Protein AF-0000000080837519 (afdb_homodimer)

Structure (mmCIF, N/CA/C/O backbone):
data_AF-0000000080837519-model_v1
#
loop_
_entity.id
_entity.type
_entity.pdbx_description
1 polymer 'Cation diffusion facilitator family transporter'
#
loop_
_atom_site.group_PDB
_atom_site.id
_atom_site.type_symbol
_atom_site.label_atom_id
_atom_site.label_alt_id
_atom_site.label_comp_id
_atom_site.label_asym_id
_atom_site.label_entity_id
_atom_site.label_seq_id
_atom_site.pdbx_PDB_ins_code
_atom_site.Cartn_x
_atom_site.Cartn_y
_atom_site.Cartn_z
_atom_site.occupancy
_atom_site.B_iso_or_equiv
_atom_site.auth_seq_id
_atom_site.auth_comp_id
_atom_site.auth_asym_id
_atom_site.auth_atom_id
_atom_site.pdbx_PDB_model_num
ATOM 1 N N . MET A 1 1 ? -27.469 1.815 29.281 1 23.05 1 MET A N 1
ATOM 2 C CA . MET A 1 1 ? -27.672 1.441 27.875 1 23.05 1 MET A CA 1
ATOM 3 C C . MET A 1 1 ? -26.531 0.551 27.391 1 23.05 1 MET A C 1
ATOM 5 O O . MET A 1 1 ? -25.375 0.971 27.359 1 23.05 1 MET A O 1
ATOM 9 N N . LYS A 1 2 ? -26.562 -0.713 27.672 1 28.08 2 LYS A N 1
ATOM 10 C CA . LYS A 1 2 ? -25.531 -1.74 27.641 1 28.08 2 LYS A CA 1
ATOM 11 C C . LYS A 1 2 ? -24.859 -1.795 26.266 1 28.08 2 LYS A C 1
ATOM 13 O O . LYS A 1 2 ? -25.547 -1.898 25.234 1 28.08 2 LYS A O 1
ATOM 18 N N . LYS A 1 3 ? -23.672 -1.156 26.047 1 36 3 LYS A N 1
ATOM 19 C CA . LYS A 1 3 ? -22.969 -1.015 24.797 1 36 3 LYS A CA 1
ATOM 20 C C . LYS A 1 3 ? -23.031 -2.303 23.969 1 36 3 LYS A C 1
ATOM 22 O O . LYS A 1 3 ? -22.562 -3.352 24.422 1 36 3 LYS A O 1
ATOM 27 N N . ILE A 1 4 ? -24.031 -2.697 23.406 1 36.44 4 ILE A N 1
ATOM 28 C CA . ILE A 1 4 ? -24.141 -3.811 22.469 1 36.44 4 ILE A CA 1
ATOM 29 C C . ILE A 1 4 ? -22.781 -4.098 21.844 1 36.44 4 ILE A C 1
ATOM 31 O O . ILE A 1 4 ? -22.234 -3.26 21.141 1 36.44 4 ILE A O 1
ATOM 35 N N . LYS A 1 5 ? -21.906 -4.855 22.406 1 41.59 5 LYS A N 1
ATOM 36 C CA . LYS A 1 5 ? -20.516 -5.188 22.109 1 41.59 5 LYS A CA 1
ATOM 37 C C . LYS A 1 5 ? -20.344 -5.543 20.625 1 41.59 5 LYS A C 1
ATOM 39 O O . LYS A 1 5 ? -20.859 -6.562 20.172 1 41.59 5 LYS A O 1
ATOM 44 N N . GLU A 1 6 ? -20.531 -4.688 19.594 1 53.91 6 GLU A N 1
ATOM 45 C CA . GLU A 1 6 ? -20.266 -4.922 18.188 1 53.91 6 GLU A CA 1
ATOM 46 C C . GLU A 1 6 ? -19.172 -5.961 17.984 1 53.91 6 GLU A C 1
ATOM 48 O O . GLU A 1 6 ? -18.094 -5.844 18.578 1 53.91 6 GLU A O 1
ATOM 53 N N . GLU A 1 7 ? -19.578 -7.098 17.734 1 65.56 7 GLU A N 1
ATOM 54 C CA . GLU A 1 7 ? -18.641 -8.188 17.5 1 65.56 7 GLU A CA 1
ATOM 55 C C . GLU A 1 7 ? -17.438 -7.695 16.703 1 65.56 7 GLU A C 1
ATOM 57 O O . GLU A 1 7 ? -17.578 -6.934 15.742 1 65.56 7 GLU A O 1
ATOM 62 N N . LYS A 1 8 ? -16.203 -8.031 17.172 1 85.44 8 LYS A N 1
ATOM 63 C CA . LYS A 1 8 ? -14.945 -7.676 16.547 1 85.44 8 LYS A CA 1
ATOM 64 C C . LYS A 1 8 ? -14.883 -8.18 15.109 1 85.44 8 LYS A C 1
ATOM 66 O O . LYS A 1 8 ? -15.203 -9.336 14.836 1 85.44 8 LYS A O 1
ATOM 71 N N . ARG A 1 9 ? -14.938 -7.316 14.133 1 91.38 9 ARG A N 1
ATOM 72 C CA . ARG A 1 9 ? -14.812 -7.57 12.695 1 91.38 9 ARG A CA 1
ATOM 73 C C . ARG A 1 9 ? -13.984 -8.828 12.438 1 91.38 9 ARG A C 1
ATOM 75 O O . ARG A 1 9 ? -14.398 -9.695 11.664 1 91.38 9 ARG A O 1
ATOM 82 N N . GLU A 1 10 ? -12.945 -9.055 13.164 1 92.19 10 GLU A N 1
ATOM 83 C CA . GLU A 1 10 ? -12.047 -10.195 13 1 92.19 10 GLU A CA 1
ATOM 84 C C . GLU A 1 10 ? -12.75 -11.508 13.359 1 92.19 10 GLU A C 1
ATOM 86 O O . GLU A 1 10 ? -12.625 -12.5 12.648 1 92.19 10 GLU A O 1
ATOM 91 N N . LYS A 1 11 ? -13.445 -11.508 14.398 1 94 11 LYS A N 1
ATOM 92 C CA . LYS A 1 11 ? -14.125 -12.711 14.859 1 94 11 LYS A CA 1
ATOM 93 C C . LYS A 1 11 ? -15.195 -13.156 13.867 1 94 11 LYS A C 1
ATOM 95 O O . LYS A 1 11 ? -15.352 -14.352 13.602 1 94 11 LYS A O 1
ATOM 100 N N . VAL A 1 12 ? -15.906 -12.234 13.359 1 94.88 12 VAL A N 1
ATOM 101 C CA . VAL A 1 12 ? -16.969 -12.539 12.406 1 94.88 12 VAL A CA 1
ATOM 102 C C . VAL A 1 12 ? -16.359 -13.125 11.133 1 94.88 12 VAL A C 1
ATOM 104 O O . VAL A 1 12 ? -16.875 -14.117 10.602 1 94.88 12 VAL A O 1
ATOM 107 N N . ILE A 1 13 ? -15.305 -12.578 10.672 1 94.75 13 ILE A N 1
ATOM 108 C CA . ILE A 1 13 ? -14.656 -13.023 9.445 1 94.75 13 ILE A CA 1
ATOM 109 C C . ILE A 1 13 ? -14.094 -14.43 9.641 1 94.75 13 ILE A C 1
ATOM 111 O O . ILE A 1 13 ? -14.273 -15.305 8.789 1 94.75 13 ILE A O 1
ATOM 115 N N . VAL A 1 14 ? -13.484 -14.695 10.766 1 95.25 14 VAL A N 1
ATOM 116 C CA . VAL A 1 14 ? -12.898 -16 11.055 1 95.25 14 VAL A CA 1
ATOM 117 C C . VAL A 1 14 ? -14.008 -17.047 11.164 1 95.25 14 VAL A C 1
ATOM 119 O O . VAL A 1 14 ? -13.898 -18.141 10.602 1 95.25 14 VAL A O 1
ATOM 122 N N . ARG A 1 15 ? -15.055 -16.688 11.828 1 96.31 15 ARG A N 1
ATOM 123 C CA . ARG A 1 15 ? -16.172 -17.609 11.977 1 96.31 15 ARG A CA 1
ATOM 124 C C . ARG A 1 15 ? -16.781 -17.953 10.625 1 96.31 15 ARG A C 1
ATOM 126 O O . ARG A 1 15 ? -17.078 -19.125 10.359 1 96.31 15 ARG A O 1
ATOM 133 N N . THR A 1 16 ? -16.984 -16.969 9.852 1 95.81 16 THR A N 1
ATOM 134 C CA . THR A 1 16 ? -17.547 -17.172 8.523 1 95.81 16 THR A CA 1
ATOM 135 C C . THR A 1 16 ? -16.641 -18.078 7.691 1 95.81 16 THR A C 1
ATOM 137 O O . THR A 1 16 ? -17.109 -18.969 6.984 1 95.81 16 THR A O 1
ATOM 140 N N . SER A 1 17 ? -15.359 -17.859 7.793 1 95.75 17 SER A N 1
ATOM 141 C CA . SER A 1 17 ? -14.391 -18.672 7.062 1 95.75 17 SER A CA 1
ATOM 142 C C . SER A 1 17 ? -14.391 -20.125 7.559 1 95.75 17 SER A C 1
ATOM 144 O O . SER A 1 17 ? -14.25 -21.062 6.77 1 95.75 17 SER A O 1
ATOM 146 N N . VAL A 1 18 ? -14.539 -20.328 8.812 1 96.12 18 VAL A N 1
ATOM 147 C CA . VAL A 1 18 ? -14.586 -21.656 9.391 1 96.12 18 VAL A CA 1
ATOM 148 C C . VAL A 1 18 ? -15.812 -22.406 8.875 1 96.12 18 VAL A C 1
ATOM 150 O O . VAL A 1 18 ? -15.734 -23.594 8.555 1 96.12 18 VAL A O 1
ATOM 153 N N . ILE A 1 19 ? -16.906 -21.719 8.805 1 95.19 19 ILE A N 1
ATOM 154 C CA . ILE A 1 19 ? -18.125 -22.297 8.242 1 95.19 19 ILE A CA 1
ATOM 155 C C . ILE A 1 19 ? -17.875 -22.719 6.793 1 95.19 19 ILE A C 1
ATOM 157 O O . ILE A 1 19 ? -18.266 -23.797 6.379 1 95.19 19 ILE A O 1
ATOM 161 N N . GLY A 1 20 ? -17.219 -21.844 6.07 1 93.31 20 GLY A N 1
ATOM 162 C CA . GLY A 1 20 ? -16.859 -22.172 4.699 1 93.31 20 GLY A CA 1
ATOM 163 C C . GLY A 1 20 ? -15.992 -23.422 4.598 1 93.31 20 GLY A C 1
ATOM 164 O O . GLY A 1 20 ? -16.234 -24.281 3.744 1 93.31 20 GLY A O 1
ATOM 165 N N . ILE A 1 21 ? -15.039 -23.531 5.477 1 94.12 21 ILE A N 1
ATOM 166 C CA . ILE A 1 21 ? -14.156 -24.688 5.5 1 94.12 21 ILE A CA 1
ATOM 167 C C . ILE A 1 21 ? -14.977 -25.953 5.789 1 94.12 21 ILE A C 1
ATOM 169 O O . ILE A 1 21 ? -14.836 -26.953 5.09 1 94.12 21 ILE A O 1
ATOM 173 N N . PHE A 1 22 ? -15.812 -25.844 6.719 1 95 22 PHE A N 1
ATOM 174 C CA . PHE A 1 22 ? -16.609 -26.984 7.133 1 95 22 PHE A CA 1
ATOM 175 C C . PHE A 1 22 ? -17.5 -27.469 5.992 1 95 22 PHE A C 1
ATOM 177 O O . PHE A 1 22 ? -17.547 -28.656 5.691 1 95 22 PHE A O 1
ATOM 184 N N . ILE A 1 23 ? -18.172 -26.594 5.383 1 93.56 23 ILE A N 1
ATOM 185 C CA . ILE A 1 23 ? -19.094 -26.938 4.301 1 93.56 23 ILE A CA 1
ATOM 186 C C . ILE A 1 23 ? -18.297 -27.516 3.123 1 93.56 23 ILE A C 1
ATOM 188 O O . ILE A 1 23 ? -18.703 -28.5 2.514 1 93.56 23 ILE A O 1
ATOM 192 N N . ASN A 1 24 ? -17.188 -26.938 2.809 1 92.19 24 ASN A N 1
ATOM 193 C CA . ASN A 1 24 ? -16.375 -27.438 1.705 1 92.19 24 ASN A CA 1
ATOM 194 C C . ASN A 1 24 ? -15.805 -28.812 2.008 1 92.19 24 ASN A C 1
ATOM 196 O O . ASN A 1 24 ? -15.734 -29.672 1.123 1 92.19 24 ASN A O 1
ATOM 200 N N . LEU A 1 25 ? -15.406 -29 3.188 1 92.88 25 LEU A N 1
ATOM 201 C CA . LEU A 1 25 ? -14.891 -30.312 3.561 1 92.88 25 LEU A CA 1
ATOM 202 C C . LEU A 1 25 ? -15.992 -31.375 3.486 1 92.88 25 LEU A C 1
ATOM 204 O O . LEU A 1 25 ? -15.742 -32.5 3.086 1 92.88 25 LEU A O 1
ATOM 208 N N . LEU A 1 26 ? -17.188 -31.016 3.885 1 92.56 26 LEU A N 1
ATOM 209 C CA . LEU A 1 26 ? -18.328 -31.922 3.75 1 92.56 26 LEU A CA 1
ATOM 210 C C . LEU A 1 26 ? -18.578 -32.281 2.287 1 92.56 26 LEU A C 1
ATOM 212 O O . LEU A 1 26 ? -18.812 -33.438 1.958 1 92.56 26 LEU A O 1
ATOM 216 N N . LEU A 1 27 ? -18.484 -31.297 1.496 1 90 27 LEU A N 1
ATOM 217 C CA . LEU A 1 27 ? -18.688 -31.531 0.068 1 90 27 LEU A CA 1
ATOM 218 C C . LEU A 1 27 ? -17.578 -32.406 -0.5 1 90 27 LEU A C 1
ATOM 220 O O . LEU A 1 27 ? -17.828 -33.25 -1.345 1 90 27 LEU A O 1
ATOM 224 N N . VAL A 1 28 ? -16.328 -32.188 -0.051 1 89.62 28 VAL A N 1
ATOM 225 C CA . VAL A 1 28 ? -15.195 -32.969 -0.497 1 89.62 28 VAL A CA 1
ATOM 226 C C . VAL A 1 28 ? -15.43 -34.438 -0.139 1 89.62 28 VAL A C 1
ATOM 228 O O . VAL A 1 28 ? -15.266 -35.312 -0.982 1 89.62 28 VAL A O 1
ATOM 231 N N . ILE A 1 29 ? -15.82 -34.656 1.051 1 90.5 29 ILE A N 1
ATOM 232 C CA . ILE A 1 29 ? -16.031 -36.031 1.541 1 90.5 29 ILE A CA 1
ATOM 233 C C . ILE A 1 29 ? -17.141 -36.688 0.745 1 90.5 29 ILE A C 1
ATOM 235 O O . ILE A 1 29 ? -16.984 -37.812 0.244 1 90.5 29 ILE A O 1
ATOM 239 N N . PHE A 1 30 ? -18.219 -36.031 0.571 1 86.88 30 PHE A N 1
ATOM 240 C CA . PHE A 1 30 ? -19.359 -36.594 -0.15 1 86.88 30 PHE A CA 1
ATOM 241 C C . PHE A 1 30 ? -19 -36.875 -1.604 1 86.88 30 PHE A C 1
ATOM 243 O O . PHE A 1 30 ? -19.297 -37.938 -2.133 1 86.88 30 PHE A O 1
ATOM 250 N N . LYS A 1 31 ? -18.344 -35.969 -2.238 1 83.12 31 LYS A N 1
ATOM 251 C CA . LYS A 1 31 ? -17.984 -36.125 -3.646 1 83.12 31 LYS A CA 1
ATOM 252 C C . LYS A 1 31 ? -16.906 -37.188 -3.836 1 83.12 31 LYS A C 1
ATOM 254 O O . LYS A 1 31 ? -16.891 -37.906 -4.832 1 83.12 31 LYS A O 1
ATOM 259 N N . ALA A 1 32 ? -16.016 -37.156 -2.867 1 85.31 32 ALA A N 1
ATOM 260 C CA . ALA A 1 32 ? -14.977 -38.156 -2.947 1 85.31 32 ALA A CA 1
ATOM 261 C C . ALA A 1 32 ? -15.555 -39.562 -2.834 1 85.31 32 ALA A C 1
ATOM 263 O O . ALA A 1 32 ? -15.195 -40.469 -3.602 1 85.31 32 ALA A O 1
ATOM 264 N N . ILE A 1 33 ? -16.5 -39.75 -1.967 1 85.94 33 ILE A N 1
ATOM 265 C CA . ILE A 1 33 ? -17.141 -41.031 -1.759 1 85.94 33 ILE A CA 1
ATOM 266 C C . ILE A 1 33 ? -17.922 -41.438 -3.008 1 85.94 33 ILE A C 1
ATOM 268 O O . ILE A 1 33 ? -17.75 -42.531 -3.535 1 85.94 33 ILE A O 1
ATOM 272 N N . ILE A 1 34 ? -18.641 -40.562 -3.5 1 79.88 34 ILE A N 1
ATOM 273 C CA . ILE A 1 34 ? -19.5 -40.875 -4.648 1 79.88 34 ILE A CA 1
ATOM 274 C C . ILE A 1 34 ? -18.641 -41.031 -5.898 1 79.88 34 ILE A C 1
ATOM 276 O O . ILE A 1 34 ? -18.922 -41.875 -6.746 1 79.88 34 ILE A O 1
ATOM 280 N N . GLY A 1 35 ? -17.656 -40.219 -5.988 1 76.88 35 GLY A N 1
ATOM 281 C CA . GLY A 1 35 ? -16.75 -40.344 -7.121 1 76.88 35 GLY A CA 1
ATOM 282 C C . GLY A 1 35 ? -16.031 -41.656 -7.164 1 76.88 35 GLY A C 1
ATOM 283 O O . GLY A 1 35 ? -15.891 -42.281 -8.234 1 76.88 35 GLY A O 1
ATOM 284 N N . LEU A 1 36 ? -15.656 -42.125 -5.98 1 80.88 36 LEU A N 1
ATOM 285 C CA . LEU A 1 36 ? -14.977 -43.438 -5.891 1 80.88 36 LEU A CA 1
ATOM 286 C C . LEU A 1 36 ? -15.945 -44.562 -6.176 1 80.88 36 LEU A C 1
ATOM 288 O O . LEU A 1 36 ? -15.602 -45.531 -6.891 1 80.88 36 LEU A O 1
ATOM 292 N N . ILE A 1 37 ? -17.156 -44.5 -5.684 1 77.81 37 ILE A N 1
ATOM 293 C CA . ILE A 1 37 ? -18.156 -45.531 -5.863 1 77.81 37 ILE A CA 1
ATOM 294 C C . ILE A 1 37 ? -18.609 -45.562 -7.32 1 77.81 37 ILE A C 1
ATOM 296 O O . ILE A 1 37 ? -18.797 -46.625 -7.895 1 77.81 37 ILE A O 1
ATOM 300 N N . SER A 1 38 ? -18.672 -44.406 -7.855 1 70.75 38 SER A N 1
ATOM 301 C CA . SER A 1 38 ? -19.188 -44.312 -9.219 1 70.75 38 SER A CA 1
ATOM 302 C C . SER A 1 38 ? -18.047 -44.344 -10.234 1 70.75 38 SER A C 1
ATOM 304 O O . SER A 1 38 ? -18.281 -44.312 -11.445 1 70.75 38 SER A O 1
ATOM 306 N N . ASN A 1 39 ? -16.797 -44.312 -9.727 1 68.81 39 ASN A N 1
ATOM 307 C CA . ASN A 1 39 ? -15.609 -44.281 -10.57 1 68.81 39 ASN A CA 1
ATOM 308 C C . ASN A 1 39 ? -15.656 -43.094 -11.539 1 68.81 39 ASN A C 1
ATOM 310 O O . ASN A 1 39 ? -15.367 -43.25 -12.727 1 68.81 39 ASN A O 1
ATOM 314 N N . SER A 1 40 ? -16.172 -42.031 -11.078 1 66.25 40 SER A N 1
ATOM 315 C CA . SER A 1 40 ? -16.25 -40.844 -11.891 1 66.25 40 SER A CA 1
ATOM 316 C C . SER A 1 40 ? -15.094 -39.875 -11.594 1 66.25 40 SER A C 1
ATOM 318 O O . SER A 1 40 ? -15.039 -39.281 -10.516 1 66.25 40 SER A O 1
ATOM 320 N N . ILE A 1 41 ? -14.203 -39.688 -12.5 1 66.75 41 ILE A N 1
ATOM 321 C CA . ILE A 1 41 ? -13.062 -38.812 -12.352 1 66.75 41 ILE A CA 1
ATOM 322 C C . ILE A 1 41 ? -13.555 -37.344 -12.273 1 66.75 41 ILE A C 1
ATOM 324 O O . ILE A 1 41 ? -12.961 -36.531 -11.57 1 66.75 41 ILE A O 1
ATOM 328 N N . ALA A 1 42 ? -14.594 -37.094 -12.984 1 64.88 42 ALA A N 1
ATOM 329 C CA . ALA A 1 42 ? -15.156 -35.719 -13 1 64.88 42 ALA A CA 1
ATOM 330 C C . ALA A 1 42 ? -15.594 -35.312 -11.602 1 64.88 42 ALA A C 1
ATOM 332 O O . ALA A 1 42 ? -15.32 -34.188 -11.172 1 64.88 42 ALA A O 1
ATOM 333 N N . ILE A 1 43 ? -16.188 -36.25 -10.898 1 71.25 43 ILE A N 1
ATOM 334 C CA . ILE A 1 43 ? -16.688 -35.938 -9.555 1 71.25 43 ILE A CA 1
ATOM 335 C C . ILE A 1 43 ? -15.508 -35.812 -8.586 1 71.25 43 ILE A C 1
ATOM 337 O O . ILE A 1 43 ? -15.508 -34.969 -7.703 1 71.25 43 ILE A O 1
ATOM 341 N N . LEU A 1 44 ? -14.555 -36.625 -8.805 1 74.25 44 LEU A N 1
ATOM 342 C CA . LEU A 1 44 ? -13.359 -36.594 -7.961 1 74.25 44 LEU A CA 1
ATOM 343 C C . LEU A 1 44 ? -12.625 -35.25 -8.148 1 74.25 44 LEU A C 1
ATOM 345 O O . LEU A 1 44 ? -12.148 -34.656 -7.176 1 74.25 44 LEU A O 1
ATOM 349 N N . LEU A 1 45 ? -12.539 -34.781 -9.414 1 71.5 45 LEU A N 1
ATOM 350 C CA . LEU A 1 45 ? -11.883 -33.531 -9.695 1 71.5 45 LEU A CA 1
ATOM 351 C C . LEU A 1 45 ? -12.648 -32.375 -9.055 1 71.5 45 LEU A C 1
ATOM 353 O O . LEU A 1 45 ? -12.047 -31.391 -8.586 1 71.5 45 LEU A O 1
ATOM 357 N N . ASP A 1 46 ? -13.898 -32.5 -9.039 1 75.69 46 ASP A N 1
ATOM 358 C CA . ASP A 1 46 ? -14.719 -31.484 -8.391 1 75.69 46 ASP A CA 1
ATOM 359 C C . ASP A 1 46 ? -14.477 -31.469 -6.879 1 75.69 46 ASP A C 1
ATOM 361 O O . ASP A 1 46 ? -14.531 -30.406 -6.246 1 75.69 46 ASP A O 1
ATOM 365 N N . ALA A 1 47 ? -14.281 -32.656 -6.371 1 80.62 47 ALA A N 1
ATOM 366 C CA . ALA A 1 47 ? -13.938 -32.75 -4.957 1 80.62 47 ALA A CA 1
ATOM 367 C C . ALA A 1 47 ? -12.633 -32 -4.656 1 80.62 47 ALA A C 1
ATOM 369 O O . ALA A 1 47 ? -12.523 -31.328 -3.639 1 80.62 47 ALA A O 1
ATOM 370 N N . VAL A 1 48 ? -11.75 -32.125 -5.543 1 78.25 48 VAL A N 1
ATOM 371 C CA . VAL A 1 48 ? -10.469 -31.438 -5.387 1 78.25 48 VAL A CA 1
ATOM 372 C C . VAL A 1 48 ? -10.672 -29.922 -5.422 1 78.25 48 VAL A C 1
ATOM 374 O O . VAL A 1 48 ? -10.031 -29.188 -4.668 1 78.25 48 VAL A O 1
ATOM 377 N N . ASN A 1 49 ? -11.547 -29.516 -6.25 1 79.06 49 ASN A N 1
ATOM 378 C CA . ASN A 1 49 ? -11.867 -28.094 -6.312 1 79.06 49 ASN A CA 1
ATOM 379 C C . ASN A 1 49 ? -12.414 -27.578 -4.98 1 79.06 49 ASN A C 1
ATOM 381 O O . ASN A 1 49 ? -12.031 -26.5 -4.523 1 79.06 49 ASN A O 1
ATOM 385 N N . ASN A 1 50 ? -13.242 -28.391 -4.363 1 85.19 50 ASN A N 1
ATOM 386 C CA . ASN A 1 50 ? -13.789 -28 -3.064 1 85.19 50 ASN A CA 1
ATOM 387 C C . ASN A 1 50 ? -12.703 -27.984 -1.986 1 85.19 50 ASN A C 1
ATOM 389 O O . ASN A 1 50 ? -12.781 -27.188 -1.045 1 85.19 50 ASN A O 1
ATOM 393 N N . LEU A 1 51 ? -11.727 -28.766 -2.193 1 84.19 51 LEU A N 1
ATOM 394 C CA . LEU A 1 51 ? -10.602 -28.75 -1.269 1 84.19 51 LEU A CA 1
ATOM 395 C C . LEU A 1 51 ? -9.797 -27.469 -1.402 1 84.19 51 LEU A C 1
ATOM 397 O O . LEU A 1 51 ? -9.391 -26.875 -0.399 1 84.19 51 LEU A O 1
ATOM 401 N N . SER A 1 52 ? -9.656 -27.047 -2.65 1 84.12 52 SER A N 1
ATOM 402 C CA . SER A 1 52 ? -8.961 -25.781 -2.912 1 84.12 52 SER A CA 1
ATOM 403 C C . SER A 1 52 ? -9.703 -24.609 -2.289 1 84.12 52 SER A C 1
ATOM 405 O O . SER A 1 52 ? -9.078 -23.672 -1.803 1 84.12 52 SER A O 1
ATOM 407 N N . ASP A 1 53 ? -11 -24.766 -2.275 1 88.75 53 ASP A N 1
ATOM 408 C CA . ASP A 1 53 ? -11.812 -23.734 -1.648 1 88.75 53 ASP A CA 1
ATOM 409 C C . ASP A 1 53 ? -11.57 -23.672 -0.142 1 88.75 53 ASP A C 1
ATOM 411 O O . ASP A 1 53 ? -11.562 -22.594 0.454 1 88.75 53 ASP A O 1
ATOM 415 N N . ALA A 1 54 ? -11.445 -24.828 0.397 1 89.12 54 ALA A N 1
ATOM 416 C CA . ALA A 1 54 ? -11.125 -24.875 1.822 1 89.12 54 ALA A CA 1
ATOM 417 C C . ALA A 1 54 ? -9.781 -24.219 2.107 1 89.12 54 ALA A C 1
ATOM 419 O O . ALA A 1 54 ? -9.625 -23.516 3.111 1 89.12 54 ALA A O 1
ATOM 420 N N . LEU A 1 55 ? -8.891 -24.312 1.21 1 86.44 55 LEU A N 1
ATOM 421 C CA . LEU A 1 55 ? -7.578 -23.703 1.348 1 86.44 55 LEU A CA 1
ATOM 422 C C . LEU A 1 55 ? -7.68 -22.172 1.271 1 86.44 55 LEU A C 1
ATOM 424 O O . LEU A 1 55 ? -6.992 -21.469 2.008 1 86.44 55 LEU A O 1
ATOM 428 N N . SER A 1 56 ? -8.508 -21.75 0.372 1 87.94 56 SER A N 1
ATOM 429 C CA . SER A 1 56 ? -8.695 -20.312 0.251 1 87.94 56 SER A CA 1
ATOM 430 C C . SER A 1 56 ? -9.242 -19.719 1.542 1 87.94 56 SER A C 1
ATOM 432 O O . SER A 1 56 ? -8.875 -18.609 1.924 1 87.94 56 SER A O 1
ATOM 434 N N . SER A 1 57 ? -10.094 -20.5 2.24 1 92.62 57 SER A N 1
ATOM 435 C CA . SER A 1 57 ? -10.641 -20.062 3.516 1 92.62 57 SER A CA 1
ATOM 436 C C . SER A 1 57 ? -9.562 -20.016 4.594 1 92.62 57 SER A C 1
ATOM 438 O O . SER A 1 57 ? -9.578 -19.141 5.457 1 92.62 57 SER A O 1
ATOM 440 N N . ILE A 1 58 ? -8.688 -20.891 4.547 1 93.38 58 ILE A N 1
ATOM 441 C CA . ILE A 1 58 ? -7.574 -20.891 5.488 1 93.38 58 ILE A CA 1
ATOM 442 C C . ILE A 1 58 ? -6.715 -19.656 5.285 1 93.38 58 ILE A C 1
ATOM 444 O O . ILE A 1 58 ? -6.312 -19 6.25 1 93.38 58 ILE A O 1
ATOM 448 N N . VAL A 1 59 ? -6.484 -19.328 4 1 92.25 59 VAL A N 1
ATOM 449 C CA . VAL A 1 59 ? -5.734 -18.109 3.66 1 92.25 59 VAL A CA 1
ATOM 450 C C . VAL A 1 59 ? -6.43 -16.891 4.25 1 92.25 59 VAL A C 1
ATOM 452 O O . VAL A 1 59 ? -5.777 -16.016 4.812 1 92.25 59 VAL A O 1
ATOM 455 N N . THR A 1 60 ? -7.719 -16.922 4.164 1 93.75 60 THR A N 1
ATOM 456 C CA . THR A 1 60 ? -8.508 -15.805 4.672 1 93.75 60 THR A CA 1
ATOM 457 C C . THR A 1 60 ? -8.398 -15.703 6.191 1 93.75 60 THR A C 1
ATOM 459 O O . THR A 1 60 ? -8.219 -14.617 6.738 1 93.75 60 THR A O 1
ATOM 462 N N . ILE A 1 61 ? -8.438 -16.797 6.855 1 95 61 ILE A N 1
ATOM 463 C CA . ILE A 1 61 ? -8.344 -16.828 8.312 1 95 61 ILE A CA 1
ATOM 464 C C . ILE A 1 61 ? -6.977 -16.328 8.758 1 95 61 ILE A C 1
ATOM 466 O O . ILE A 1 61 ? -6.883 -15.422 9.594 1 95 61 ILE A O 1
ATOM 470 N N . ILE A 1 62 ? -5.961 -16.828 8.148 1 94.5 62 ILE A N 1
ATOM 471 C CA . ILE A 1 62 ? -4.598 -16.469 8.523 1 94.5 62 ILE A CA 1
ATOM 472 C C . ILE A 1 62 ? -4.367 -14.984 8.281 1 94.5 62 ILE A C 1
ATOM 474 O O . ILE A 1 62 ? -3.848 -14.281 9.148 1 94.5 62 ILE A O 1
ATOM 478 N N . SER A 1 63 ? -4.77 -14.531 7.121 1 94.19 63 SER A N 1
ATOM 479 C CA . SER A 1 63 ? -4.543 -13.141 6.766 1 94.19 63 SER A CA 1
ATOM 480 C C . SER A 1 63 ? -5.336 -12.203 7.676 1 94.19 63 SER A C 1
ATOM 482 O O . SER A 1 63 ? -4.855 -11.125 8.031 1 94.19 63 SER A O 1
ATOM 484 N N . THR A 1 64 ? -6.547 -12.625 8.039 1 94.38 64 THR A N 1
ATOM 485 C CA . THR A 1 64 ? -7.371 -11.82 8.93 1 94.38 64 THR A CA 1
ATOM 486 C C . THR A 1 64 ? -6.734 -11.711 10.312 1 94.38 64 THR A C 1
ATOM 488 O O . THR A 1 64 ? -6.734 -10.641 10.914 1 94.38 64 THR A O 1
ATOM 491 N N . LYS A 1 65 ? -6.18 -12.75 10.766 1 95.44 65 LYS A N 1
ATOM 492 C CA . LYS A 1 65 ? -5.512 -12.75 12.062 1 95.44 65 LYS A CA 1
ATOM 493 C C . LYS A 1 65 ? -4.258 -11.883 12.039 1 95.44 65 LYS A C 1
ATOM 495 O O . LYS A 1 65 ? -3.988 -11.141 12.984 1 95.44 65 LYS A O 1
ATOM 500 N N . ILE A 1 66 ? -3.537 -11.984 10.992 1 94.5 66 ILE A N 1
ATOM 501 C CA . ILE A 1 66 ? -2.332 -11.18 10.844 1 94.5 66 ILE A CA 1
ATOM 502 C C . ILE A 1 66 ? -2.711 -9.703 10.742 1 94.5 66 ILE A C 1
ATOM 504 O O . ILE A 1 66 ? -2.064 -8.852 11.359 1 94.5 66 ILE A O 1
ATOM 508 N N . ALA A 1 67 ? -3.756 -9.414 9.969 1 94.06 67 ALA A N 1
ATOM 509 C CA . ALA A 1 67 ? -4.219 -8.039 9.789 1 94.06 67 ALA A CA 1
ATOM 510 C C . ALA A 1 67 ? -4.641 -7.426 11.117 1 94.06 67 ALA A C 1
ATOM 512 O O . ALA A 1 67 ? -4.547 -6.211 11.305 1 94.06 67 ALA A O 1
ATOM 513 N N . ASP A 1 68 ? -5.02 -8.281 12.039 1 92.81 68 ASP A N 1
ATOM 514 C CA . ASP A 1 68 ? -5.555 -7.805 13.312 1 92.81 68 ASP A CA 1
ATOM 515 C C . ASP A 1 68 ? -4.445 -7.648 14.352 1 92.81 68 ASP A C 1
ATOM 517 O O . ASP A 1 68 ? -4.688 -7.168 15.461 1 92.81 68 ASP A O 1
ATOM 521 N N . LEU A 1 69 ? -3.25 -8.023 13.977 1 91.38 69 LEU A N 1
ATOM 522 C CA . LEU A 1 69 ? -2.123 -7.828 14.883 1 91.38 69 LEU A CA 1
ATOM 523 C C . LEU A 1 69 ? -1.907 -6.348 15.164 1 91.38 69 LEU A C 1
ATOM 525 O O . LEU A 1 69 ? -2.105 -5.508 14.281 1 91.38 69 LEU A O 1
ATOM 529 N N . GLU A 1 70 ? -1.5 -6.078 16.328 1 89.81 70 GLU A N 1
ATOM 530 C CA . GLU A 1 70 ? -1.149 -4.711 16.703 1 89.81 70 GLU A CA 1
ATOM 531 C C . GLU A 1 70 ? 0.057 -4.215 15.906 1 89.81 70 GLU A C 1
ATOM 533 O O . GLU A 1 70 ? 0.896 -5.016 15.477 1 89.81 70 GLU A O 1
ATOM 538 N N . PRO A 1 71 ? 0.078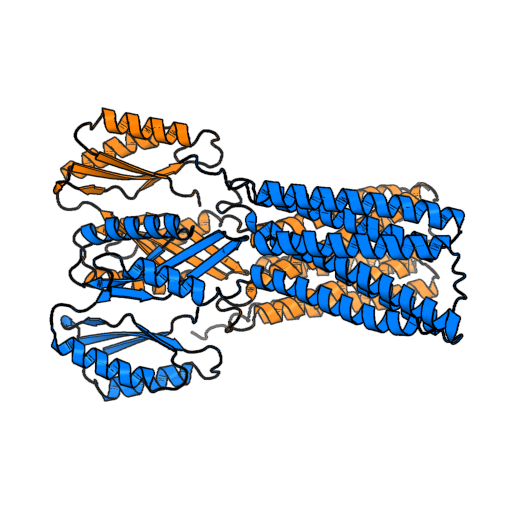 -2.902 15.703 1 90.38 71 PRO A N 1
ATOM 539 C CA . PRO A 1 71 ? 1.285 -2.342 15.094 1 90.38 71 PRO A CA 1
ATOM 540 C C . PRO A 1 71 ? 2.559 -2.715 15.844 1 90.38 71 PRO A C 1
ATOM 542 O O . PRO A 1 71 ? 2.51 -2.984 17.047 1 90.38 71 PRO A O 1
ATOM 545 N N . ASP A 1 72 ? 3.674 -2.752 15.148 1 90.12 72 ASP A N 1
ATOM 546 C CA . ASP A 1 72 ? 4.969 -3.072 15.75 1 90.12 72 ASP A CA 1
ATOM 547 C C . ASP A 1 72 ? 6.07 -2.188 15.172 1 90.12 72 ASP A C 1
ATOM 549 O O . ASP A 1 72 ? 5.797 -1.257 14.414 1 90.12 72 ASP A O 1
ATOM 553 N N . LYS A 1 73 ? 7.262 -2.428 15.625 1 90.31 73 LYS A N 1
ATOM 554 C CA . LYS A 1 73 ? 8.391 -1.588 15.234 1 90.31 73 LYS A CA 1
ATOM 555 C C . LYS A 1 73 ? 8.609 -1.618 13.727 1 90.31 73 LYS A C 1
ATOM 557 O O . LYS A 1 73 ? 8.93 -0.594 13.117 1 90.31 73 LYS A O 1
ATOM 562 N N . LYS A 1 74 ? 8.453 -2.756 13.148 1 92 74 LYS A N 1
ATOM 563 C CA . LYS A 1 74 ? 8.68 -2.914 11.711 1 92 74 LYS A CA 1
ATOM 564 C C . LYS A 1 74 ? 7.527 -2.336 10.906 1 92 74 LYS A C 1
ATOM 566 O O . LYS A 1 74 ? 7.734 -1.79 9.82 1 92 74 LYS A O 1
ATOM 571 N N . HIS A 1 75 ? 6.332 -2.484 11.445 1 94.25 75 HIS A N 1
ATOM 572 C CA . HIS A 1 75 ? 5.125 -1.973 10.805 1 94.25 75 HIS A CA 1
ATOM 573 C C . HIS A 1 75 ? 4.336 -1.074 11.75 1 94.25 75 HIS A C 1
ATOM 575 O O . HIS A 1 75 ? 3.309 -1.486 12.289 1 94.25 75 HIS A O 1
ATOM 581 N N . PRO A 1 76 ? 4.719 0.106 11.789 1 92.62 76 PRO A N 1
ATOM 582 C CA . PRO A 1 76 ? 4.168 1.009 12.805 1 92.62 76 PRO A CA 1
ATOM 583 C C . PRO A 1 76 ? 2.693 1.326 12.57 1 92.62 76 PRO A C 1
ATOM 585 O O . PRO A 1 76 ? 2.012 1.804 13.484 1 92.62 76 PRO A O 1
ATOM 588 N N . LEU A 1 77 ? 2.209 1.114 11.398 1 92.69 77 LEU A N 1
ATOM 589 C CA . LEU A 1 77 ? 0.816 1.45 11.125 1 92.69 77 LEU A CA 1
ATOM 590 C C . LEU A 1 77 ? -0.03 0.189 10.984 1 92.69 77 LEU A C 1
ATOM 592 O O . LEU A 1 77 ? -1.169 0.249 10.516 1 92.69 77 LEU A O 1
ATOM 596 N N . GLY A 1 78 ? 0.585 -0.951 11.375 1 92.31 78 GLY A N 1
ATOM 597 C CA . GLY A 1 78 ? -0.173 -2.191 11.406 1 92.31 78 GLY A CA 1
ATOM 598 C C . GLY A 1 78 ? 0.044 -3.053 10.18 1 92.31 78 GLY A C 1
ATOM 599 O O . GLY A 1 78 ? 0.951 -2.793 9.383 1 92.31 78 GLY A O 1
ATOM 600 N N . HIS A 1 79 ? -0.831 -4.066 10.07 1 95.44 79 HIS A N 1
ATOM 601 C CA . HIS A 1 79 ? -0.667 -5.082 9.039 1 95.44 79 HIS A CA 1
ATOM 602 C C . HIS A 1 79 ? -1.941 -5.238 8.211 1 95.44 79 HIS A C 1
ATOM 604 O O . HIS A 1 79 ? -2.15 -6.273 7.578 1 95.44 79 HIS A O 1
ATOM 610 N N . GLY A 1 80 ? -2.75 -4.301 8.188 1 95.31 80 GLY A N 1
ATOM 611 C CA . GLY A 1 80 ? -4.082 -4.387 7.621 1 95.31 80 GLY A CA 1
ATOM 612 C C . GLY A 1 80 ? -4.078 -4.676 6.129 1 95.31 80 GLY A C 1
ATOM 613 O O . GLY A 1 80 ? -4.953 -5.387 5.625 1 95.31 80 GLY A O 1
ATOM 614 N N . ARG A 1 81 ? -3.076 -4.289 5.398 1 96.25 81 ARG A N 1
ATOM 615 C CA . ARG A 1 81 ? -3.029 -4.418 3.947 1 96.25 81 ARG A CA 1
ATOM 616 C C . ARG A 1 81 ? -2.838 -5.871 3.531 1 96.25 81 ARG A C 1
ATOM 618 O O . ARG A 1 81 ? -3.023 -6.219 2.363 1 96.25 81 ARG A O 1
ATOM 625 N N . ILE A 1 82 ? -2.523 -6.684 4.477 1 96.31 82 ILE A N 1
ATOM 626 C CA . ILE A 1 82 ? -2.35 -8.102 4.172 1 96.31 82 ILE A CA 1
ATOM 627 C C . ILE A 1 82 ? -3.658 -8.68 3.639 1 96.31 82 ILE A C 1
ATOM 629 O O . ILE A 1 82 ? -3.65 -9.664 2.891 1 96.31 82 ILE A O 1
ATOM 633 N N . GLU A 1 83 ? -4.75 -8.141 4.027 1 95.88 83 GLU A N 1
ATOM 634 C CA . GLU A 1 83 ? -6.043 -8.633 3.562 1 95.88 83 GLU A CA 1
ATOM 635 C C . GLU A 1 83 ? -6.184 -8.477 2.051 1 95.88 83 GLU A C 1
ATOM 637 O O . GLU A 1 83 ? -6.824 -9.297 1.392 1 95.88 83 GLU A O 1
ATOM 642 N N . TYR A 1 84 ? -5.605 -7.422 1.516 1 96.06 84 TYR A N 1
ATOM 643 C CA . TYR A 1 84 ? -5.641 -7.242 0.069 1 96.06 84 TYR A CA 1
ATOM 644 C C . TYR A 1 84 ? -4.785 -8.289 -0.633 1 96.06 84 TYR A C 1
ATOM 646 O O . TYR A 1 84 ? -5.172 -8.812 -1.68 1 96.06 84 TYR A O 1
ATOM 654 N N . LEU A 1 85 ? -3.678 -8.594 -0.061 1 95.94 85 LEU A N 1
ATOM 655 C CA . LEU A 1 85 ? -2.824 -9.641 -0.608 1 95.94 85 LEU A CA 1
ATOM 656 C C . LEU A 1 85 ? -3.535 -10.992 -0.575 1 95.94 85 LEU A C 1
ATOM 658 O O . LEU A 1 85 ? -3.438 -11.773 -1.523 1 95.94 85 LEU A O 1
ATOM 662 N N . SER A 1 86 ? -4.18 -11.188 0.543 1 95.06 86 SER A N 1
ATOM 663 C CA . SER A 1 86 ? -4.945 -12.422 0.658 1 95.06 86 SER A CA 1
ATOM 664 C C . SER A 1 86 ? -6.031 -12.5 -0.41 1 95.06 86 SER A C 1
ATOM 666 O O . SER A 1 86 ? -6.258 -13.562 -0.992 1 95.06 86 SER A O 1
ATOM 668 N N . ALA A 1 87 ? -6.73 -11.422 -0.618 1 94.69 87 ALA A N 1
ATOM 669 C CA . ALA A 1 87 ? -7.75 -11.383 -1.664 1 94.69 87 ALA A CA 1
ATOM 670 C C . ALA A 1 87 ? -7.145 -11.695 -3.031 1 94.69 87 ALA A C 1
ATOM 672 O O . ALA A 1 87 ? -7.773 -12.359 -3.855 1 94.69 87 ALA A O 1
ATOM 673 N N . MET A 1 88 ? -5.945 -11.258 -3.246 1 95.12 88 MET A N 1
ATOM 674 C CA . MET A 1 88 ? -5.25 -11.539 -4.5 1 95.12 88 MET A CA 1
ATOM 675 C C . MET A 1 88 ? -4.969 -13.031 -4.645 1 95.12 88 MET A C 1
ATOM 677 O O . MET A 1 88 ? -5.117 -13.594 -5.73 1 95.12 88 MET A O 1
ATOM 681 N N . ILE A 1 89 ? -4.547 -13.586 -3.568 1 92.94 89 ILE A N 1
ATOM 682 C CA . ILE A 1 89 ? -4.262 -15.023 -3.584 1 92.94 89 ILE A CA 1
ATOM 683 C C . ILE A 1 89 ? -5.535 -15.797 -3.918 1 92.94 89 ILE A C 1
ATOM 685 O O . ILE A 1 89 ? -5.531 -16.672 -4.785 1 92.94 89 ILE A O 1
ATOM 689 N N . VAL A 1 90 ? -6.66 -15.453 -3.264 1 91.31 90 VAL A N 1
ATOM 690 C CA . VAL A 1 90 ? -7.93 -16.125 -3.514 1 91.31 90 VAL A CA 1
ATOM 691 C C . VAL A 1 90 ? -8.359 -15.898 -4.965 1 91.31 90 VAL A C 1
ATOM 693 O O . VAL A 1 90 ? -8.82 -16.828 -5.633 1 91.31 90 VAL A O 1
ATOM 696 N N . ALA A 1 91 ? -8.18 -14.672 -5.434 1 93.44 91 ALA A N 1
ATOM 697 C CA . ALA A 1 91 ? -8.484 -14.367 -6.828 1 93.44 91 ALA A CA 1
ATOM 698 C C . ALA A 1 91 ? -7.645 -15.219 -7.773 1 93.44 91 ALA A C 1
ATOM 700 O O . ALA A 1 91 ? -8.133 -15.664 -8.812 1 93.44 91 ALA A O 1
ATOM 701 N N . GLY A 1 92 ? -6.402 -15.406 -7.418 1 92 92 GLY A N 1
ATOM 702 C CA . GLY A 1 92 ? -5.539 -16.281 -8.203 1 92 92 GLY A CA 1
ATOM 703 C C . GLY A 1 92 ? -6.047 -17.703 -8.281 1 92 92 GLY A C 1
ATOM 704 O O . GLY A 1 92 ? -5.98 -18.328 -9.336 1 92 92 GLY A O 1
ATOM 705 N N . ILE A 1 93 ? -6.504 -18.172 -7.203 1 88.12 93 ILE A N 1
ATOM 706 C CA . ILE A 1 93 ? -7.059 -19.516 -7.152 1 88.12 93 ILE A CA 1
ATOM 707 C C . ILE A 1 93 ? -8.273 -19.609 -8.07 1 88.12 93 ILE A C 1
ATOM 709 O O . ILE A 1 93 ? -8.422 -20.578 -8.828 1 88.12 93 ILE A O 1
ATOM 713 N N . ILE A 1 94 ? -9.125 -18.609 -8.047 1 87.62 94 ILE A N 1
ATOM 714 C CA . ILE A 1 94 ? -10.312 -18.547 -8.898 1 87.62 94 ILE A CA 1
ATOM 715 C C . ILE A 1 94 ? -9.891 -18.531 -10.367 1 87.62 94 ILE A C 1
ATOM 717 O O . ILE A 1 94 ? -10.453 -19.25 -11.188 1 87.62 94 ILE A O 1
ATOM 721 N N . PHE A 1 95 ? -8.914 -17.703 -10.641 1 91 95 PHE A N 1
ATOM 722 C CA . PHE A 1 95 ? -8.391 -17.578 -11.992 1 91 95 PHE A CA 1
ATOM 723 C C . PHE A 1 95 ? -7.871 -18.922 -12.5 1 91 95 PHE A C 1
ATOM 725 O O . PHE A 1 95 ? -8.188 -19.344 -13.609 1 91 95 PHE A O 1
ATOM 732 N N . TYR A 1 96 ? -7.125 -19.578 -11.711 1 87.94 96 TYR A N 1
ATOM 733 C CA . TYR A 1 96 ? -6.578 -20.891 -12.047 1 87.94 96 TYR A CA 1
ATOM 734 C C . TYR A 1 96 ? -7.688 -21.906 -12.273 1 87.94 96 TYR A C 1
ATOM 736 O O . TYR A 1 96 ? -7.633 -22.688 -13.227 1 87.94 96 TYR A O 1
ATOM 744 N N . ALA A 1 97 ? -8.625 -21.906 -11.359 1 84.06 97 ALA A N 1
ATOM 745 C CA . ALA A 1 97 ? -9.773 -22.797 -11.508 1 84.06 97 ALA A CA 1
ATOM 746 C C . ALA A 1 97 ? -10.492 -22.531 -12.828 1 84.06 97 ALA A C 1
ATOM 748 O O . ALA A 1 97 ? -10.938 -23.484 -13.492 1 84.06 97 ALA A O 1
ATOM 749 N N . GLY A 1 98 ? -10.617 -21.25 -13.18 1 88 98 GLY A N 1
ATOM 750 C CA . GLY A 1 98 ? -11.234 -20.906 -14.445 1 88 98 GLY A CA 1
ATOM 751 C C . GLY A 1 98 ? -10.453 -21.406 -15.648 1 88 98 GLY A C 1
ATOM 752 O O . GLY A 1 98 ? -11.031 -21.953 -16.578 1 88 98 GLY A O 1
ATOM 753 N N . ILE A 1 99 ? -9.195 -21.344 -15.625 1 91.5 99 ILE A N 1
ATOM 754 C CA . ILE A 1 99 ? -8.344 -21.781 -16.719 1 91.5 99 ILE A CA 1
ATOM 755 C C . ILE A 1 99 ? -8.422 -23.312 -16.859 1 91.5 99 ILE A C 1
ATOM 757 O O . ILE A 1 99 ? -8.562 -23.828 -17.969 1 91.5 99 ILE A O 1
ATOM 761 N N . THR A 1 100 ? -8.25 -24 -15.773 1 87.44 100 THR A N 1
ATOM 762 C CA . THR A 1 100 ? -8.312 -25.453 -15.805 1 87.44 100 THR A CA 1
ATOM 763 C C . THR A 1 100 ? -9.664 -25.938 -16.328 1 87.44 100 THR A C 1
ATOM 765 O O . THR A 1 100 ? -9.734 -26.891 -17.094 1 87.44 100 THR A O 1
ATOM 768 N N . SER A 1 101 ? -10.703 -25.234 -15.883 1 85.56 101 SER A N 1
ATOM 769 C CA . SER A 1 101 ? -12.031 -25.562 -16.375 1 85.56 101 SER A CA 1
ATOM 770 C C . SER A 1 101 ? -12.148 -25.312 -17.875 1 85.56 101 SER A C 1
ATOM 772 O O . SER A 1 101 ? -12.781 -26.094 -18.594 1 85.56 101 SER A O 1
ATOM 774 N N . LEU A 1 102 ? -11.594 -24.266 -18.328 1 90 102 LEU A N 1
ATOM 775 C CA . LEU A 1 102 ? -11.617 -23.938 -19.75 1 90 102 LEU A CA 1
ATOM 776 C C . LEU A 1 102 ? -10.898 -25 -20.562 1 90 102 LEU A C 1
ATOM 778 O O . LEU A 1 102 ? -11.422 -25.484 -21.578 1 90 102 LEU A O 1
ATOM 782 N N . ILE A 1 103 ? -9.742 -25.438 -20.109 1 91.38 103 ILE A N 1
ATOM 783 C CA . ILE A 1 103 ? -8.953 -26.453 -20.812 1 91.38 103 ILE A CA 1
ATOM 784 C C . ILE A 1 103 ? -9.727 -27.766 -20.859 1 91.38 103 ILE A C 1
ATOM 786 O O . ILE A 1 103 ? -9.812 -28.406 -21.906 1 91.38 103 ILE A O 1
ATOM 790 N N . GLU A 1 104 ? -10.258 -28.141 -19.719 1 83.75 104 GLU A N 1
ATOM 791 C CA . GLU A 1 104 ? -11.023 -29.375 -19.656 1 83.75 104 GLU A CA 1
ATOM 792 C C . GLU A 1 104 ? -12.227 -29.328 -20.594 1 83.75 104 GLU A C 1
ATOM 794 O O . GLU A 1 104 ? -12.539 -30.312 -21.266 1 83.75 104 GLU A O 1
ATOM 799 N N . SER A 1 105 ? -12.914 -28.203 -20.609 1 86.12 105 SER A N 1
ATOM 800 C CA . SER A 1 105 ? -14.086 -28.047 -21.469 1 86.12 105 SER A CA 1
ATOM 801 C C . SER A 1 105 ? -13.695 -28.125 -22.938 1 86.12 105 SER A C 1
ATOM 803 O O . SER A 1 105 ? -14.391 -28.734 -23.75 1 86.12 105 SER A O 1
ATOM 805 N N . ILE A 1 106 ? -12.617 -27.547 -23.281 1 91.19 106 ILE A N 1
ATOM 806 C CA . ILE A 1 106 ? -12.141 -27.578 -24.656 1 91.19 106 ILE A CA 1
ATOM 807 C C . ILE A 1 106 ? -11.773 -29 -25.047 1 91.19 106 ILE A C 1
ATOM 809 O O . ILE A 1 106 ? -12.109 -29.453 -26.141 1 91.19 106 ILE A O 1
ATOM 813 N N . LYS A 1 107 ? -11.07 -29.734 -24.156 1 89.19 107 LYS A N 1
ATOM 814 C CA . LYS A 1 107 ? -10.734 -31.141 -24.422 1 89.19 107 LYS A CA 1
ATOM 815 C C . LYS A 1 107 ? -11.992 -31.969 -24.672 1 89.19 107 LYS A C 1
ATOM 817 O O . LYS A 1 107 ? -12 -32.844 -25.547 1 89.19 107 LYS A O 1
ATOM 822 N N . LYS A 1 108 ? -13.07 -31.672 -23.938 1 83.31 108 LYS A N 1
ATOM 823 C CA . LYS A 1 108 ? -14.32 -32.406 -24.047 1 83.31 108 LYS A CA 1
ATOM 824 C C . LYS A 1 108 ? -15.016 -32.125 -25.375 1 83.31 108 LYS A C 1
ATOM 826 O O . LYS A 1 108 ? -15.805 -32.938 -25.859 1 83.31 108 LYS A O 1
ATOM 831 N N . ILE A 1 109 ? -14.82 -30.969 -25.875 1 85.69 109 ILE A N 1
ATOM 832 C CA . ILE A 1 109 ? -15.391 -30.625 -27.172 1 85.69 109 ILE A CA 1
ATOM 833 C C . ILE A 1 109 ? -14.758 -31.5 -28.25 1 85.69 109 ILE A C 1
ATOM 835 O O . ILE A 1 109 ? -15.461 -32 -29.141 1 85.69 109 ILE A O 1
ATOM 839 N N . PHE A 1 110 ? -13.484 -31.734 -28.188 1 90.5 110 PHE A N 1
ATOM 840 C CA . PHE A 1 110 ? -12.773 -32.5 -29.203 1 90.5 110 PHE A CA 1
ATOM 841 C C . PHE A 1 110 ? -12.883 -34 -28.953 1 90.5 110 PHE A C 1
ATOM 843 O O . PHE A 1 110 ? -12.836 -34.781 -29.891 1 90.5 110 PHE A O 1
ATOM 850 N N . ASN A 1 111 ? -12.945 -34.375 -27.703 1 85.69 111 ASN A N 1
ATOM 851 C CA . ASN A 1 111 ? -13.141 -35.781 -27.312 1 85.69 111 ASN A CA 1
ATOM 852 C C . ASN A 1 111 ? -14.344 -35.938 -26.391 1 85.69 111 ASN A C 1
ATOM 854 O O . ASN A 1 111 ? -14.18 -36.094 -25.172 1 85.69 111 ASN A O 1
ATOM 858 N N . PRO A 1 112 ? -15.492 -35.906 -27 1 76.5 112 PRO A N 1
ATOM 859 C CA . PRO A 1 112 ? -16.688 -36 -26.172 1 76.5 112 PRO A CA 1
ATOM 860 C C . PRO A 1 112 ? -16.75 -37.312 -25.375 1 76.5 112 PRO A C 1
ATOM 862 O O . PRO A 1 112 ? -16.344 -38.375 -25.891 1 76.5 112 PRO A O 1
ATOM 865 N N . VAL A 1 113 ? -16.75 -37.188 -24.172 1 65.44 113 VAL A N 1
ATOM 866 C CA . VAL A 1 113 ? -16.875 -38.375 -23.312 1 65.44 113 VAL A CA 1
ATOM 867 C C . VAL A 1 113 ? -18.344 -38.562 -22.938 1 65.44 113 VAL A C 1
ATOM 869 O O . VAL A 1 113 ? -19.062 -37.594 -22.688 1 65.44 113 VAL A O 1
ATOM 872 N N . LYS A 1 114 ? -18.75 -39.812 -23.047 1 61.59 114 LYS A N 1
ATOM 873 C CA . LYS A 1 114 ? -20.109 -40.156 -22.625 1 61.59 114 LYS A CA 1
ATOM 874 C C . LYS A 1 114 ? -20.25 -40.031 -21.109 1 61.59 114 LYS A C 1
ATOM 876 O O . LYS A 1 114 ? -19.453 -40.625 -20.375 1 61.59 114 LYS A O 1
ATOM 881 N N . VAL A 1 115 ? -20.922 -39.031 -20.625 1 58.75 115 VAL A N 1
ATOM 882 C CA . VAL A 1 115 ? -21.125 -38.938 -19.188 1 58.75 115 VAL A CA 1
ATOM 883 C C . VAL A 1 115 ? -22.312 -39.812 -18.766 1 58.75 115 VAL A C 1
ATOM 885 O O . VAL A 1 115 ? -23.391 -39.75 -19.375 1 58.75 115 VAL A O 1
ATOM 888 N N . GLU A 1 116 ? -22.031 -40.938 -18.094 1 61.62 116 GLU A N 1
ATOM 889 C CA . GLU A 1 116 ? -23.125 -41.688 -17.5 1 61.62 116 GLU A CA 1
ATOM 890 C C . GLU A 1 116 ? -23.578 -41.094 -16.172 1 61.62 116 GLU A C 1
ATOM 892 O O . GLU A 1 116 ? -22.766 -40.906 -15.266 1 61.62 116 GLU A O 1
ATOM 897 N N . TYR A 1 117 ? -24.781 -40.438 -16.203 1 64.19 117 TYR A N 1
ATOM 898 C CA . TYR A 1 117 ? -25.281 -39.875 -14.969 1 64.19 117 TYR A CA 1
ATOM 899 C C . TYR A 1 117 ? -26.25 -40.812 -14.266 1 64.19 117 TYR A C 1
ATOM 901 O O . TYR A 1 117 ? -27.172 -41.344 -14.891 1 64.19 117 TYR A O 1
ATOM 909 N N . SER A 1 118 ? -25.734 -41.344 -13.141 1 73.44 118 SER A N 1
ATOM 910 C CA . SER A 1 118 ? -26.656 -42.125 -12.305 1 73.44 118 SER A CA 1
ATOM 911 C C . SER A 1 118 ? -27.562 -41.188 -11.492 1 73.44 118 SER A C 1
ATOM 913 O O . SER A 1 118 ? -27.297 -40 -11.359 1 73.44 118 SER A O 1
ATOM 915 N N . ASN A 1 119 ? -28.703 -41.656 -11.016 1 78 119 ASN A N 1
ATOM 916 C CA . ASN A 1 119 ? -29.641 -40.906 -10.188 1 78 119 ASN A CA 1
ATOM 917 C C . ASN A 1 119 ? -28.969 -40.344 -8.938 1 78 119 ASN A C 1
ATOM 919 O O . ASN A 1 119 ? -29.25 -39.219 -8.531 1 78 119 ASN A O 1
ATOM 923 N N . ILE A 1 120 ? -28.031 -41.062 -8.461 1 76.44 120 ILE A N 1
ATOM 924 C CA . ILE A 1 120 ? -27.344 -40.656 -7.246 1 76.44 120 ILE A CA 1
ATOM 925 C C . ILE A 1 120 ? -26.438 -39.469 -7.543 1 76.44 120 ILE A C 1
ATOM 927 O O . ILE A 1 120 ? -26.391 -38.5 -6.773 1 76.44 120 ILE A O 1
ATOM 931 N N . THR A 1 121 ? -25.812 -39.562 -8.68 1 74.06 121 THR A N 1
ATOM 932 C CA . THR A 1 121 ? -24.938 -38.469 -9.078 1 74.06 121 THR A CA 1
ATOM 933 C C . THR A 1 121 ? -25.734 -37.188 -9.312 1 74.06 121 THR A C 1
ATOM 935 O O . THR A 1 121 ? -25.266 -36.094 -8.992 1 74.06 121 THR A O 1
ATOM 938 N N . PHE A 1 122 ? -26.906 -37.406 -9.75 1 81 122 PHE A N 1
ATOM 939 C CA . PHE A 1 122 ? -27.781 -36.25 -10.023 1 81 122 PHE A CA 1
ATOM 940 C C . PHE A 1 122 ? -28.203 -35.594 -8.719 1 81 122 PHE A C 1
ATOM 942 O O . PHE A 1 122 ? -28.156 -34.344 -8.609 1 81 122 PHE A O 1
ATOM 949 N N . ILE A 1 123 ? -28.578 -36.312 -7.773 1 83.06 123 ILE A N 1
ATOM 950 C CA . ILE A 1 123 ? -29.047 -35.781 -6.5 1 83.06 123 ILE A CA 1
ATOM 951 C C . ILE A 1 123 ? -27.906 -35.062 -5.801 1 83.06 123 ILE A C 1
ATOM 953 O O . ILE A 1 123 ? -28.094 -33.969 -5.258 1 83.06 123 ILE A O 1
ATOM 957 N N . ILE A 1 124 ? -26.734 -35.594 -5.836 1 79.06 124 ILE A N 1
ATOM 958 C CA . ILE A 1 124 ? -25.578 -35 -5.172 1 79.06 124 ILE A CA 1
ATOM 959 C C . ILE A 1 124 ? -25.234 -33.656 -5.844 1 79.06 124 ILE A C 1
ATOM 961 O O . ILE A 1 124 ? -24.828 -32.719 -5.172 1 79.06 124 ILE A O 1
ATOM 965 N N . LEU A 1 125 ? -25.359 -33.719 -7.125 1 82.56 125 LEU A N 1
ATOM 966 C CA . LEU A 1 125 ? -25.078 -32.5 -7.879 1 82.56 125 LEU A CA 1
ATOM 967 C C . LEU A 1 125 ? -26.031 -31.375 -7.492 1 82.56 125 LEU A C 1
ATOM 969 O O . LEU A 1 125 ? -25.609 -30.234 -7.281 1 82.56 125 LEU A O 1
ATOM 973 N N . VAL A 1 126 ? -27.25 -31.734 -7.348 1 89.06 126 VAL A N 1
ATOM 974 C CA . VAL A 1 126 ? -28.266 -30.75 -7.016 1 89.06 126 VAL A CA 1
ATOM 975 C C . VAL A 1 126 ? -28.031 -30.219 -5.605 1 89.06 126 VAL A C 1
ATOM 977 O O . VAL A 1 126 ? -28.047 -29 -5.383 1 89.06 126 VAL A O 1
ATOM 980 N N . VAL A 1 127 ? -27.734 -31.109 -4.688 1 89.31 127 VAL A N 1
ATOM 981 C CA . VAL A 1 127 ? -27.5 -30.703 -3.303 1 89.31 127 VAL A CA 1
ATOM 982 C C . VAL A 1 127 ? -26.25 -29.844 -3.221 1 89.31 127 VAL A C 1
ATOM 984 O O . VAL A 1 127 ? -26.219 -28.844 -2.506 1 89.31 127 VAL A O 1
ATOM 987 N N . SER A 1 128 ? -25.219 -30.234 -3.926 1 89.88 128 SER A N 1
ATOM 988 C CA . SER A 1 128 ? -23.953 -29.484 -3.928 1 89.88 128 SER A CA 1
ATOM 989 C C . SER A 1 128 ? -24.156 -28.078 -4.465 1 89.88 128 SER A C 1
ATOM 991 O O . SER A 1 128 ? -23.594 -27.109 -3.926 1 89.88 128 SER A O 1
ATOM 993 N N . ILE A 1 129 ? -24.984 -27.953 -5.492 1 92.38 129 ILE A N 1
ATOM 994 C CA . ILE A 1 129 ? -25.266 -26.672 -6.105 1 92.38 129 ILE A CA 1
ATOM 995 C C . ILE A 1 129 ? -25.984 -25.766 -5.109 1 92.38 129 ILE A C 1
ATOM 997 O O . ILE A 1 129 ? -25.594 -24.609 -4.918 1 92.38 129 ILE A O 1
ATOM 1001 N N . ILE A 1 130 ? -26.922 -26.297 -4.402 1 94.31 130 ILE A N 1
ATOM 1002 C CA . ILE A 1 130 ? -27.703 -25.531 -3.449 1 94.31 130 ILE A CA 1
ATOM 1003 C C . ILE A 1 130 ? -26.812 -25.078 -2.289 1 94.31 130 ILE A C 1
ATOM 1005 O O . ILE A 1 130 ? -26.828 -23.906 -1.901 1 94.31 130 ILE A O 1
ATOM 1009 N N . LEU A 1 131 ? -26.047 -25.984 -1.801 1 93.12 131 LEU A N 1
ATOM 1010 C CA . LEU A 1 131 ? -25.172 -25.672 -0.674 1 93.12 131 LEU A CA 1
ATOM 1011 C C . LEU A 1 131 ? -24.156 -24.594 -1.055 1 93.12 131 LEU A C 1
ATOM 1013 O O . LEU A 1 131 ? -23.906 -23.672 -0.282 1 93.12 131 LEU A O 1
ATOM 1017 N N . LYS A 1 132 ? -23.625 -24.656 -2.201 1 93.19 132 LYS A N 1
ATOM 1018 C CA . LYS A 1 132 ? -22.609 -23.703 -2.641 1 93.19 132 LYS A CA 1
ATOM 1019 C C . LYS A 1 132 ? -23.219 -22.328 -2.912 1 93.19 132 LYS A C 1
ATOM 1021 O O . LYS A 1 132 ? -22.594 -21.297 -2.645 1 93.19 132 LYS A O 1
ATOM 1026 N N . LEU A 1 133 ? -24.406 -22.359 -3.434 1 95.06 133 LEU A N 1
ATOM 1027 C CA . LEU A 1 133 ? -25.078 -21.094 -3.67 1 95.06 133 LEU A CA 1
ATOM 1028 C C . LEU A 1 133 ? -25.406 -20.391 -2.354 1 95.06 133 LEU A C 1
ATOM 1030 O O . LEU A 1 133 ? -25.203 -19.188 -2.229 1 95.06 133 LEU A O 1
ATOM 1034 N N . LEU A 1 134 ? -25.875 -21.188 -1.409 1 95.88 134 LEU A N 1
ATOM 1035 C CA . LEU A 1 134 ? -26.172 -20.625 -0.097 1 95.88 134 LEU A CA 1
ATOM 1036 C C . LEU A 1 134 ? -24.906 -20.156 0.604 1 95.88 134 LEU A C 1
ATOM 1038 O O . LEU A 1 134 ? -24.891 -19.078 1.197 1 95.88 134 LEU A O 1
ATOM 1042 N N . LEU A 1 135 ? -23.938 -20.922 0.484 1 95.25 135 LEU A N 1
ATOM 1043 C CA . LEU A 1 135 ? -22.656 -20.562 1.081 1 95.25 135 LEU A CA 1
ATOM 1044 C C . LEU A 1 135 ? -22.078 -19.312 0.428 1 95.25 135 LEU A C 1
ATOM 1046 O O . LEU A 1 135 ? -21.625 -18.391 1.12 1 95.25 135 LEU A O 1
ATOM 1050 N N . GLY A 1 136 ? -22.078 -19.281 -0.886 1 96 136 GLY A N 1
ATOM 1051 C CA . GLY A 1 136 ? -21.578 -18.125 -1.621 1 96 136 GLY A CA 1
ATOM 1052 C C . GLY A 1 136 ? -22.266 -16.828 -1.252 1 96 136 GLY A C 1
ATOM 1053 O O . GLY A 1 136 ? -21.609 -15.82 -0.997 1 96 136 GLY A O 1
ATOM 1054 N N . LYS A 1 137 ? -23.562 -16.891 -1.144 1 96.62 137 LYS A N 1
ATOM 1055 C CA . LYS A 1 137 ? -24.359 -15.711 -0.785 1 96.62 137 LYS A CA 1
ATOM 1056 C C . LYS A 1 137 ? -24.062 -15.273 0.647 1 96.62 137 LYS A C 1
ATOM 1058 O O . LYS A 1 137 ? -23.875 -14.086 0.913 1 96.62 137 LYS A O 1
ATOM 1063 N N . TYR A 1 138 ? -24.062 -16.25 1.509 1 96.38 138 TYR A N 1
ATOM 1064 C CA . TYR A 1 138 ? -23.812 -15.969 2.92 1 96.38 138 TYR A CA 1
ATOM 1065 C C . TYR A 1 138 ? -22.438 -15.344 3.121 1 96.38 138 TYR A C 1
ATOM 1067 O O . TYR A 1 138 ? -22.312 -14.281 3.734 1 96.38 138 TYR A O 1
ATOM 1075 N N . VAL A 1 139 ? -21.422 -15.922 2.527 1 96 139 VAL A N 1
ATOM 1076 C CA . VAL A 1 139 ? -20.031 -15.5 2.723 1 96 139 VAL A CA 1
ATOM 1077 C C . VAL A 1 139 ? -19.797 -14.148 2.045 1 96 139 VAL A C 1
ATOM 1079 O O . VAL A 1 139 ? -19.188 -13.25 2.627 1 96 139 VAL A O 1
ATOM 1082 N N . LYS A 1 140 ? -20.266 -13.961 0.872 1 96.06 140 LYS A N 1
ATOM 1083 C CA . LYS A 1 140 ? -20.109 -12.703 0.143 1 96.06 140 LYS A CA 1
ATOM 1084 C C . LYS A 1 140 ? -20.797 -11.555 0.868 1 96.06 140 LYS A C 1
ATOM 1086 O O . LYS A 1 140 ? -20.25 -10.469 0.991 1 96.06 140 LYS A O 1
ATOM 1091 N N . ASN A 1 141 ? -22.016 -11.852 1.397 1 96.75 141 ASN A N 1
ATOM 1092 C CA . ASN A 1 141 ? -22.75 -10.828 2.121 1 96.75 141 ASN A CA 1
ATOM 1093 C C . ASN A 1 141 ? -22.016 -10.375 3.375 1 96.75 141 ASN A C 1
ATOM 1095 O O . ASN A 1 141 ? -21.953 -9.18 3.666 1 96.75 141 ASN A O 1
ATOM 1099 N N . ILE A 1 142 ? -21.5 -11.312 4.047 1 95.44 142 ILE A N 1
ATOM 1100 C CA . ILE A 1 142 ? -20.734 -10.977 5.242 1 95.44 142 ILE A CA 1
ATOM 1101 C C . ILE A 1 142 ? -19.484 -10.211 4.852 1 95.44 142 ILE A C 1
ATOM 1103 O O . ILE A 1 142 ? -19.094 -9.25 5.523 1 95.44 142 ILE A O 1
ATOM 1107 N N . GLY A 1 143 ? -18.859 -10.664 3.756 1 95.56 143 GLY A N 1
ATOM 1108 C CA . GLY A 1 143 ? -17.688 -9.961 3.256 1 95.56 143 GLY A CA 1
ATOM 1109 C C . GLY A 1 143 ? -17.969 -8.508 2.926 1 95.56 143 GLY A C 1
ATOM 1110 O O . GLY A 1 143 ? -17.172 -7.621 3.264 1 95.56 143 GLY A O 1
ATOM 1111 N N . GLU A 1 144 ? -19.062 -8.25 2.285 1 95.19 144 GLU A N 1
ATOM 1112 C CA . GLU A 1 144 ? -19.453 -6.891 1.923 1 95.19 144 GLU A CA 1
ATOM 1113 C C . GLU A 1 144 ? -19.812 -6.07 3.16 1 95.19 144 GLU A C 1
ATOM 1115 O O . GLU A 1 144 ? -19.406 -4.914 3.283 1 95.19 144 GLU A O 1
ATOM 1120 N N . LYS A 1 145 ? -20.469 -6.672 4.074 1 94.19 145 LYS A N 1
ATOM 1121 C CA . LYS A 1 145 ? -20.906 -5.988 5.285 1 94.19 145 LYS A CA 1
ATOM 1122 C C . LYS A 1 145 ? -19.719 -5.574 6.152 1 94.19 145 LYS A C 1
ATOM 1124 O O . LYS A 1 145 ? -19.719 -4.492 6.738 1 94.19 145 LYS A O 1
ATOM 1129 N N . PHE A 1 146 ? -18.734 -6.379 6.184 1 94 146 PHE A N 1
ATOM 1130 C CA . PHE A 1 146 ? -17.609 -6.129 7.07 1 94 146 PHE A CA 1
ATOM 1131 C C . PHE A 1 146 ? -16.375 -5.719 6.277 1 94 146 PHE A C 1
ATOM 1133 O O . PHE A 1 146 ? -15.258 -5.758 6.793 1 94 146 PHE A O 1
ATOM 1140 N N . ASN A 1 147 ? -16.516 -5.422 4.992 1 93.31 147 ASN A N 1
ATOM 1141 C CA . ASN A 1 147 ? -15.461 -4.926 4.113 1 93.31 147 ASN A CA 1
ATOM 1142 C C . ASN A 1 147 ? -14.258 -5.855 4.105 1 93.31 147 ASN A C 1
ATOM 1144 O O . ASN A 1 147 ? -13.125 -5.414 4.324 1 93.31 147 ASN A O 1
ATOM 1148 N N . SER A 1 148 ? -14.523 -7.086 3.947 1 94.81 148 SER A N 1
ATOM 1149 C CA . SER A 1 148 ? -13.469 -8.086 3.816 1 94.81 148 SER A CA 1
ATOM 1150 C C . SER A 1 148 ? -13.297 -8.523 2.367 1 94.81 148 SER A C 1
ATOM 1152 O O . SER A 1 148 ? -14.047 -9.375 1.878 1 94.81 148 SER A O 1
ATOM 1154 N N . PRO A 1 149 ? -12.273 -8.023 1.733 1 94.19 149 PRO A N 1
ATOM 1155 C CA . PRO A 1 149 ? -12.078 -8.398 0.331 1 94.19 149 PRO A CA 1
ATOM 1156 C C . PRO A 1 149 ? -11.859 -9.898 0.145 1 94.19 149 PRO A C 1
ATOM 1158 O O . PRO A 1 149 ? -12.297 -10.469 -0.858 1 94.19 149 PRO A O 1
ATOM 1161 N N . SER A 1 150 ? -11.266 -10.484 1.091 1 93.44 150 SER A N 1
ATOM 1162 C CA . SER A 1 150 ? -11.008 -11.922 0.998 1 93.44 150 SER A CA 1
ATOM 1163 C C . SER A 1 150 ? -12.305 -12.719 1.067 1 93.44 150 SER A C 1
ATOM 1165 O O . SER A 1 150 ? -12.484 -13.695 0.333 1 93.44 150 SER A O 1
ATOM 1167 N N . LEU A 1 151 ? -13.219 -12.312 1.929 1 94.44 151 LEU A N 1
ATOM 1168 C CA . LEU A 1 151 ? -14.508 -12.992 2.025 1 94.44 151 LEU A CA 1
ATOM 1169 C C . LEU A 1 151 ? -15.336 -12.758 0.767 1 94.44 151 LEU A C 1
ATOM 1171 O O . LEU A 1 151 ? -16.031 -13.664 0.302 1 94.44 151 LEU A O 1
ATOM 1175 N N . VAL A 1 152 ? -15.266 -11.625 0.28 1 95.06 152 VAL A N 1
ATOM 1176 C CA . VAL A 1 152 ? -15.984 -11.336 -0.957 1 95.06 152 VAL A CA 1
ATOM 1177 C C . VAL A 1 152 ? -15.469 -12.234 -2.078 1 95.06 152 VAL A C 1
ATOM 1179 O O . VAL A 1 152 ? -16.25 -12.812 -2.832 1 95.06 152 VAL A O 1
ATOM 1182 N N . ALA A 1 153 ? -14.172 -12.336 -2.117 1 92.94 153 ALA A N 1
ATOM 1183 C CA . ALA A 1 153 ? -13.555 -13.195 -3.127 1 92.94 153 ALA A CA 1
ATOM 1184 C C . ALA A 1 153 ? -13.969 -14.648 -2.932 1 92.94 153 ALA A C 1
ATOM 1186 O O . ALA A 1 153 ? -14.336 -15.328 -3.893 1 92.94 153 ALA A O 1
ATOM 1187 N N . SER A 1 154 ? -13.922 -15.094 -1.745 1 92.88 154 SER A N 1
ATOM 1188 C CA . SER A 1 154 ? -14.266 -16.469 -1.431 1 92.88 154 SER A CA 1
ATOM 1189 C C . SER A 1 154 ? -15.734 -16.75 -1.732 1 92.88 154 SER A C 1
ATOM 1191 O O . SER A 1 154 ? -16.078 -17.828 -2.238 1 92.88 154 SER A O 1
ATOM 1193 N N . GLY A 1 155 ? -16.594 -15.844 -1.344 1 93.94 155 GLY A N 1
ATOM 1194 C CA . GLY A 1 155 ? -18.016 -15.992 -1.658 1 93.94 155 GLY A CA 1
ATOM 1195 C C . GLY A 1 155 ? -18.297 -16.031 -3.15 1 93.94 155 GLY A C 1
ATOM 1196 O O . GLY A 1 155 ? -19.125 -16.812 -3.609 1 93.94 155 GLY A O 1
ATOM 1197 N N . SER A 1 156 ? -17.625 -15.227 -3.879 1 92 156 SER A N 1
ATOM 1198 C CA . SER A 1 156 ? -17.75 -15.234 -5.332 1 92 156 SER A CA 1
ATOM 1199 C C . SER A 1 156 ? -17.297 -16.562 -5.918 1 92 156 SER A C 1
ATOM 1201 O O . SER A 1 156 ? -17.922 -17.094 -6.832 1 92 156 SER A O 1
ATOM 1203 N N . ASP A 1 157 ? -16.203 -17 -5.367 1 90.94 157 ASP A N 1
ATOM 1204 C CA . ASP A 1 157 ? -15.664 -18.297 -5.805 1 90.94 157 ASP A CA 1
ATOM 1205 C C . ASP A 1 157 ? -16.703 -19.406 -5.625 1 90.94 157 ASP A C 1
ATOM 1207 O O . ASP A 1 157 ? -16.938 -20.188 -6.543 1 90.94 157 ASP A O 1
ATOM 1211 N N . ALA A 1 158 ? -17.312 -19.422 -4.465 1 92.12 158 ALA A N 1
ATOM 1212 C CA . ALA A 1 158 ? -18.328 -20.438 -4.176 1 92.12 158 ALA A CA 1
ATOM 1213 C C . ALA A 1 158 ? -19.516 -20.297 -5.137 1 92.12 158 ALA A C 1
ATOM 1215 O O . ALA A 1 158 ? -20.047 -21.312 -5.605 1 92.12 158 ALA A O 1
ATOM 1216 N N . THR A 1 159 ? -19.891 -19.172 -5.43 1 92.81 159 THR A N 1
ATOM 1217 C CA . THR A 1 159 ? -21 -18.922 -6.355 1 92.81 159 THR A CA 1
ATOM 1218 C C . THR A 1 159 ? -20.641 -19.391 -7.762 1 92.81 159 THR A C 1
ATOM 1220 O O . THR A 1 159 ? -21.453 -20.031 -8.43 1 92.81 159 THR A O 1
ATOM 1223 N N . PHE A 1 160 ? -19.469 -19.125 -8.211 1 89.38 160 PHE A N 1
ATOM 1224 C CA . PHE A 1 160 ? -19.031 -19.531 -9.539 1 89.38 160 PHE A CA 1
ATOM 1225 C C . PHE A 1 160 ? -18.969 -21.047 -9.656 1 89.38 160 PHE A C 1
ATOM 1227 O O . PHE A 1 160 ? -19.312 -21.594 -10.703 1 89.38 160 PHE A O 1
ATOM 1234 N N . ASP A 1 161 ? -18.531 -21.625 -8.562 1 88.62 161 ASP A N 1
ATOM 1235 C CA . ASP A 1 161 ? -18.531 -23.094 -8.539 1 88.62 161 ASP A CA 1
ATOM 1236 C C . ASP A 1 161 ? -19.953 -23.641 -8.734 1 88.62 161 ASP A C 1
ATOM 1238 O O . ASP A 1 161 ? -20.141 -24.609 -9.469 1 88.62 161 ASP A O 1
ATOM 1242 N N . ALA A 1 162 ? -20.875 -23.047 -8.07 1 90.69 162 ALA A N 1
ATOM 1243 C CA . ALA A 1 162 ? -22.266 -23.453 -8.18 1 90.69 162 ALA A CA 1
ATOM 1244 C C . ALA A 1 162 ? -22.797 -23.234 -9.594 1 90.69 162 ALA A C 1
ATOM 1246 O O . ALA A 1 162 ? -23.516 -24.078 -10.141 1 90.69 162 ALA A O 1
ATOM 1247 N N . ILE A 1 163 ? -22.406 -22.172 -10.18 1 89 163 ILE A N 1
ATOM 1248 C CA . ILE A 1 163 ? -22.859 -21.844 -11.523 1 89 163 ILE A CA 1
ATOM 1249 C C . ILE A 1 163 ? -22.281 -22.844 -12.523 1 89 163 ILE A C 1
ATOM 1251 O O . ILE A 1 163 ? -22.984 -23.297 -13.422 1 89 163 ILE A O 1
ATOM 1255 N N . LEU A 1 164 ? -21.062 -23.188 -12.336 1 83.88 164 LEU A N 1
ATOM 1256 C CA . LEU A 1 164 ? -20.438 -24.172 -13.203 1 83.88 164 LEU A CA 1
ATOM 1257 C C . LEU A 1 164 ? -21.141 -25.516 -13.086 1 83.88 164 LEU A C 1
ATOM 1259 O O . LEU A 1 164 ? -21.453 -26.141 -14.102 1 83.88 164 LEU A O 1
ATOM 1263 N N . SER A 1 165 ? -21.391 -25.906 -11.844 1 84.12 165 SER A N 1
ATOM 1264 C CA . SER A 1 165 ? -22.078 -27.172 -11.617 1 84.12 165 SER A CA 1
ATOM 1265 C C . SER A 1 165 ? -23.5 -27.125 -12.148 1 84.12 165 SER A C 1
ATOM 1267 O O . SER A 1 165 ? -24 -28.125 -12.68 1 84.12 165 SER A O 1
ATOM 1269 N N . PHE A 1 166 ? -24.141 -26.031 -12.016 1 87.56 166 PHE A N 1
ATOM 1270 C CA . PHE A 1 166 ? -25.5 -25.844 -12.531 1 87.56 166 PHE A CA 1
ATOM 1271 C C . PHE A 1 166 ? -25.516 -25.953 -14.055 1 87.56 166 PHE A C 1
ATOM 1273 O O . PHE A 1 166 ? -26.438 -26.547 -14.625 1 87.56 166 PHE A O 1
ATOM 1280 N N . SER A 1 167 ? -24.516 -25.391 -14.672 1 84.06 167 SER A N 1
ATOM 1281 C CA . SER A 1 167 ? -24.422 -25.484 -16.125 1 84.06 167 SER A CA 1
ATOM 1282 C C . SER A 1 167 ? -24.297 -26.938 -16.578 1 84.06 167 SER A C 1
ATOM 1284 O O . SER A 1 167 ? -24.859 -27.328 -17.594 1 84.06 167 SER A O 1
ATOM 1286 N N . VAL A 1 168 ? -23.594 -27.719 -15.789 1 78.81 168 VAL A N 1
ATOM 1287 C CA . VAL A 1 168 ? -23.469 -29.141 -16.062 1 78.81 168 VAL A CA 1
ATOM 1288 C C . VAL A 1 168 ? -24.828 -29.828 -15.914 1 78.81 168 VAL A C 1
ATOM 1290 O O . VAL A 1 168 ? -25.219 -30.625 -16.766 1 78.81 168 VAL A O 1
ATOM 1293 N N . LEU A 1 169 ? -25.516 -29.453 -14.875 1 83.38 169 LEU A N 1
ATOM 1294 C CA . LEU A 1 169 ? -26.828 -30.031 -14.609 1 83.38 169 LEU A CA 1
ATOM 1295 C C . LEU A 1 169 ? -27.797 -29.719 -15.75 1 83.38 169 LEU A C 1
ATOM 1297 O O . LEU A 1 169 ? -28.516 -30.625 -16.219 1 83.38 169 LEU A O 1
ATOM 1301 N N . VAL A 1 170 ? -27.797 -28.578 -16.203 1 85.06 170 VAL A N 1
ATOM 1302 C CA . VAL A 1 170 ? -28.688 -28.156 -17.281 1 85.06 170 VAL A CA 1
ATOM 1303 C C . VAL A 1 170 ? -28.328 -28.906 -18.562 1 85.06 170 VAL A C 1
ATOM 1305 O O . VAL A 1 170 ? -29.203 -29.328 -19.312 1 85.06 170 VAL A O 1
ATOM 1308 N N . SER A 1 171 ? -27.062 -29.078 -18.781 1 81.12 171 SER A N 1
ATOM 1309 C CA . SER A 1 171 ? -26.609 -29.797 -19.969 1 81.12 171 SER A CA 1
ATOM 1310 C C . SER A 1 171 ? -27.031 -31.25 -19.938 1 81.12 171 SER A C 1
ATOM 1312 O O . SER A 1 171 ? -27.391 -31.828 -20.969 1 81.12 171 SER A O 1
ATOM 1314 N N . VAL A 1 172 ? -27.031 -31.828 -18.75 1 77.69 172 VAL A N 1
ATOM 1315 C CA . VAL A 1 172 ? -27.453 -33.219 -18.578 1 77.69 172 VAL A CA 1
ATOM 1316 C C . VAL A 1 172 ? -28.938 -33.344 -18.844 1 77.69 172 VAL A C 1
ATOM 1318 O O . VAL A 1 172 ? -29.391 -34.281 -19.531 1 77.69 172 VAL A O 1
ATOM 1321 N N . ILE A 1 173 ? -29.688 -32.469 -18.266 1 83.69 173 ILE A N 1
ATOM 1322 C CA . ILE A 1 173 ? -31.125 -32.469 -18.469 1 83.69 173 ILE A CA 1
ATOM 1323 C C . ILE A 1 173 ? -31.453 -32.312 -19.953 1 83.69 173 ILE A C 1
ATOM 1325 O O . ILE A 1 173 ? -32.281 -33.062 -20.484 1 83.69 173 ILE A O 1
ATOM 1329 N N . LEU A 1 174 ? -30.75 -31.453 -20.578 1 84.44 174 LEU A N 1
ATOM 1330 C CA . LEU A 1 174 ? -30.969 -31.25 -22.016 1 84.44 174 LEU A CA 1
ATOM 1331 C C . LEU A 1 174 ? -30.594 -32.5 -22.812 1 84.44 174 LEU A C 1
ATOM 1333 O O . LEU A 1 174 ? -31.234 -32.812 -23.797 1 84.44 174 LEU A O 1
ATOM 1337 N N . TYR A 1 175 ? -29.578 -33.125 -22.344 1 79.38 175 TYR A N 1
ATOM 1338 C CA . TYR A 1 175 ? -29.125 -34.344 -23.016 1 79.38 175 TYR A CA 1
ATOM 1339 C C . TYR A 1 175 ? -30.172 -35.438 -22.906 1 79.38 175 TYR A C 1
ATOM 1341 O O . TYR A 1 175 ? -30.391 -36.188 -23.875 1 79.38 175 TYR A O 1
ATOM 1349 N N . ILE A 1 176 ? -30.844 -35.562 -21.828 1 79.94 176 ILE A N 1
ATOM 1350 C CA . ILE A 1 176 ? -31.844 -36.594 -21.594 1 79.94 176 ILE A CA 1
ATOM 1351 C C . ILE A 1 176 ? -33.031 -36.406 -22.516 1 79.94 176 ILE A C 1
ATOM 1353 O O . ILE A 1 176 ? -33.594 -37.375 -23.062 1 79.94 176 ILE A O 1
ATOM 1357 N N . PHE A 1 177 ? -33.281 -35.188 -22.781 1 86.44 177 PHE A N 1
ATOM 1358 C CA . PHE A 1 177 ? -34.5 -34.906 -23.547 1 86.44 177 PHE A CA 1
ATOM 1359 C C . PHE A 1 177 ? -34.188 -34.781 -25.031 1 86.44 177 PHE A C 1
ATOM 1361 O O . PHE A 1 177 ? -35.031 -35.031 -25.891 1 86.44 177 PHE A O 1
ATOM 1368 N N . THR A 1 178 ? -33.031 -34.312 -25.438 1 86.31 178 THR A N 1
ATOM 1369 C CA . THR A 1 178 ? -32.781 -33.969 -26.828 1 86.31 178 THR A CA 1
ATOM 1370 C C . THR A 1 178 ? -31.625 -34.75 -27.406 1 86.31 178 THR A C 1
ATOM 1372 O O . THR A 1 178 ? -31.391 -34.781 -28.609 1 86.31 178 THR A O 1
ATOM 1375 N N . ASP A 1 179 ? -30.797 -35.5 -26.578 1 79.88 179 ASP A N 1
ATOM 1376 C CA . ASP A 1 179 ? -29.609 -36.25 -26.922 1 79.88 179 ASP A CA 1
ATOM 1377 C C . ASP A 1 179 ? -28.484 -35.344 -27.406 1 79.88 179 ASP A C 1
ATOM 1379 O O . ASP A 1 179 ? -27.578 -35.781 -28.125 1 79.88 179 ASP A O 1
ATOM 1383 N N . ILE A 1 180 ? -28.734 -34.062 -27.188 1 81.69 180 ILE A N 1
ATOM 1384 C CA . ILE A 1 180 ? -27.703 -33.125 -27.547 1 81.69 180 ILE A CA 1
ATOM 1385 C C . ILE A 1 180 ? -26.859 -32.781 -26.328 1 81.69 180 ILE A C 1
ATOM 1387 O O . ILE A 1 180 ? -27.391 -32.375 -25.281 1 81.69 180 ILE A O 1
ATOM 1391 N N . ASN A 1 181 ? -25.562 -32.969 -26.422 1 79.56 181 ASN A N 1
ATOM 1392 C CA . ASN A 1 181 ? -24.625 -32.688 -25.344 1 79.56 181 ASN A CA 1
ATOM 1393 C C . ASN A 1 181 ? -23.953 -31.344 -25.516 1 79.56 181 ASN A C 1
ATOM 1395 O O . ASN A 1 181 ? -23.031 -31.219 -26.344 1 79.56 181 ASN A O 1
ATOM 1399 N N . ILE A 1 182 ? -24.391 -30.344 -24.797 1 83.62 182 ILE A N 1
ATOM 1400 C CA . ILE A 1 182 ? -23.828 -29 -24.922 1 83.62 182 ILE A CA 1
ATOM 1401 C C . ILE A 1 182 ? -22.953 -28.703 -23.703 1 83.62 182 ILE A C 1
ATOM 1403 O O . ILE A 1 182 ? -22.562 -27.547 -23.5 1 83.62 182 ILE A O 1
ATOM 1407 N N . GLU A 1 183 ? -22.688 -29.625 -22.938 1 80.62 183 GLU A N 1
ATOM 1408 C CA . GLU A 1 183 ? -21.953 -29.469 -21.688 1 80.62 183 GLU A CA 1
ATOM 1409 C C . GLU A 1 183 ? -20.625 -28.766 -21.906 1 80.62 183 GLU A C 1
ATOM 1411 O O . GLU A 1 183 ? -20.281 -27.812 -21.203 1 80.62 183 GLU A O 1
ATOM 1416 N N . ALA A 1 184 ? -19.922 -29.203 -22.922 1 84.62 184 ALA A N 1
ATOM 1417 C CA . ALA A 1 184 ? -18.578 -28.703 -23.203 1 84.62 184 ALA A CA 1
ATOM 1418 C C . ALA A 1 184 ? -18.609 -27.234 -23.641 1 84.62 184 ALA A C 1
ATOM 1420 O O . ALA A 1 184 ? -17.812 -26.422 -23.188 1 84.62 184 ALA A O 1
ATOM 1421 N N . TYR A 1 185 ? -19.594 -26.922 -24.359 1 87.56 185 TYR A N 1
ATOM 1422 C CA . TYR A 1 185 ? -19.719 -25.547 -24.859 1 87.56 185 TYR A CA 1
ATOM 1423 C C . TYR A 1 185 ? -20.125 -24.594 -23.734 1 87.56 185 TYR A C 1
ATOM 1425 O O . TYR A 1 185 ? -19.578 -23.5 -23.625 1 87.56 185 TYR A O 1
ATOM 1433 N N . VAL A 1 186 ? -21.078 -25.031 -22.969 1 86.12 186 VAL A N 1
ATOM 1434 C CA . VAL A 1 186 ? -21.516 -24.219 -21.828 1 86.12 186 VAL A CA 1
ATOM 1435 C C . VAL A 1 186 ? -20.359 -24.094 -20.828 1 86.12 186 VAL A C 1
ATOM 1437 O O . VAL A 1 186 ? -20.172 -23.047 -20.219 1 86.12 186 VAL A O 1
ATOM 1440 N N . GLY A 1 187 ? -19.625 -25.125 -20.688 1 86.19 187 GLY A N 1
ATOM 1441 C CA . GLY A 1 187 ? -18.453 -25.094 -19.828 1 86.19 187 GLY A CA 1
ATOM 1442 C C . GLY A 1 187 ? -17.422 -24.062 -20.266 1 86.19 187 GLY A C 1
ATOM 1443 O O . GLY A 1 187 ? -16.859 -23.359 -19.422 1 86.19 187 GLY A O 1
ATOM 1444 N N . VAL A 1 188 ? -17.234 -23.953 -21.547 1 90.25 188 VAL A N 1
ATOM 1445 C CA . VAL A 1 188 ? -16.297 -22.969 -22.078 1 90.25 188 VAL A CA 1
ATOM 1446 C C . VAL A 1 188 ? -16.781 -21.562 -21.766 1 90.25 188 VAL A C 1
ATOM 1448 O O . VAL A 1 188 ? -16.031 -20.734 -21.266 1 90.25 188 VAL A O 1
ATOM 1451 N N . LEU A 1 189 ? -18.031 -21.375 -21.984 1 90.88 189 LEU A N 1
ATOM 1452 C CA . LEU A 1 189 ? -18.609 -20.047 -21.75 1 90.88 189 LEU A CA 1
ATOM 1453 C C . LEU A 1 189 ? -18.5 -19.656 -20.281 1 90.88 189 LEU A C 1
ATOM 1455 O O . LEU A 1 189 ? -18.047 -18.547 -19.969 1 90.88 189 LEU A O 1
ATOM 1459 N N . ILE A 1 190 ? -18.859 -20.5 -19.406 1 88.69 190 ILE A N 1
ATOM 1460 C CA . ILE A 1 190 ? -18.859 -20.203 -17.984 1 88.69 190 ILE A CA 1
ATOM 1461 C C . ILE A 1 190 ? -17.422 -20 -17.5 1 88.69 190 ILE A C 1
ATOM 1463 O O . ILE A 1 190 ? -17.156 -19.141 -16.656 1 88.69 190 ILE A O 1
ATOM 1467 N N . SER A 1 191 ? -16.547 -20.797 -18.016 1 91.25 191 SER A N 1
ATOM 1468 C CA . SER A 1 191 ? -15.141 -20.688 -17.625 1 91.25 191 SER A CA 1
ATOM 1469 C C . SER A 1 191 ? -14.578 -19.312 -17.984 1 91.25 191 SER A C 1
ATOM 1471 O O . SER A 1 191 ? -13.789 -18.75 -17.219 1 91.25 191 SER A O 1
ATOM 1473 N N . ILE A 1 192 ? -15 -18.766 -19.062 1 93.88 192 ILE A N 1
ATOM 1474 C CA . ILE A 1 192 ? -14.547 -17.453 -19.469 1 93.88 192 ILE A CA 1
ATOM 1475 C C . ILE A 1 192 ? -15.039 -16.406 -18.469 1 93.88 192 ILE A C 1
ATOM 1477 O O . ILE A 1 192 ? -14.281 -15.508 -18.078 1 93.88 192 ILE A O 1
ATOM 1481 N N . PHE A 1 193 ? -16.234 -16.578 -18.062 1 90.38 193 PHE A N 1
ATOM 1482 C CA . PHE A 1 193 ? -16.797 -15.656 -17.078 1 90.38 193 PHE A CA 1
ATOM 1483 C C . PHE A 1 193 ? -16.062 -15.758 -15.758 1 90.38 193 PHE A C 1
ATOM 1485 O O . PHE A 1 193 ? -15.828 -14.758 -15.086 1 90.38 193 PHE A O 1
ATOM 1492 N N . ILE A 1 194 ? -15.688 -16.938 -15.398 1 89.06 194 ILE A N 1
ATOM 1493 C CA . ILE A 1 194 ? -14.969 -17.172 -14.148 1 89.06 194 ILE A CA 1
ATOM 1494 C C . ILE A 1 194 ? -13.594 -16.531 -14.219 1 89.06 194 ILE A C 1
ATOM 1496 O O . ILE A 1 194 ? -13.156 -15.867 -13.273 1 89.06 194 ILE A O 1
ATOM 1500 N N . ILE A 1 195 ? -13.016 -16.703 -15.344 1 93.5 195 ILE A N 1
ATOM 1501 C CA . ILE A 1 195 ? -11.695 -16.109 -15.547 1 93.5 195 ILE A CA 1
ATOM 1502 C C . ILE A 1 195 ? -11.797 -14.586 -15.453 1 93.5 195 ILE A C 1
ATOM 1504 O O . ILE A 1 195 ? -11.008 -13.953 -14.75 1 93.5 195 ILE A O 1
ATOM 1508 N N . LYS A 1 196 ? -12.727 -14.039 -16.109 1 94.06 196 LYS A N 1
ATOM 1509 C CA . LYS A 1 196 ? -12.938 -12.594 -16.078 1 94.06 196 LYS A CA 1
ATOM 1510 C C . LYS A 1 196 ? -13.18 -12.109 -14.648 1 94.06 196 LYS A C 1
ATOM 1512 O O . LYS A 1 196 ? -12.602 -11.109 -14.219 1 94.06 196 LYS A O 1
ATOM 1517 N N . SER A 1 197 ? -13.969 -12.852 -13.922 1 90 197 SER A N 1
ATOM 1518 C CA . SER A 1 197 ? -14.281 -12.484 -12.547 1 90 197 SER A CA 1
ATOM 1519 C C . SER A 1 197 ? -13.047 -12.578 -11.656 1 90 197 SER A C 1
ATOM 1521 O O . SER A 1 197 ? -12.836 -11.719 -10.789 1 90 197 SER A O 1
ATOM 1523 N N . GLY A 1 198 ? -12.336 -13.625 -11.859 1 92.25 198 GLY A N 1
ATOM 1524 C CA . GLY A 1 198 ? -11.094 -13.75 -11.125 1 92.25 198 GLY A CA 1
ATOM 1525 C C . GLY A 1 198 ? -10.141 -12.594 -11.352 1 92.25 198 GLY A C 1
ATOM 1526 O O . GLY A 1 198 ? -9.555 -12.062 -10.406 1 92.25 198 GLY A O 1
ATOM 1527 N N . ILE A 1 199 ? -10.07 -12.102 -12.57 1 94.31 199 ILE A N 1
ATOM 1528 C CA . ILE A 1 199 ? -9.219 -10.977 -12.922 1 94.31 199 ILE A CA 1
ATOM 1529 C C . ILE A 1 199 ? -9.75 -9.703 -12.281 1 94.31 199 ILE A C 1
ATOM 1531 O O . ILE A 1 199 ? -8.977 -8.891 -11.766 1 94.31 199 ILE A O 1
ATOM 1535 N N . GLU A 1 200 ? -11.008 -9.562 -12.273 1 94.5 200 GLU A N 1
ATOM 1536 C CA . GLU A 1 200 ? -11.625 -8.375 -11.688 1 94.5 200 GLU A CA 1
ATOM 1537 C C . GLU A 1 200 ? -11.375 -8.305 -10.188 1 94.5 200 GLU A C 1
ATOM 1539 O O . GLU A 1 200 ? -11.031 -7.242 -9.664 1 94.5 200 GLU A O 1
ATOM 1544 N N . ILE A 1 201 ? -11.531 -9.398 -9.523 1 92.25 201 ILE A N 1
ATOM 1545 C CA . ILE A 1 201 ? -11.297 -9.445 -8.086 1 92.25 201 ILE A CA 1
ATOM 1546 C C . ILE A 1 201 ? -9.82 -9.164 -7.797 1 92.25 201 ILE A C 1
ATOM 1548 O O . ILE A 1 201 ? -9.5 -8.422 -6.867 1 92.25 201 ILE A O 1
ATOM 1552 N N . PHE A 1 202 ? -8.984 -9.719 -8.594 1 95.31 202 PHE A N 1
ATOM 1553 C CA . PHE A 1 202 ? -7.555 -9.484 -8.469 1 95.31 202 PHE A CA 1
ATOM 1554 C C . PHE A 1 202 ? -7.234 -8 -8.641 1 95.31 202 PHE A C 1
ATOM 1556 O O . PHE A 1 202 ? -6.512 -7.422 -7.82 1 95.31 202 PHE A O 1
ATOM 1563 N N . MET A 1 203 ? -7.805 -7.406 -9.609 1 96 203 MET A N 1
ATOM 1564 C CA . MET A 1 203 ? -7.523 -6.008 -9.93 1 96 203 MET A CA 1
ATOM 1565 C C . MET A 1 203 ? -8.086 -5.086 -8.859 1 96 203 MET A C 1
ATOM 1567 O O . MET A 1 203 ? -7.508 -4.039 -8.562 1 96 203 MET A O 1
ATOM 1571 N N . ASP A 1 204 ? -9.195 -5.438 -8.312 1 94.69 204 ASP A N 1
ATOM 1572 C CA . ASP A 1 204 ? -9.75 -4.645 -7.219 1 94.69 204 ASP A CA 1
ATOM 1573 C C . ASP A 1 204 ? -8.781 -4.574 -6.039 1 94.69 204 ASP A C 1
ATOM 1575 O O . ASP A 1 204 ? -8.594 -3.514 -5.445 1 94.69 204 ASP A O 1
ATOM 1579 N N . ALA A 1 205 ? -8.188 -5.707 -5.738 1 95.19 205 ALA A N 1
ATOM 1580 C CA . ALA A 1 205 ? -7.207 -5.758 -4.66 1 95.19 205 ALA A CA 1
ATOM 1581 C C . ALA A 1 205 ? -5.957 -4.961 -5.016 1 95.19 205 ALA A C 1
ATOM 1583 O O . ALA A 1 205 ? -5.426 -4.219 -4.188 1 95.19 205 ALA A O 1
ATOM 1584 N N . VAL A 1 206 ? -5.52 -5.055 -6.27 1 96.25 206 VAL A N 1
ATOM 1585 C CA . VAL A 1 206 ? -4.359 -4.312 -6.75 1 96.25 206 VAL A CA 1
ATOM 1586 C C . VAL A 1 206 ? -4.617 -2.812 -6.629 1 96.25 206 VAL A C 1
ATOM 1588 O O . VAL A 1 206 ? -3.752 -2.059 -6.18 1 96.25 206 VAL A O 1
ATOM 1591 N N . ASN A 1 207 ? -5.766 -2.408 -7.008 1 95.88 207 ASN A N 1
ATOM 1592 C CA . ASN A 1 207 ? -6.117 -0.994 -6.969 1 95.88 207 ASN A CA 1
ATOM 1593 C C . ASN A 1 207 ? -6.047 -0.44 -5.547 1 95.88 207 ASN A C 1
ATOM 1595 O O . ASN A 1 207 ? -5.605 0.691 -5.336 1 95.88 207 ASN A O 1
ATOM 1599 N N . GLU A 1 208 ? -6.473 -1.241 -4.629 1 95.38 208 GLU A N 1
ATOM 1600 C CA . GLU A 1 208 ? -6.383 -0.819 -3.234 1 95.38 208 GLU A CA 1
ATOM 1601 C C . GLU A 1 208 ? -4.93 -0.647 -2.799 1 95.38 208 GLU A C 1
ATOM 1603 O O . GLU A 1 208 ? -4.59 0.323 -2.121 1 95.38 208 GLU A O 1
ATOM 1608 N N . ILE A 1 209 ? -4.117 -1.523 -3.199 1 95.38 209 ILE A N 1
ATOM 1609 C CA . ILE A 1 209 ? -2.705 -1.5 -2.836 1 95.38 209 ILE A CA 1
ATOM 1610 C C . ILE A 1 209 ? -2.027 -0.292 -3.479 1 95.38 209 ILE A C 1
ATOM 1612 O O . ILE A 1 209 ? -1.195 0.368 -2.85 1 95.38 209 ILE A O 1
ATOM 1616 N N . LEU A 1 210 ? -2.418 0.036 -4.711 1 94.75 210 LEU A N 1
ATOM 1617 C CA . LEU A 1 210 ? -1.811 1.141 -5.445 1 94.75 210 LEU A CA 1
ATOM 1618 C C . LEU A 1 210 ? -2.221 2.482 -4.848 1 94.75 210 LEU A C 1
ATOM 1620 O O . LEU A 1 210 ? -1.539 3.49 -5.043 1 94.75 210 LEU A O 1
ATOM 1624 N N . GLY A 1 211 ? -3.252 2.488 -4.121 1 93.38 211 GLY A N 1
ATOM 1625 C CA . GLY A 1 211 ? -3.762 3.734 -3.574 1 93.38 211 GLY A CA 1
ATOM 1626 C C . GLY A 1 211 ? -4.914 4.312 -4.375 1 93.38 211 GLY A C 1
ATOM 1627 O O . GLY A 1 211 ? -4.828 5.441 -4.867 1 93.38 211 GLY A O 1
ATOM 1628 N N . LYS A 1 212 ? -5.93 3.523 -4.453 1 94.19 212 LYS A N 1
ATOM 1629 C CA . LYS A 1 212 ? -7.141 3.955 -5.145 1 94.19 212 LYS A CA 1
ATOM 1630 C C . LYS A 1 212 ? -7.766 5.164 -4.457 1 94.19 212 LYS A C 1
ATOM 1632 O O . LYS A 1 212 ? -7.723 5.277 -3.229 1 94.19 212 LYS A O 1
ATOM 1637 N N . ARG A 1 213 ? -8.336 6.004 -5.27 1 93.19 213 ARG A N 1
ATOM 1638 C CA . ARG A 1 213 ? -9 7.207 -4.777 1 93.19 213 ARG A CA 1
ATOM 1639 C C . ARG A 1 213 ? -10.141 6.855 -3.828 1 93.19 213 ARG A C 1
ATOM 1641 O O . ARG A 1 213 ? -10.914 5.93 -4.094 1 93.19 213 ARG A O 1
ATOM 1648 N N . VAL A 1 214 ? -10.273 7.57 -2.736 1 93.44 214 VAL A N 1
ATOM 1649 C CA . VAL A 1 214 ? -11.359 7.398 -1.777 1 93.44 214 VAL A CA 1
ATOM 1650 C C . VAL A 1 214 ? -12.648 7.992 -2.34 1 93.44 214 VAL A C 1
ATOM 1652 O O . VAL A 1 214 ? -12.609 8.984 -3.072 1 93.44 214 VAL A O 1
ATOM 1655 N N . ASP A 1 215 ? -13.703 7.441 -1.981 1 91.75 215 ASP A N 1
ATOM 1656 C CA . ASP A 1 215 ? -14.984 7.883 -2.518 1 91.75 215 ASP A CA 1
ATOM 1657 C C . ASP A 1 215 ? -15.305 9.305 -2.07 1 91.75 215 ASP A C 1
ATOM 1659 O O . ASP A 1 215 ? -14.977 9.695 -0.949 1 91.75 215 ASP A O 1
ATOM 1663 N N . LYS A 1 216 ? -15.961 10.023 -2.904 1 92.31 216 LYS A N 1
ATOM 1664 C CA . LYS A 1 216 ? -16.25 11.438 -2.701 1 92.31 216 LYS A CA 1
ATOM 1665 C C . LYS A 1 216 ? -17.141 11.641 -1.475 1 92.31 216 LYS A C 1
ATOM 1667 O O . LYS A 1 216 ? -17 12.641 -0.761 1 92.31 216 LYS A O 1
ATOM 1672 N N . GLU A 1 217 ? -18 10.734 -1.259 1 94.06 217 GLU A N 1
ATOM 1673 C CA . GLU A 1 217 ? -18.922 10.852 -0.126 1 94.06 217 GLU A CA 1
ATOM 1674 C C . GLU A 1 217 ? -18.156 10.859 1.197 1 94.06 217 GLU A C 1
ATOM 1676 O O . GLU A 1 217 ? -18.422 11.695 2.064 1 94.06 217 GLU A O 1
ATOM 1681 N N . THR A 1 218 ? -17.234 9.938 1.358 1 93.94 218 THR A N 1
ATOM 1682 C CA . THR A 1 218 ? -16.406 9.859 2.561 1 93.94 218 THR A CA 1
ATOM 1683 C C . THR A 1 218 ? -15.594 11.141 2.746 1 93.94 218 THR A C 1
ATOM 1685 O O . THR A 1 218 ? -15.555 11.695 3.844 1 93.94 218 THR A O 1
ATOM 1688 N N . ILE A 1 219 ? -15.016 11.617 1.704 1 95.31 219 ILE A N 1
ATOM 1689 C CA . ILE A 1 219 ? -14.195 12.82 1.729 1 95.31 219 ILE A CA 1
ATOM 1690 C C . ILE A 1 219 ? -15.047 14.016 2.156 1 95.31 219 ILE A C 1
ATOM 1692 O O . ILE A 1 219 ? -14.656 14.773 3.047 1 95.31 219 ILE A O 1
ATOM 1696 N N . ASN A 1 220 ? -16.172 14.156 1.539 1 95.69 220 ASN A N 1
ATOM 1697 C CA . ASN A 1 220 ? -17.062 15.281 1.826 1 95.69 220 ASN A CA 1
ATOM 1698 C C . ASN A 1 220 ? -17.547 15.258 3.271 1 95.69 220 ASN A C 1
ATOM 1700 O O . ASN A 1 220 ? -17.641 16.312 3.914 1 95.69 220 ASN A O 1
ATOM 1704 N N . GLU A 1 221 ? -17.844 14.094 3.734 1 97.06 221 GLU A N 1
ATOM 1705 C CA . GLU A 1 221 ? -18.312 13.953 5.109 1 97.06 221 GLU A CA 1
ATOM 1706 C C . GLU A 1 221 ? -17.266 14.406 6.109 1 97.06 221 GLU A C 1
ATOM 1708 O O . GLU A 1 221 ? -17.578 15.094 7.082 1 97.06 221 GLU A O 1
ATOM 1713 N N . ILE A 1 222 ? -16.062 14.008 5.887 1 97.38 222 ILE A N 1
ATOM 1714 C CA . ILE A 1 222 ? -14.961 14.375 6.777 1 97.38 222 ILE A CA 1
ATOM 1715 C C . ILE A 1 222 ? -14.719 15.875 6.711 1 97.38 222 ILE A C 1
ATOM 1717 O O . ILE A 1 222 ? -14.57 16.531 7.742 1 97.38 222 ILE A O 1
ATOM 1721 N N . LYS A 1 223 ? -14.68 16.422 5.48 1 97.25 223 LYS A N 1
ATOM 1722 C CA . LYS A 1 223 ? -14.484 17.859 5.316 1 97.25 223 LYS A CA 1
ATOM 1723 C C . LYS A 1 223 ? -15.586 18.656 6.016 1 97.25 223 LYS A C 1
ATOM 1725 O O . LYS A 1 223 ? -15.32 19.672 6.652 1 97.25 223 LYS A O 1
ATOM 1730 N N . LYS A 1 224 ? -16.781 18.188 5.895 1 97.81 224 LYS A N 1
ATOM 1731 C CA . LYS A 1 224 ? -17.922 18.828 6.555 1 97.81 224 LYS A CA 1
ATOM 1732 C C . LYS A 1 224 ? -17.75 18.828 8.07 1 97.81 224 LYS A C 1
ATOM 1734 O O . LYS A 1 224 ? -18.016 19.828 8.742 1 97.81 224 LYS A O 1
ATOM 1739 N N . THR A 1 225 ? -17.359 17.688 8.594 1 98.25 225 THR A N 1
ATOM 1740 C CA . THR A 1 225 ? -17.109 17.562 10.023 1 98.25 225 THR A CA 1
ATOM 1741 C C . THR A 1 225 ? -16.078 18.578 10.492 1 98.25 225 THR A C 1
ATOM 1743 O O . THR A 1 225 ? -16.266 19.234 11.523 1 98.25 225 THR A O 1
ATOM 1746 N N . ILE A 1 226 ? -15.055 18.734 9.727 1 98.38 226 ILE A N 1
ATOM 1747 C CA . ILE A 1 226 ? -13.969 19.641 10.062 1 98.38 226 ILE A CA 1
ATOM 1748 C C . ILE A 1 226 ? -14.477 21.094 10.008 1 98.38 226 ILE A C 1
ATOM 1750 O O . ILE A 1 226 ? -14.188 21.891 10.906 1 98.38 226 ILE A O 1
ATOM 1754 N N . CYS A 1 227 ? -15.273 21.438 9.055 1 97.81 227 CYS A N 1
ATOM 1755 C CA . CYS A 1 227 ? -15.75 22.797 8.82 1 97.81 227 CYS A CA 1
ATOM 1756 C C . CYS A 1 227 ? -16.781 23.203 9.867 1 97.81 227 CYS A C 1
ATOM 1758 O O . CYS A 1 227 ? -17.094 24.391 10.008 1 97.81 227 CYS A O 1
ATOM 1760 N N . LYS A 1 228 ? -17.297 22.281 10.633 1 97.81 228 LYS A N 1
ATOM 1761 C CA . LYS A 1 228 ? -18.25 22.578 11.695 1 97.81 228 LYS A CA 1
ATOM 1762 C C . LYS A 1 228 ? -17.531 23.094 12.945 1 97.81 228 LYS A C 1
ATOM 1764 O O . LYS A 1 228 ? -18.172 23.641 13.844 1 97.81 228 LYS A O 1
ATOM 1769 N N . ILE A 1 229 ? -16.297 22.891 12.969 1 97.69 229 ILE A N 1
ATOM 1770 C CA . ILE A 1 229 ? -15.523 23.328 14.125 1 97.69 229 ILE A CA 1
ATOM 1771 C C . ILE A 1 229 ? -15.32 24.828 14.07 1 97.69 229 ILE A C 1
ATOM 1773 O O . ILE A 1 229 ? -15.039 25.391 13.008 1 97.69 229 ILE A O 1
ATOM 1777 N N . GLU A 1 230 ? -15.328 25.484 15.172 1 96.88 230 GLU A N 1
ATOM 1778 C CA . GLU A 1 230 ? -15.203 26.922 15.273 1 96.88 230 GLU A CA 1
ATOM 1779 C C . GLU A 1 230 ? -13.859 27.406 14.727 1 96.88 230 GLU A C 1
ATOM 1781 O O . GLU A 1 230 ? -12.828 26.781 14.992 1 96.88 230 GLU A O 1
ATOM 1786 N N . ASN A 1 231 ? -13.828 28.453 13.891 1 95.38 231 ASN A N 1
ATOM 1787 C CA . ASN A 1 231 ? -12.664 29.141 13.344 1 95.38 231 ASN A CA 1
ATOM 1788 C C . ASN A 1 231 ? -12.102 28.422 12.125 1 95.38 231 ASN A C 1
ATOM 1790 O O . ASN A 1 231 ? -11.031 28.781 11.625 1 95.38 231 ASN A O 1
ATOM 1794 N N . VAL A 1 232 ? -12.805 27.344 11.734 1 97.62 232 VAL A N 1
ATOM 1795 C CA . VAL A 1 232 ? -12.391 26.688 10.508 1 97.62 232 VAL A CA 1
ATOM 1796 C C . VAL A 1 232 ? -13.344 27.047 9.367 1 97.62 232 VAL A C 1
ATOM 1798 O O . VAL A 1 232 ? -14.516 26.688 9.391 1 97.62 232 VAL A O 1
ATOM 1801 N N . TYR A 1 233 ? -12.844 27.672 8.32 1 94.94 233 TYR A N 1
ATOM 1802 C CA . TYR A 1 233 ? -13.695 28.25 7.285 1 94.94 233 TYR A CA 1
ATOM 1803 C C . TYR A 1 233 ? -13.625 27.422 6.008 1 94.94 233 TYR A C 1
ATOM 1805 O O . TYR A 1 233 ? -14.359 27.672 5.051 1 94.94 233 TYR A O 1
ATOM 1813 N N . GLY A 1 234 ? -12.766 26.453 5.977 1 94.81 234 GLY A N 1
ATOM 1814 C CA . GLY A 1 234 ? -12.633 25.562 4.832 1 94.81 234 GLY A CA 1
ATOM 1815 C C . GLY A 1 234 ? -11.703 24.391 5.094 1 94.81 234 GLY A C 1
ATOM 1816 O O . GLY A 1 234 ? -10.82 24.469 5.945 1 94.81 234 GLY A O 1
ATOM 1817 N N . ALA A 1 235 ? -11.93 23.281 4.457 1 96.94 235 ALA A N 1
ATOM 1818 C CA . ALA A 1 235 ? -11.086 22.094 4.461 1 96.94 235 ALA A CA 1
ATOM 1819 C C . ALA A 1 235 ? -10.773 21.625 3.041 1 96.94 235 ALA A C 1
ATOM 1821 O O . ALA A 1 235 ? -11.688 21.422 2.234 1 96.94 235 ALA A O 1
ATOM 1822 N N . TYR A 1 236 ? -9.477 21.547 2.723 1 93.81 236 TYR A N 1
ATOM 1823 C CA . TYR A 1 236 ? -9.039 21.266 1.359 1 93.81 236 TYR A CA 1
ATOM 1824 C C . TYR A 1 236 ? -7.941 20.203 1.345 1 93.81 236 TYR A C 1
ATOM 1826 O O . TYR A 1 236 ? -7.348 19.906 2.381 1 93.81 236 TYR A O 1
ATOM 1834 N N . ASP A 1 237 ? -7.73 19.594 0.173 1 94.12 237 ASP A N 1
ATOM 1835 C CA . ASP A 1 237 ? -6.613 18.688 -0.072 1 94.12 237 ASP A CA 1
ATOM 1836 C C . ASP A 1 237 ? -6.578 17.562 0.962 1 94.12 237 ASP A C 1
ATOM 1838 O O . ASP A 1 237 ? -5.527 17.281 1.541 1 94.12 237 ASP A O 1
ATOM 1842 N N . LEU A 1 238 ? -7.785 17.047 1.294 1 95.94 238 LEU A N 1
ATOM 1843 C CA . LEU A 1 238 ? -7.84 15.906 2.199 1 95.94 238 LEU A CA 1
ATOM 1844 C C . LEU A 1 238 ? -7.266 14.664 1.537 1 95.94 238 LEU A C 1
ATOM 1846 O O . LEU A 1 238 ? -7.863 14.117 0.606 1 95.94 238 LEU A O 1
ATOM 1850 N N . MET A 1 239 ? -6.129 14.25 2.014 1 95.44 239 MET A N 1
ATOM 1851 C CA . MET A 1 239 ? -5.453 13.062 1.502 1 95.44 239 MET A CA 1
ATOM 1852 C C . MET A 1 239 ? -5.551 11.914 2.496 1 95.44 239 MET A C 1
ATOM 1854 O O . MET A 1 239 ? -5.195 12.062 3.666 1 95.44 239 MET A O 1
ATOM 1858 N N . LEU A 1 240 ? -6.047 10.789 2.08 1 96 240 LEU A N 1
ATOM 1859 C CA . LEU A 1 240 ? -6.203 9.609 2.92 1 96 240 LEU A CA 1
ATOM 1860 C C . LEU A 1 240 ? -5.379 8.445 2.373 1 96 240 LEU A C 1
ATOM 1862 O O . LEU A 1 240 ? -5.441 8.141 1.181 1 96 240 LEU A O 1
ATOM 1866 N N . HIS A 1 241 ? -4.59 7.879 3.178 1 96.31 241 HIS A N 1
ATOM 1867 C CA . HIS A 1 241 ? -3.793 6.703 2.85 1 96.31 241 HIS A CA 1
ATOM 1868 C C . HIS A 1 241 ? -4.41 5.438 3.434 1 96.31 241 HIS A C 1
ATOM 1870 O O . HIS A 1 241 ? -4.652 5.363 4.641 1 96.31 241 HIS A O 1
ATOM 1876 N N . ASN A 1 242 ? -4.566 4.512 2.617 1 95.12 242 ASN A N 1
ATOM 1877 C CA . ASN A 1 242 ? -5.18 3.248 3.008 1 95.12 242 ASN A CA 1
ATOM 1878 C C . ASN A 1 242 ? -4.156 2.291 3.611 1 95.12 242 ASN A C 1
ATOM 1880 O O . ASN A 1 242 ? -3.152 1.968 2.977 1 95.12 242 ASN A O 1
ATOM 1884 N N . TYR A 1 243 ? -4.391 1.827 4.863 1 95.56 243 TYR A N 1
ATOM 1885 C CA . TYR A 1 243 ? -3.531 0.842 5.508 1 95.56 243 TYR A CA 1
ATOM 1886 C C . TYR A 1 243 ? -4.312 -0.422 5.848 1 95.56 243 TYR A C 1
ATOM 1888 O O . TYR A 1 243 ? -4.016 -1.092 6.844 1 95.56 243 TYR A O 1
ATOM 1896 N N . GLY A 1 244 ? -5.273 -0.671 5.023 1 94.25 244 GLY A N 1
ATOM 1897 C CA . GLY A 1 244 ? -6.168 -1.806 5.195 1 94.25 244 GLY A CA 1
ATOM 1898 C C . GLY A 1 244 ? -7.633 -1.411 5.238 1 94.25 244 GLY A C 1
ATOM 1899 O O . GLY A 1 244 ? -7.957 -0.225 5.32 1 94.25 244 GLY A O 1
ATOM 1900 N N . PRO A 1 245 ? -8.516 -2.383 5.234 1 92.81 245 PRO A N 1
ATOM 1901 C CA . PRO A 1 245 ? -9.945 -2.064 5.262 1 92.81 245 PRO A CA 1
ATOM 1902 C C . PRO A 1 245 ? -10.344 -1.248 6.488 1 92.81 245 PRO A C 1
ATOM 1904 O O . PRO A 1 245 ? -10.047 -1.643 7.621 1 92.81 245 PRO A O 1
ATOM 1907 N N . ASN A 1 246 ? -10.945 -0.16 6.285 1 88.56 246 ASN A N 1
ATOM 1908 C CA . ASN A 1 246 ? -11.477 0.743 7.301 1 88.56 246 ASN A CA 1
ATOM 1909 C C . ASN A 1 246 ? -10.352 1.39 8.109 1 88.56 246 ASN A C 1
ATOM 1911 O O . ASN A 1 246 ? -10.555 1.776 9.266 1 88.56 246 ASN A O 1
ATOM 1915 N N . ARG A 1 247 ? -9.172 1.392 7.59 1 91.69 247 ARG A N 1
ATOM 1916 C CA . ARG A 1 247 ? -8.031 1.997 8.273 1 91.69 247 ARG A CA 1
ATOM 1917 C C . ARG A 1 247 ? -7.371 3.057 7.398 1 91.69 247 ARG A C 1
ATOM 1919 O O . ARG A 1 247 ? -6.668 2.729 6.438 1 91.69 247 ARG A O 1
ATOM 1926 N N . TYR A 1 248 ? -7.641 4.293 7.758 1 94.62 248 TYR A N 1
ATOM 1927 C CA . TYR A 1 248 ? -7.078 5.398 6.992 1 94.62 248 TYR A CA 1
ATOM 1928 C C . TYR A 1 248 ? -6.246 6.312 7.887 1 94.62 248 TYR A C 1
ATOM 1930 O O . TYR A 1 248 ? -6.578 6.516 9.055 1 94.62 248 TYR A O 1
ATOM 1938 N N . VAL A 1 249 ? -5.188 6.758 7.336 1 96.12 249 VAL A N 1
ATOM 1939 C CA . VAL A 1 249 ? -4.367 7.84 7.875 1 96.12 249 VAL A CA 1
ATOM 1940 C C . VAL A 1 249 ? -4.316 8.992 6.875 1 96.12 249 VAL A C 1
ATOM 1942 O O . VAL A 1 249 ? -4.324 8.773 5.664 1 96.12 249 VAL A O 1
ATOM 1945 N N . GLY A 1 250 ? -4.383 10.188 7.379 1 96.06 250 GLY A N 1
ATOM 1946 C CA . GLY A 1 250 ? -4.465 11.211 6.352 1 96.06 250 GLY A CA 1
ATOM 1947 C C . GLY A 1 250 ? -3.982 12.57 6.824 1 96.06 250 GLY A C 1
ATOM 1948 O O . GLY A 1 250 ? -3.424 12.695 7.918 1 96.06 250 GLY A O 1
ATOM 1949 N N . SER A 1 251 ? -4.055 13.539 5.973 1 97.38 251 SER A N 1
ATOM 1950 C CA . SER A 1 251 ? -3.721 14.945 6.191 1 97.38 251 SER A CA 1
ATOM 1951 C C . SER A 1 251 ? -4.727 15.867 5.512 1 97.38 251 SER A C 1
ATOM 1953 O O . SER A 1 251 ? -5.438 15.445 4.594 1 97.38 251 SER A O 1
ATOM 1955 N N . VAL A 1 252 ? -4.805 17.047 5.988 1 97.69 252 VAL A N 1
ATOM 1956 C CA . VAL A 1 252 ? -5.797 17.984 5.469 1 97.69 252 VAL A CA 1
ATOM 1957 C C . VAL A 1 252 ? -5.262 19.422 5.562 1 97.69 252 VAL A C 1
ATOM 1959 O O . VAL A 1 252 ? -4.359 19.703 6.352 1 97.69 252 VAL A O 1
ATOM 1962 N N . HIS A 1 253 ? -5.691 20.25 4.668 1 97.44 253 HIS A N 1
ATOM 1963 C CA . HIS A 1 253 ? -5.473 21.688 4.758 1 97.44 253 HIS A CA 1
ATOM 1964 C C . HIS A 1 253 ? -6.719 22.391 5.277 1 97.44 253 HIS A C 1
ATOM 1966 O O . HIS A 1 253 ? -7.828 22.141 4.797 1 97.44 253 HIS A O 1
ATOM 1972 N N . ILE A 1 254 ? -6.539 23.234 6.215 1 98.06 254 ILE A N 1
ATOM 1973 C CA . ILE A 1 254 ? -7.688 23.969 6.73 1 98.06 254 ILE A CA 1
ATOM 1974 C C . ILE A 1 254 ? -7.465 25.469 6.543 1 98.06 254 ILE A C 1
ATOM 1976 O O . ILE A 1 254 ? -6.328 25.953 6.586 1 98.06 254 ILE A O 1
ATOM 1980 N N . GLU A 1 255 ? -8.508 26.188 6.309 1 97 255 GLU A N 1
ATOM 1981 C CA . GLU A 1 255 ? -8.484 27.641 6.176 1 97 255 GLU A CA 1
ATOM 1982 C C . GLU A 1 255 ? -8.945 28.328 7.461 1 97 255 GLU A C 1
ATOM 1984 O O . GLU A 1 255 ? -10.047 28.078 7.941 1 97 255 GLU A O 1
ATOM 1989 N N . ILE A 1 256 ? -8.078 29.188 8.023 1 97.81 256 ILE A N 1
ATOM 1990 C CA . ILE A 1 256 ? -8.383 29.859 9.281 1 97.81 256 ILE A CA 1
ATOM 1991 C C . ILE A 1 256 ? -8.039 31.344 9.172 1 97.81 256 ILE A C 1
ATOM 1993 O O . ILE A 1 256 ? -7.312 31.75 8.266 1 97.81 256 ILE A O 1
ATOM 1997 N N . PRO A 1 257 ? -8.586 32.188 10.094 1 96.06 257 PRO A N 1
ATOM 1998 C CA . PRO A 1 257 ? -8.281 33.625 10.047 1 96.06 257 PRO A CA 1
ATOM 1999 C C . PRO A 1 257 ? -6.789 33.938 10.18 1 96.06 257 PRO A C 1
ATOM 2001 O O . PRO A 1 257 ? -6.09 33.281 10.961 1 96.06 257 PRO A O 1
ATOM 2004 N N . ASP A 1 258 ? -6.344 34.875 9.445 1 95.25 258 ASP A N 1
ATOM 2005 C CA . ASP A 1 258 ? -4.922 35.188 9.352 1 95.25 258 ASP A CA 1
ATOM 2006 C C . ASP A 1 258 ? -4.387 35.688 10.695 1 95.25 258 ASP A C 1
ATOM 2008 O O . ASP A 1 258 ? -3.184 35.625 10.953 1 95.25 258 ASP A O 1
ATOM 2012 N N . SER A 1 259 ? -5.238 36.125 11.664 1 94.94 259 SER A N 1
ATOM 2013 C CA . SER A 1 259 ? -4.824 36.688 12.938 1 94.94 259 SER A CA 1
ATOM 2014 C C . SER A 1 259 ? -4.602 35.625 13.984 1 94.94 259 SER A C 1
ATOM 2016 O O . SER A 1 259 ? -4.035 35.875 15.047 1 94.94 259 SER A O 1
ATOM 2018 N N . MET A 1 260 ? -4.984 34.406 13.695 1 96.31 260 MET A N 1
ATOM 2019 C CA . MET A 1 260 ? -4.828 33.344 14.68 1 96.31 260 MET A CA 1
ATOM 2020 C C . MET A 1 260 ? -3.354 33 14.898 1 96.31 260 MET A C 1
ATOM 2022 O O . MET A 1 260 ? -2.58 32.938 13.938 1 96.31 260 MET A O 1
ATOM 2026 N N . THR 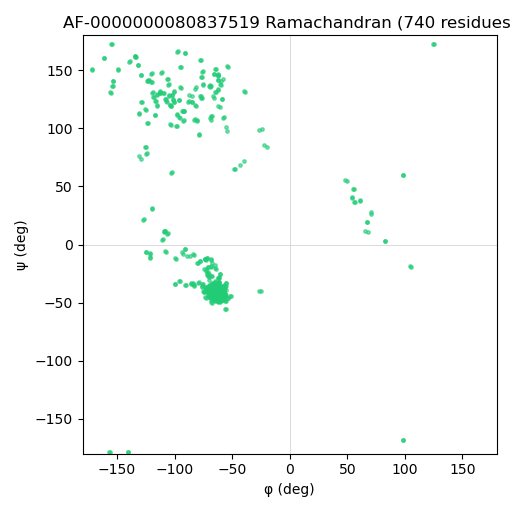A 1 261 ? -2.963 32.812 16.172 1 96.62 261 THR A N 1
ATOM 2027 C CA . THR A 1 261 ? -1.571 32.531 16.516 1 96.62 261 THR A CA 1
ATOM 2028 C C . THR A 1 261 ? -1.333 31.047 16.703 1 96.62 261 THR A C 1
ATOM 2030 O O . THR A 1 261 ? -2.283 30.266 16.781 1 96.62 261 THR A O 1
ATOM 2033 N N . ALA A 1 262 ? -0.057 30.656 16.719 1 97.25 262 ALA A N 1
ATOM 2034 C CA . ALA A 1 262 ? 0.301 29.25 16.969 1 97.25 262 ALA A CA 1
ATOM 2035 C C . ALA A 1 262 ? -0.293 28.766 18.281 1 97.25 262 ALA A C 1
ATOM 2037 O O . ALA A 1 262 ? -0.664 27.594 18.406 1 97.25 262 ALA A O 1
ATOM 2038 N N . GLU A 1 263 ? -0.368 29.625 19.281 1 95.06 263 GLU A N 1
ATOM 2039 C CA . GLU A 1 263 ? -0.974 29.297 20.562 1 95.06 263 GLU A CA 1
ATOM 2040 C C . GLU A 1 263 ? -2.414 28.828 20.391 1 95.06 263 GLU A C 1
ATOM 2042 O O . GLU A 1 263 ? -2.861 27.922 21.094 1 95.06 263 GLU A O 1
ATOM 2047 N N . ASP A 1 264 ? -3.111 29.484 19.406 1 95.5 264 ASP A N 1
ATOM 2048 C CA . ASP A 1 264 ? -4.504 29.141 19.125 1 95.5 264 ASP A CA 1
ATOM 2049 C C . ASP A 1 264 ? -4.598 27.938 18.203 1 95.5 264 ASP A C 1
ATOM 2051 O O . ASP A 1 264 ? -5.504 27.109 18.328 1 95.5 264 ASP A O 1
ATOM 2055 N N . ILE A 1 265 ? -3.668 27.859 17.312 1 97.62 265 ILE A N 1
ATOM 2056 C CA . ILE A 1 265 ? -3.738 26.891 16.203 1 97.62 265 ILE A CA 1
ATOM 2057 C C . ILE A 1 265 ? -3.424 25.484 16.734 1 97.62 265 ILE A C 1
ATOM 2059 O O . ILE A 1 265 ? -4.078 24.516 16.344 1 97.62 265 ILE A O 1
ATOM 2063 N N . ASP A 1 266 ? -2.449 25.328 17.609 1 96.81 266 ASP A N 1
ATOM 2064 C CA . ASP A 1 266 ? -2.02 24.047 18.156 1 96.81 266 ASP A CA 1
ATOM 2065 C C . ASP A 1 266 ? -3.188 23.297 18.797 1 96.81 266 ASP A C 1
ATOM 2067 O O . ASP A 1 266 ? -3.512 22.188 18.406 1 96.81 266 ASP A O 1
ATOM 2071 N N . PRO A 1 267 ? -3.914 23.891 19.75 1 95.12 267 PRO A N 1
ATOM 2072 C CA . PRO A 1 267 ? -5.062 23.188 20.344 1 95.12 267 PRO A CA 1
ATOM 2073 C C . PRO A 1 267 ? -6.18 22.938 19.328 1 95.12 267 PRO A C 1
ATOM 2075 O O . PRO A 1 267 ? -6.891 21.938 19.422 1 95.12 267 PRO A O 1
ATOM 2078 N N . LEU A 1 268 ? -6.387 23.875 18.406 1 97.06 268 LEU A N 1
ATOM 2079 C CA . LEU A 1 268 ? -7.398 23.688 17.375 1 97.06 268 LEU A CA 1
ATOM 2080 C C . LEU A 1 268 ? -7.109 22.438 16.562 1 97.06 268 LEU A C 1
ATOM 2082 O O . LEU A 1 268 ? -8.008 21.625 16.312 1 97.06 268 LEU A O 1
ATOM 2086 N N . GLU A 1 269 ? -5.875 22.266 16.125 1 97.81 269 GLU A N 1
ATOM 2087 C CA . GLU A 1 269 ? -5.484 21.109 15.336 1 97.81 269 GLU A CA 1
ATOM 2088 C C . GLU A 1 269 ? -5.668 19.812 16.125 1 97.81 269 GLU A C 1
ATOM 2090 O O . GLU A 1 269 ? -6.102 18.797 15.578 1 97.81 269 GLU A O 1
ATOM 2095 N N . ARG A 1 270 ? -5.305 19.828 17.406 1 95.75 270 ARG A N 1
ATOM 2096 C CA . ARG A 1 270 ? -5.516 18.656 18.25 1 95.75 270 ARG A CA 1
ATOM 2097 C C . ARG A 1 270 ? -7 18.312 18.344 1 95.75 270 ARG A C 1
ATOM 2099 O O . ARG A 1 270 ? -7.371 17.141 18.297 1 95.75 270 ARG A O 1
ATOM 2106 N N . LYS A 1 271 ? -7.809 19.344 18.516 1 96.94 271 LYS A N 1
ATOM 2107 C CA . LYS A 1 271 ? -9.258 19.156 18.578 1 96.94 271 LYS A CA 1
ATOM 2108 C C . LYS A 1 271 ? -9.773 18.516 17.281 1 96.94 271 LYS A C 1
ATOM 2110 O O . LYS A 1 271 ? -10.562 17.562 17.328 1 96.94 271 LYS A O 1
ATOM 2115 N N . ILE A 1 272 ? -9.312 19.031 16.156 1 98.19 272 ILE A N 1
ATOM 2116 C CA . ILE A 1 272 ? -9.719 18.5 14.859 1 98.19 272 ILE A CA 1
ATOM 2117 C C . ILE A 1 272 ? -9.336 17.031 14.742 1 98.19 272 ILE A C 1
ATOM 2119 O O . ILE A 1 272 ? -10.148 16.203 14.352 1 98.19 272 ILE A O 1
ATOM 2123 N N . THR A 1 273 ? -8.094 16.688 15.086 1 97.5 273 THR A N 1
ATOM 2124 C CA . THR A 1 273 ? -7.598 15.312 15.008 1 97.5 273 THR A CA 1
ATOM 2125 C C . THR A 1 273 ? -8.453 14.383 15.859 1 97.5 273 THR A C 1
ATOM 2127 O O . THR A 1 273 ? -8.82 13.289 15.422 1 97.5 273 THR A O 1
ATOM 2130 N N . ASN A 1 274 ? -8.797 14.82 17.047 1 96.25 274 ASN A N 1
ATOM 2131 C CA . ASN A 1 274 ? -9.594 14 17.953 1 96.25 274 ASN A CA 1
ATOM 2132 C C . ASN A 1 274 ? -11.008 13.781 17.422 1 96.25 274 ASN A C 1
ATOM 2134 O O . ASN A 1 274 ? -11.523 12.664 17.469 1 96.25 274 ASN A O 1
ATOM 2138 N N . ILE A 1 275 ? -11.656 14.82 16.922 1 97.62 275 ILE A N 1
ATOM 2139 C CA . ILE A 1 275 ? -13.031 14.742 16.438 1 97.62 275 ILE A CA 1
ATOM 2140 C C . ILE A 1 275 ? -13.094 13.828 15.211 1 97.62 275 ILE A C 1
ATOM 2142 O O . ILE A 1 275 ? -13.969 12.969 15.117 1 97.62 275 ILE A O 1
ATOM 2146 N N . VAL A 1 276 ? -12.156 14.023 14.328 1 97.69 276 VAL A N 1
ATOM 2147 C CA . VAL A 1 276 ? -12.141 13.227 13.102 1 97.69 276 VAL A CA 1
ATOM 2148 C C . VAL A 1 276 ? -11.883 11.758 13.445 1 97.69 276 VAL A C 1
ATOM 2150 O O . VAL A 1 276 ? -12.492 10.867 12.852 1 97.69 276 VAL A O 1
ATOM 2153 N N . LEU A 1 277 ? -10.969 11.492 14.367 1 96.19 277 LEU A N 1
ATOM 2154 C CA . LEU A 1 277 ? -10.703 10.125 14.805 1 96.19 277 LEU A CA 1
ATOM 2155 C C . LEU A 1 277 ? -11.953 9.5 15.414 1 96.19 277 LEU A C 1
ATOM 2157 O O . LEU A 1 277 ? -12.32 8.375 15.07 1 96.19 277 LEU A O 1
ATOM 2161 N N . GLU A 1 278 ? -12.609 10.188 16.266 1 95.75 278 GLU A N 1
ATOM 2162 C CA . GLU A 1 278 ? -13.773 9.688 16.969 1 95.75 278 GLU A CA 1
ATOM 2163 C C . GLU A 1 278 ? -14.945 9.445 16.031 1 95.75 278 GLU A C 1
ATOM 2165 O O . GLU A 1 278 ? -15.602 8.406 16.094 1 95.75 278 GLU A O 1
ATOM 2170 N N . LYS A 1 279 ? -15.195 10.352 15.133 1 96.25 279 LYS A N 1
ATOM 2171 C CA . LYS A 1 279 ? -16.391 10.305 14.297 1 96.25 279 LYS A CA 1
ATOM 2172 C C . LYS A 1 279 ? -16.172 9.438 13.062 1 96.25 279 LYS A C 1
ATOM 2174 O O . LYS A 1 279 ? -17.094 8.781 12.578 1 96.25 279 LYS A O 1
ATOM 2179 N N . HIS A 1 280 ? -14.953 9.453 12.562 1 95.88 280 HIS A N 1
ATOM 2180 C CA . HIS A 1 280 ? -14.742 8.82 11.266 1 95.88 280 HIS A CA 1
ATOM 2181 C C . HIS A 1 280 ? -13.703 7.711 11.352 1 95.88 280 HIS A C 1
ATOM 2183 O O . HIS A 1 280 ? -13.461 7.004 10.367 1 95.88 280 HIS A O 1
ATOM 2189 N N . ASN A 1 281 ? -13.031 7.555 12.5 1 93.94 281 ASN A N 1
ATOM 2190 C CA . ASN A 1 281 ? -11.984 6.559 12.695 1 93.94 281 ASN A CA 1
ATOM 2191 C C . ASN A 1 281 ? -10.812 6.773 11.742 1 93.94 281 ASN A C 1
ATOM 2193 O O . ASN A 1 281 ? -10.32 5.82 11.141 1 93.94 281 ASN A O 1
ATOM 2197 N N . ILE A 1 282 ? -10.492 8.016 11.492 1 95.44 282 ILE A N 1
ATOM 2198 C CA . ILE A 1 282 ? -9.367 8.406 10.648 1 95.44 282 ILE A CA 1
ATOM 2199 C C . ILE A 1 282 ? -8.328 9.148 11.492 1 95.44 282 ILE A C 1
ATOM 2201 O O . ILE A 1 282 ? -8.672 10.07 12.234 1 95.44 282 ILE A O 1
ATOM 2205 N N . TYR A 1 283 ? -7.125 8.727 11.391 1 95.06 283 TYR A N 1
ATOM 2206 C CA . TYR A 1 283 ? -6.031 9.367 12.109 1 95.06 283 TYR A CA 1
ATOM 2207 C C . TYR A 1 283 ? -5.367 10.438 11.258 1 95.06 283 TYR A C 1
ATOM 2209 O O . TYR A 1 283 ? -4.633 10.125 10.312 1 95.06 283 TYR A O 1
ATOM 2217 N N . LEU A 1 284 ? -5.574 11.703 11.539 1 96.62 284 LEU A N 1
ATOM 2218 C CA . LEU A 1 284 ? -4.926 12.797 10.836 1 96.62 284 LEU A CA 1
ATOM 2219 C C . LEU A 1 284 ? -3.52 13.039 11.375 1 96.62 284 LEU A C 1
ATOM 2221 O O . LEU A 1 284 ? -3.354 13.398 12.547 1 96.62 284 LEU A O 1
ATOM 2225 N N . THR A 1 285 ? -2.555 12.883 10.5 1 95.62 285 THR A N 1
ATOM 2226 C CA . THR A 1 285 ? -1.162 13.008 10.922 1 95.62 285 THR A CA 1
ATOM 2227 C C . THR A 1 285 ? -0.613 14.383 10.57 1 95.62 285 THR A C 1
ATOM 2229 O O . THR A 1 285 ? 0.455 14.773 11.055 1 95.62 285 THR A O 1
ATOM 2232 N N . GLY A 1 286 ? -1.329 15.094 9.797 1 97.12 286 GLY A N 1
ATOM 2233 C CA . GLY A 1 286 ? -0.881 16.422 9.422 1 97.12 286 GLY A CA 1
ATOM 2234 C C . GLY A 1 286 ? -2.021 17.359 9.07 1 97.12 286 GLY A C 1
ATOM 2235 O O . GLY A 1 286 ? -2.969 16.969 8.391 1 97.12 286 GLY A O 1
ATOM 2236 N N . ILE A 1 287 ? -1.959 18.531 9.539 1 98.31 287 ILE A N 1
ATOM 2237 C CA . ILE A 1 287 ? -2.918 19.594 9.219 1 98.31 287 ILE A CA 1
ATOM 2238 C C . ILE A 1 287 ? -2.174 20.859 8.82 1 98.31 287 ILE A C 1
ATOM 2240 O O . ILE A 1 287 ? -1.508 21.484 9.656 1 98.31 287 ILE A O 1
ATOM 2244 N N . THR A 1 288 ? -2.312 21.203 7.551 1 98.06 288 THR A N 1
ATOM 2245 C CA . THR A 1 288 ? -1.645 22.391 7.031 1 98.06 288 THR A CA 1
ATOM 2246 C C . THR A 1 288 ? -2.574 23.594 7.078 1 98.06 288 THR A C 1
ATOM 2248 O O . THR A 1 288 ? -3.791 23.453 6.926 1 98.06 288 THR A O 1
ATOM 2251 N N . ILE A 1 289 ? -1.972 24.781 7.188 1 97.69 289 ILE A N 1
ATOM 2252 C CA . ILE A 1 289 ? -2.75 26 7.402 1 97.69 289 ILE A CA 1
ATOM 2253 C C . ILE A 1 289 ? -2.809 26.812 6.109 1 97.69 289 ILE A C 1
ATOM 2255 O O . ILE A 1 289 ? -1.775 27.078 5.496 1 97.69 289 ILE A O 1
ATOM 2259 N N . TYR A 1 290 ? -4.004 27.188 5.68 1 95.38 290 TYR A N 1
ATOM 2260 C CA . TYR A 1 290 ? -4.273 28.281 4.75 1 95.38 290 TYR A CA 1
ATOM 2261 C C . TYR A 1 290 ? -4.75 29.516 5.496 1 95.38 290 TYR A C 1
ATOM 2263 O O . TYR A 1 290 ? -5.75 29.469 6.219 1 95.38 290 TYR A O 1
ATOM 2271 N N . SER A 1 291 ? -4.051 30.578 5.258 1 95.81 291 SER A N 1
ATOM 2272 C CA . SER A 1 291 ? -4.445 31.844 5.887 1 95.81 291 SER A CA 1
ATOM 2273 C C . SER A 1 291 ? -5.566 32.531 5.109 1 95.81 291 SER A C 1
ATOM 2275 O O . SER A 1 291 ? -5.527 32.594 3.881 1 95.81 291 SER A O 1
ATOM 2277 N N . MET A 1 292 ? -6.508 32.969 5.797 1 93.62 292 MET A N 1
ATOM 2278 C CA . MET A 1 292 ? -7.621 33.719 5.215 1 93.62 292 MET A CA 1
ATOM 2279 C C . MET A 1 292 ? -7.555 35.188 5.609 1 93.62 292 MET A C 1
ATOM 2281 O O . MET A 1 292 ? -7.449 35.531 6.793 1 93.62 292 MET A O 1
ATOM 2285 N N . ASN A 1 293 ? -7.668 36.094 4.59 1 92.94 293 ASN A N 1
ATOM 2286 C CA . ASN A 1 293 ? -7.645 37.531 4.867 1 92.94 293 ASN A CA 1
ATOM 2287 C C . ASN A 1 293 ? -8.867 37.969 5.672 1 92.94 293 ASN A C 1
ATOM 2289 O O . ASN A 1 293 ? -10 37.719 5.27 1 92.94 293 ASN A O 1
ATOM 2293 N N . THR A 1 294 ? -8.617 38.625 6.773 1 88.94 294 THR A N 1
ATOM 2294 C CA . THR A 1 294 ? -9.734 39.094 7.594 1 88.94 294 THR A CA 1
ATOM 2295 C C . THR A 1 294 ? -9.641 40.594 7.832 1 88.94 294 THR A C 1
ATOM 2297 O O . THR A 1 294 ? -10.586 41.188 8.344 1 88.94 294 THR A O 1
ATOM 2300 N N . LYS A 1 295 ? -8.641 41.219 7.445 1 84.81 295 LYS A N 1
ATOM 2301 C CA . LYS A 1 295 ? -8.367 42.594 7.855 1 84.81 295 LYS A CA 1
ATOM 2302 C C . LYS A 1 295 ? -9 43.594 6.887 1 84.81 295 LYS A C 1
ATOM 2304 O O . LYS A 1 295 ? -9.352 44.719 7.277 1 84.81 295 LYS A O 1
ATOM 2309 N N . ASN A 1 296 ? -9.086 43.344 5.562 1 84.25 296 ASN A N 1
ATOM 2310 C CA . ASN A 1 296 ? -9.547 44.25 4.523 1 84.25 296 ASN A CA 1
ATOM 2311 C C . ASN A 1 296 ? -10.672 43.625 3.695 1 84.25 296 ASN A C 1
ATOM 2313 O O . ASN A 1 296 ? -10.438 42.688 2.924 1 84.25 296 ASN A O 1
ATOM 2317 N N . MET A 1 297 ? -11.773 44.156 3.732 1 82.81 297 MET A N 1
ATOM 2318 C CA . MET A 1 297 ? -12.953 43.594 3.076 1 82.81 297 MET A CA 1
ATOM 2319 C C . MET A 1 297 ? -12.852 43.75 1.561 1 82.81 297 MET A C 1
ATOM 2321 O O . MET A 1 297 ? -13.5 43 0.82 1 82.81 29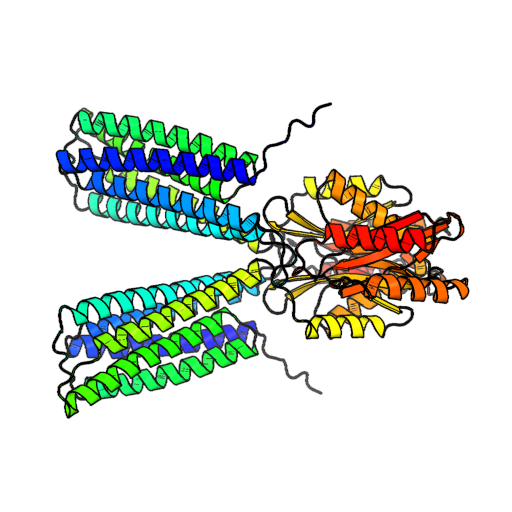7 MET A O 1
ATOM 2325 N N . ASP A 1 298 ? -12.062 44.688 1.114 1 87 298 ASP A N 1
ATOM 2326 C CA . ASP A 1 298 ? -11.891 44.844 -0.323 1 87 298 ASP A CA 1
ATOM 2327 C C . ASP A 1 298 ? -11.227 43.656 -0.958 1 87 298 ASP A C 1
ATOM 2329 O O . ASP A 1 298 ? -11.367 43.406 -2.158 1 87 298 ASP A O 1
ATOM 2333 N N . ILE A 1 299 ? -10.602 42.969 -0.125 1 90.75 299 ILE A N 1
ATOM 2334 C CA . ILE A 1 299 ? -9.867 41.812 -0.609 1 90.75 299 ILE A CA 1
ATOM 2335 C C . ILE A 1 299 ? -10.852 40.719 -1 1 90.75 299 ILE A C 1
ATOM 2337 O O . ILE A 1 299 ? -10.57 39.906 -1.893 1 90.75 299 ILE A O 1
ATOM 2341 N N . VAL A 1 300 ? -12.008 40.719 -0.4 1 87.38 300 VAL A N 1
ATOM 2342 C CA . VAL A 1 300 ? -13.031 39.719 -0.693 1 87.38 300 VAL A CA 1
ATOM 2343 C C . VAL A 1 300 ? -13.477 39.844 -2.148 1 87.38 300 VAL A C 1
ATOM 2345 O O . VAL A 1 300 ? -13.672 38.844 -2.836 1 87.38 300 VAL A O 1
ATOM 2348 N N . LYS A 1 301 ? -13.633 41.062 -2.523 1 89.62 301 LYS A N 1
ATOM 2349 C CA . LYS A 1 301 ? -14.031 41.312 -3.906 1 89.62 301 LYS A CA 1
ATOM 2350 C C . LYS A 1 301 ? -12.953 40.844 -4.883 1 89.62 301 LYS A C 1
ATOM 2352 O O . LYS A 1 301 ? -13.266 40.25 -5.926 1 89.62 301 LYS A O 1
ATOM 2357 N N . LEU A 1 302 ? -11.789 41.156 -4.508 1 91.56 302 LEU A N 1
ATOM 2358 C CA . LEU A 1 302 ? -10.664 40.75 -5.336 1 91.56 302 LEU A CA 1
ATOM 2359 C C . LEU A 1 302 ? -10.586 39.219 -5.426 1 91.56 302 LEU A C 1
ATOM 2361 O O . LEU A 1 302 ? -10.367 38.688 -6.504 1 91.56 302 LEU A O 1
ATOM 2365 N N . ARG A 1 303 ? -10.75 38.531 -4.305 1 92.88 303 ARG A N 1
ATOM 2366 C CA . ARG A 1 303 ? -10.742 37.062 -4.266 1 92.88 303 ARG A CA 1
ATOM 2367 C C . ARG A 1 303 ? -11.812 36.5 -5.191 1 92.88 303 ARG A C 1
ATOM 2369 O O . ARG A 1 303 ? -11.555 35.531 -5.922 1 92.88 303 ARG A O 1
ATOM 2376 N N . TYR A 1 304 ? -12.953 37.094 -5.16 1 91.88 304 TYR A N 1
ATOM 2377 C CA . TYR A 1 304 ? -14.07 36.594 -5.969 1 91.88 304 TYR A CA 1
ATOM 2378 C C . TYR A 1 304 ? -13.781 36.781 -7.453 1 91.88 304 TYR A C 1
ATOM 2380 O O . TYR A 1 304 ? -14.094 35.906 -8.258 1 91.88 304 TYR A O 1
ATOM 2388 N N . LYS A 1 305 ? -13.227 37.875 -7.801 1 93.06 305 LYS A N 1
ATOM 2389 C CA . LYS A 1 305 ? -12.875 38.094 -9.195 1 93.06 305 LYS A CA 1
ATOM 2390 C C . LYS A 1 305 ? -11.875 37.062 -9.703 1 93.06 305 LYS A C 1
ATOM 2392 O O . LYS A 1 305 ? -12.016 36.531 -10.805 1 93.06 305 LYS A O 1
ATOM 2397 N N . ILE A 1 306 ? -10.914 36.844 -8.914 1 94.94 306 ILE A N 1
ATOM 2398 C CA . ILE A 1 306 ? -9.898 35.844 -9.297 1 94.94 306 ILE A CA 1
ATOM 2399 C C . ILE A 1 306 ? -10.523 34.469 -9.359 1 94.94 306 ILE A C 1
ATOM 2401 O O . ILE A 1 306 ? -10.211 33.688 -10.258 1 94.94 306 ILE A O 1
ATOM 2405 N N . TYR A 1 307 ? -11.352 34.156 -8.383 1 94.12 307 TYR A N 1
ATOM 2406 C CA . TYR A 1 307 ? -12.094 32.906 -8.383 1 94.12 307 TYR A CA 1
ATOM 2407 C C . TYR A 1 307 ? -12.828 32.719 -9.703 1 94.12 307 TYR A C 1
ATOM 2409 O O . TYR A 1 307 ? -12.758 31.625 -10.297 1 94.12 307 TYR A O 1
ATOM 2417 N N . LYS A 1 308 ? -13.438 33.719 -10.164 1 94.12 308 LYS A N 1
ATOM 2418 C CA . LYS A 1 308 ? -14.195 33.625 -11.406 1 94.12 308 LYS A CA 1
ATOM 2419 C C . LYS A 1 308 ? -13.281 33.406 -12.602 1 94.12 308 LYS A C 1
ATOM 2421 O O . LYS A 1 308 ? -13.594 32.594 -13.484 1 94.12 308 LYS A O 1
ATOM 2426 N N . ILE A 1 309 ? -12.227 34.094 -12.602 1 94.88 309 ILE A N 1
ATOM 2427 C CA . ILE A 1 309 ? -11.258 33.938 -13.688 1 94.88 309 ILE A CA 1
ATOM 2428 C C . ILE A 1 309 ? -10.75 32.5 -13.727 1 94.88 309 ILE A C 1
ATOM 2430 O O . ILE A 1 309 ? -10.734 31.875 -14.781 1 94.88 309 ILE A O 1
ATOM 2434 N N . VAL A 1 310 ? -10.352 31.969 -12.562 1 95.06 310 VAL A N 1
ATOM 2435 C CA . VAL A 1 310 ? -9.734 30.656 -12.453 1 95.06 310 VAL A CA 1
ATOM 2436 C C . VAL A 1 310 ? -10.75 29.578 -12.82 1 95.06 310 VAL A C 1
ATOM 2438 O O . VAL A 1 310 ? -10.461 28.703 -13.641 1 95.06 310 VAL A O 1
ATOM 2441 N N . MET A 1 311 ? -11.945 29.719 -12.305 1 94.62 311 MET A N 1
ATOM 2442 C CA . MET A 1 311 ? -12.953 28.672 -12.453 1 94.62 311 MET A CA 1
ATOM 2443 C C . MET A 1 311 ? -13.578 28.703 -13.844 1 94.62 311 MET A C 1
ATOM 2445 O O . MET A 1 311 ? -14.242 27.75 -14.258 1 94.62 311 MET A O 1
ATOM 2449 N N . SER A 1 312 ? -13.383 29.766 -14.594 1 94.19 312 SER A N 1
ATOM 2450 C CA . SER A 1 312 ? -13.906 29.859 -15.953 1 94.19 312 SER A CA 1
ATOM 2451 C C . SER A 1 312 ? -13.109 28.984 -16.922 1 94.19 312 SER A C 1
ATOM 2453 O O . SER A 1 312 ? -13.555 28.719 -18.031 1 94.19 312 SER A O 1
ATOM 2455 N N . ASN A 1 313 ? -12.031 28.531 -16.484 1 93 313 ASN A N 1
ATOM 2456 C CA . ASN A 1 313 ? -11.211 27.641 -17.312 1 93 313 ASN A CA 1
ATOM 2457 C C . ASN A 1 313 ? -11.656 26.188 -17.203 1 93 313 ASN A C 1
ATOM 2459 O O . ASN A 1 313 ? -11.648 25.625 -16.109 1 93 313 ASN A O 1
ATOM 2463 N N . ASP A 1 314 ? -11.883 25.609 -18.312 1 90.56 314 ASP A N 1
ATOM 2464 C CA . ASP A 1 314 ? -12.336 24.219 -18.328 1 90.56 314 ASP A CA 1
ATOM 2465 C C . ASP A 1 314 ? -11.273 23.281 -17.766 1 90.56 314 ASP A C 1
ATOM 2467 O O . ASP A 1 314 ? -10.086 23.422 -18.062 1 90.56 314 ASP A O 1
ATOM 2471 N N . GLY A 1 315 ? -11.75 22.422 -16.844 1 91.44 315 GLY A N 1
ATOM 2472 C CA . GLY A 1 315 ? -10.836 21.438 -16.281 1 91.44 315 GLY A CA 1
ATOM 2473 C C . GLY A 1 315 ? -10.398 21.766 -14.867 1 91.44 315 GLY A C 1
ATOM 2474 O O . GLY A 1 315 ? -9.875 20.922 -14.156 1 91.44 315 GLY A O 1
ATOM 2475 N N . VAL A 1 316 ? -10.562 23.047 -14.516 1 93.75 316 VAL A N 1
ATOM 2476 C CA . VAL A 1 316 ? -10.227 23.422 -13.148 1 93.75 316 VAL A CA 1
ATOM 2477 C C . VAL A 1 316 ? -11.336 22.969 -12.195 1 93.75 316 VAL A C 1
ATOM 2479 O O . VAL A 1 316 ? -12.5 23.312 -12.375 1 93.75 316 VAL A O 1
ATOM 2482 N N . LEU A 1 317 ? -10.961 22.266 -11.18 1 91.75 317 LEU A N 1
ATOM 2483 C CA . LEU A 1 317 ? -11.938 21.641 -10.297 1 91.75 317 LEU A CA 1
ATOM 2484 C C . LEU A 1 317 ? -12.141 22.469 -9.039 1 91.75 317 LEU A C 1
ATOM 2486 O O . LEU A 1 317 ? -13.219 22.438 -8.438 1 91.75 317 LEU A O 1
ATOM 2490 N N . GLU A 1 318 ? -11.086 23.078 -8.633 1 92.75 318 GLU A N 1
ATOM 2491 C CA . GLU A 1 318 ? -11.18 23.719 -7.324 1 92.75 318 GLU A CA 1
ATOM 2492 C C . GLU A 1 318 ? -10.211 24.891 -7.219 1 92.75 318 GLU A C 1
ATOM 2494 O O . GLU A 1 318 ? -9.117 24.859 -7.789 1 92.75 318 GLU A O 1
ATOM 2499 N N . PHE A 1 319 ? -10.602 25.984 -6.609 1 93.75 319 PHE A N 1
ATOM 2500 C CA . PHE A 1 319 ? -9.844 27.156 -6.188 1 93.75 319 PHE A CA 1
ATOM 2501 C C . PHE A 1 319 ? -9.844 27.297 -4.668 1 93.75 319 PHE A C 1
ATOM 2503 O O . PHE A 1 319 ? -10.906 27.328 -4.043 1 93.75 319 PHE A O 1
ATOM 2510 N N . HIS A 1 320 ? -8.617 27.25 -4.09 1 89.94 320 HIS A N 1
ATOM 2511 C CA . HIS A 1 320 ? -8.562 27.359 -2.637 1 89.94 320 HIS A CA 1
ATOM 2512 C C . HIS A 1 320 ? -7.215 27.922 -2.178 1 89.94 320 HIS A C 1
ATOM 2514 O O . HIS A 1 320 ? -6.34 28.203 -3.002 1 89.94 320 HIS A O 1
ATOM 2520 N N . GLY A 1 321 ? -7.078 28.219 -0.913 1 90.19 321 GLY A N 1
ATOM 2521 C CA . GLY A 1 321 ? -5.824 28.688 -0.338 1 90.19 321 GLY A CA 1
ATOM 2522 C C . GLY A 1 321 ? -5.457 30.094 -0.763 1 90.19 321 GLY A C 1
ATOM 2523 O O . GLY A 1 321 ? -4.277 30.422 -0.871 1 90.19 321 GLY A O 1
ATOM 2524 N N . PHE A 1 322 ? -6.418 30.875 -1.095 1 92.56 322 PHE A N 1
ATOM 2525 C CA . PHE A 1 322 ? -6.184 32.25 -1.519 1 92.56 322 PHE A CA 1
ATOM 2526 C C . PHE A 1 322 ? -5.703 33.125 -0.348 1 92.56 322 PHE A C 1
ATOM 2528 O O . PHE A 1 322 ? -6.246 33 0.756 1 92.56 322 PHE A O 1
ATOM 2535 N N . TYR A 1 323 ? -4.703 33.906 -0.641 1 94.94 323 TYR A N 1
ATOM 2536 C CA . TYR A 1 323 ? -4.277 34.906 0.334 1 94.94 323 TYR A CA 1
ATOM 2537 C C . TYR A 1 323 ? -3.572 36.062 -0.351 1 94.94 323 TYR A C 1
ATOM 2539 O O . TYR A 1 323 ? -2.73 35.844 -1.229 1 94.94 323 TYR A O 1
ATOM 2547 N N . LEU A 1 324 ? -3.965 37.219 -0.036 1 93.94 324 LEU A N 1
ATOM 2548 C CA . LEU A 1 324 ? -3.311 38.406 -0.524 1 93.94 324 LEU A CA 1
ATOM 2549 C C . LEU A 1 324 ? -2.445 39.031 0.563 1 93.94 324 LEU A C 1
ATOM 2551 O O . LEU A 1 324 ? -2.938 39.375 1.648 1 93.94 324 LEU A O 1
ATOM 2555 N N . GLU A 1 325 ? -1.192 39.125 0.278 1 91.94 325 GLU A N 1
ATOM 2556 C CA . GLU A 1 325 ? -0.27 39.844 1.165 1 91.94 325 GLU A CA 1
ATOM 2557 C C . GLU A 1 325 ? -0.113 41.312 0.755 1 91.94 325 GLU A C 1
ATOM 2559 O O . GLU A 1 325 ? 0.58 41.594 -0.217 1 91.94 325 GLU A O 1
ATOM 2564 N N . GLU A 1 326 ? -0.495 42.188 1.483 1 87.12 326 GLU A N 1
ATOM 2565 C CA . GLU A 1 326 ? -0.5 43.625 1.131 1 87.12 326 GLU A CA 1
ATOM 2566 C C . GLU A 1 326 ? 0.909 44.188 1.168 1 87.12 326 GLU A C 1
ATOM 2568 O O . GLU A 1 326 ? 1.273 45 0.313 1 87.12 326 GLU A O 1
ATOM 2573 N N . LYS A 1 327 ? 1.685 43.781 2.188 1 86.19 327 LYS A N 1
ATOM 2574 C CA . LYS A 1 327 ? 3.018 44.312 2.391 1 86.19 327 LYS A CA 1
ATOM 2575 C C . LYS A 1 327 ? 3.904 44.094 1.171 1 86.19 327 LYS A C 1
ATOM 2577 O O . LYS A 1 327 ? 4.609 45 0.722 1 86.19 327 LYS A O 1
ATOM 2582 N N . ASN A 1 328 ? 3.777 42.969 0.566 1 89.81 328 ASN A N 1
ATOM 2583 C CA . ASN A 1 328 ? 4.656 42.594 -0.543 1 89.81 328 ASN A CA 1
ATOM 2584 C C . ASN A 1 328 ? 3.898 42.562 -1.868 1 89.81 328 ASN A C 1
ATOM 2586 O O . ASN A 1 328 ? 4.465 42.188 -2.902 1 89.81 328 ASN A O 1
ATOM 2590 N N . LYS A 1 329 ? 2.656 42.938 -1.861 1 91.81 329 LYS A N 1
ATOM 2591 C CA . LYS A 1 329 ? 1.806 42.938 -3.049 1 91.81 329 LYS A CA 1
ATOM 2592 C C . LYS A 1 329 ? 1.893 41.594 -3.764 1 91.81 329 LYS A C 1
ATOM 2594 O O . LYS A 1 329 ? 2.195 41.531 -4.957 1 91.81 329 LYS A O 1
ATOM 2599 N N . SER A 1 330 ? 1.639 40.594 -3.039 1 95.06 330 SER A N 1
ATOM 2600 C CA . SER A 1 330 ? 1.677 39.25 -3.578 1 95.06 330 SER A CA 1
ATOM 2601 C C . SER A 1 330 ? 0.346 38.531 -3.367 1 95.06 330 SER A C 1
ATOM 2603 O O . SER A 1 330 ? -0.319 38.719 -2.35 1 95.06 330 SER A O 1
ATOM 2605 N N . ILE A 1 331 ? -0.023 37.781 -4.379 1 94 331 ILE A N 1
ATOM 2606 C CA . ILE A 1 331 ? -1.227 36.969 -4.324 1 94 331 ILE A CA 1
ATOM 2607 C C . ILE A 1 331 ? -0.856 35.5 -4.504 1 94 331 ILE A C 1
ATOM 2609 O O . ILE A 1 331 ? -0.069 35.156 -5.387 1 94 331 ILE A O 1
ATOM 2613 N N . ARG A 1 332 ? -1.357 34.656 -3.619 1 94.56 332 ARG A N 1
ATOM 2614 C CA . ARG A 1 332 ? -1.151 33.25 -3.785 1 94.56 332 ARG A CA 1
ATOM 2615 C C . ARG A 1 332 ? -2.471 32.469 -3.697 1 94.56 332 ARG A C 1
ATOM 2617 O O . ARG A 1 332 ? -3.387 32.906 -2.986 1 94.56 332 ARG A O 1
ATOM 2624 N N . PHE A 1 333 ? -2.578 31.391 -4.473 1 94 333 PHE A N 1
ATOM 2625 C CA . PHE A 1 333 ? -3.713 30.469 -4.395 1 94 333 PHE A CA 1
ATOM 2626 C C . PHE A 1 333 ? -3.373 29.125 -5.031 1 94 333 PHE A C 1
ATOM 2628 O O . PHE A 1 333 ? -2.355 29 -5.715 1 94 333 PHE A O 1
ATOM 2635 N N . ASP A 1 334 ? -4.16 28.172 -4.652 1 93.56 334 ASP A N 1
ATOM 2636 C CA . ASP A 1 334 ? -3.992 26.828 -5.184 1 93.56 334 ASP A CA 1
ATOM 2637 C C . ASP A 1 334 ? -5.16 26.438 -6.086 1 93.56 334 ASP A C 1
ATOM 2639 O O . ASP A 1 334 ? -6.277 26.938 -5.91 1 93.56 334 ASP A O 1
ATOM 2643 N N . ILE A 1 335 ? -4.848 25.641 -7.062 1 93.69 335 ILE A N 1
ATOM 2644 C CA . ILE A 1 335 ? -5.895 25.141 -7.949 1 93.69 335 ILE A CA 1
ATOM 2645 C C . ILE A 1 335 ? -5.754 23.641 -8.125 1 93.69 335 ILE A C 1
ATOM 2647 O O . ILE A 1 335 ? -4.688 23.078 -7.859 1 93.69 335 ILE A O 1
ATOM 2651 N N . ILE A 1 336 ? -6.867 23.031 -8.43 1 93 336 ILE A N 1
ATOM 2652 C CA . ILE A 1 336 ? -6.875 21.625 -8.805 1 93 336 ILE A CA 1
ATOM 2653 C C . ILE A 1 336 ? -7.352 21.484 -10.25 1 93 336 ILE A C 1
ATOM 2655 O O . ILE A 1 336 ? -8.414 22 -10.609 1 93 336 ILE A O 1
ATOM 2659 N N . ILE A 1 337 ? -6.508 20.859 -11.023 1 92.06 337 ILE A N 1
ATOM 2660 C CA . ILE A 1 337 ? -6.859 20.594 -12.414 1 92.06 337 ILE A CA 1
ATOM 2661 C C . ILE A 1 337 ? -7.203 19.109 -12.578 1 92.06 337 ILE A C 1
ATOM 2663 O O . ILE A 1 337 ? -6.492 18.25 -12.062 1 92.06 337 ILE A O 1
ATOM 2667 N N . ASP A 1 338 ? -8.195 18.844 -13.289 1 90.94 338 ASP A N 1
ATOM 2668 C CA . ASP A 1 338 ? -8.68 17.484 -13.523 1 90.94 338 ASP A CA 1
ATOM 2669 C C . ASP A 1 338 ? -7.625 16.641 -14.234 1 90.94 338 ASP A C 1
ATOM 2671 O O . ASP A 1 338 ? -6.961 17.109 -15.156 1 90.94 338 ASP A O 1
ATOM 2675 N N . TYR A 1 339 ? -7.543 15.43 -13.859 1 89.19 339 TYR A N 1
ATOM 2676 C CA . TYR A 1 339 ? -6.547 14.539 -14.43 1 89.19 339 TYR A CA 1
ATOM 2677 C C . TYR A 1 339 ? -6.887 14.188 -15.875 1 89.19 339 TYR A C 1
ATOM 2679 O O . TYR A 1 339 ? -6.02 13.766 -16.641 1 89.19 339 TYR A O 1
ATOM 2687 N N . SER A 1 340 ? -8.086 14.281 -16.219 1 86.56 340 SER A N 1
ATOM 2688 C CA . SER A 1 340 ? -8.523 13.93 -17.562 1 86.56 340 SER A CA 1
ATOM 2689 C C . SER A 1 340 ? -7.988 14.922 -18.594 1 86.56 340 SER A C 1
ATOM 2691 O O . SER A 1 340 ? -7.992 14.641 -19.797 1 86.56 340 SER A O 1
ATOM 2693 N N . ILE A 1 341 ? -7.5 15.992 -18.078 1 85.81 341 ILE A N 1
ATOM 2694 C CA . ILE A 1 341 ? -6.992 17.031 -18.969 1 85.81 341 ILE A CA 1
ATOM 2695 C C . ILE A 1 341 ? -5.527 16.75 -19.297 1 85.81 341 ILE A C 1
ATOM 2697 O O . ILE A 1 341 ? -4.703 16.609 -18.391 1 85.81 341 ILE A O 1
ATOM 2701 N N . LYS A 1 342 ? -5.188 16.641 -20.531 1 79.19 342 LYS A N 1
ATOM 2702 C CA . LYS A 1 342 ? -3.842 16.281 -20.969 1 79.19 342 LYS A CA 1
ATOM 2703 C C . LYS A 1 342 ? -2.91 17.484 -20.906 1 79.19 342 LYS A C 1
ATOM 2705 O O . LYS A 1 342 ? -1.724 17.359 -20.609 1 79.19 342 LYS A O 1
ATOM 2710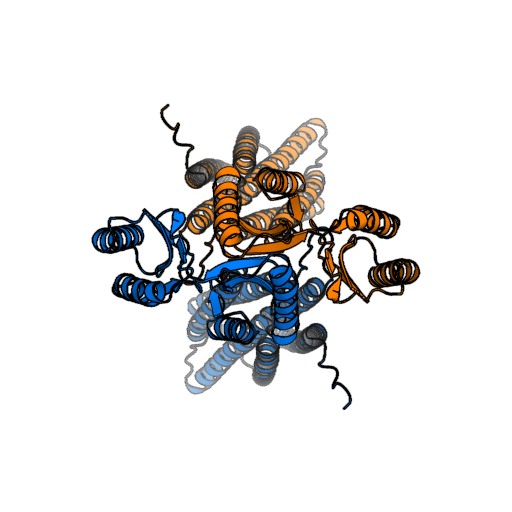 N N . ASN A 1 343 ? -3.398 18.703 -21.156 1 84.81 343 ASN A N 1
ATOM 2711 C CA . ASN A 1 343 ? -2.551 19.891 -21.219 1 84.81 343 ASN A CA 1
ATOM 2712 C C . ASN A 1 343 ? -2.662 20.734 -19.938 1 84.81 343 ASN A C 1
ATOM 2714 O O . ASN A 1 343 ? -2.961 21.922 -20 1 84.81 343 ASN A O 1
ATOM 2718 N N . ARG A 1 344 ? -2.291 20.219 -18.812 1 88.12 344 ARG A N 1
ATOM 2719 C CA . ARG A 1 344 ? -2.439 20.875 -17.516 1 88.12 344 ARG A CA 1
ATOM 2720 C C . ARG A 1 344 ? -1.542 22.109 -17.422 1 88.12 344 ARG A C 1
ATOM 2722 O O . ARG A 1 344 ? -1.924 23.109 -16.828 1 88.12 344 ARG A O 1
ATOM 2729 N N . GLU A 1 345 ? -0.377 22.031 -18.047 1 89.94 345 GLU A N 1
ATOM 2730 C CA . GLU A 1 345 ? 0.558 23.156 -18.016 1 89.94 345 GLU A CA 1
ATOM 2731 C C . GLU A 1 345 ? -0 24.344 -18.781 1 89.94 345 GLU A C 1
ATOM 2733 O O . GLU A 1 345 ? 0.216 25.5 -18.391 1 89.94 345 GLU A O 1
ATOM 2738 N N . GLU A 1 346 ? -0.673 24.031 -19.812 1 92.5 346 GLU A N 1
ATOM 2739 C CA . GLU A 1 346 ? -1.271 25.109 -20.609 1 92.5 346 GLU A CA 1
ATOM 2740 C C . GLU A 1 346 ? -2.355 25.828 -19.828 1 92.5 346 GLU A C 1
ATOM 2742 O O . GLU A 1 346 ? -2.486 27.062 -19.922 1 92.5 346 GLU A O 1
ATOM 2747 N N . ILE A 1 347 ? -3.08 25.047 -19.125 1 92.81 347 ILE A N 1
ATOM 2748 C CA . ILE A 1 347 ? -4.141 25.625 -18.312 1 92.81 347 ILE A CA 1
ATOM 2749 C C . ILE A 1 347 ? -3.531 26.5 -17.219 1 92.81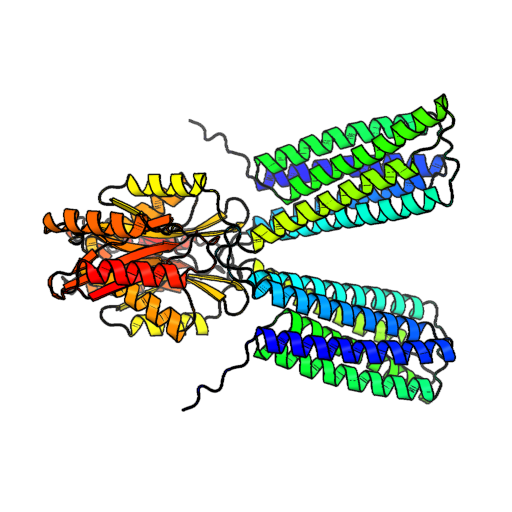 347 ILE A C 1
ATOM 2751 O O . ILE A 1 347 ? -4.016 27.609 -16.953 1 92.81 347 ILE A O 1
ATOM 2755 N N . TYR A 1 348 ? -2.51 26 -16.594 1 93.88 348 TYR A N 1
ATOM 2756 C CA . TYR A 1 348 ? -1.784 26.766 -15.578 1 93.88 348 TYR A CA 1
ATOM 2757 C C . TYR A 1 348 ? -1.295 28.094 -16.141 1 93.88 348 TYR A C 1
ATOM 2759 O O . TYR A 1 348 ? -1.509 29.141 -15.531 1 93.88 348 TYR A O 1
ATOM 2767 N N . ASP A 1 349 ? -0.683 28.047 -17.281 1 95.06 349 ASP A N 1
ATOM 2768 C CA . ASP A 1 349 ? -0.125 29.234 -17.906 1 95.06 349 ASP A CA 1
ATOM 2769 C C . ASP A 1 349 ? -1.228 30.219 -18.281 1 95.06 349 ASP A C 1
ATOM 2771 O O . ASP A 1 349 ? -1.064 31.438 -18.141 1 95.06 349 ASP A O 1
ATOM 2775 N N . LYS A 1 350 ? -2.238 29.656 -18.797 1 95.38 350 LYS A N 1
ATOM 2776 C CA . LYS A 1 350 ? -3.373 30.5 -19.156 1 95.38 350 LYS A CA 1
ATOM 2777 C C . LYS A 1 350 ? -3.926 31.25 -17.953 1 95.38 350 LYS A C 1
ATOM 2779 O O . LYS A 1 350 ? -4.148 32.469 -18 1 95.38 350 LYS A O 1
ATOM 2784 N N . ILE A 1 351 ? -4.109 30.531 -16.891 1 95.06 351 ILE A N 1
ATOM 2785 C CA . ILE A 1 351 ? -4.652 31.125 -15.672 1 95.06 351 ILE A CA 1
ATOM 2786 C C . ILE A 1 351 ? -3.691 32.188 -15.133 1 95.06 351 ILE A C 1
ATOM 2788 O O . ILE A 1 351 ? -4.109 33.281 -14.758 1 95.06 351 ILE A O 1
ATOM 2792 N N . LEU A 1 352 ? -2.436 31.812 -15.062 1 95.81 352 LEU A N 1
ATOM 2793 C CA . LEU A 1 352 ? -1.415 32.719 -14.57 1 95.81 352 LEU A CA 1
ATOM 2794 C C . LEU A 1 352 ? -1.425 34.031 -15.375 1 95.81 352 LEU A C 1
ATOM 2796 O O . LEU A 1 352 ? -1.395 35.125 -14.805 1 95.81 352 LEU A O 1
ATOM 2800 N N . ASN A 1 353 ? -1.543 33.906 -16.688 1 96.62 353 ASN A N 1
ATOM 2801 C CA . ASN A 1 353 ? -1.536 35.094 -17.562 1 96.62 353 ASN A CA 1
ATOM 2802 C C . ASN A 1 353 ? -2.797 35.906 -17.391 1 96.62 353 ASN A C 1
ATOM 2804 O O . ASN A 1 353 ? -2.734 37.156 -17.406 1 96.62 353 ASN A O 1
ATOM 2808 N N . GLU A 1 354 ? -3.898 35.281 -17.281 1 96.62 354 GLU A N 1
ATOM 2809 C CA . GLU A 1 354 ? -5.164 35.969 -17.094 1 96.62 354 GLU A CA 1
ATOM 2810 C C . GLU A 1 354 ? -5.18 36.75 -15.789 1 96.62 354 GLU A C 1
ATOM 2812 O O . GLU A 1 354 ? -5.617 37.906 -15.758 1 96.62 354 GLU A O 1
ATOM 2817 N N . VAL A 1 355 ? -4.707 36.156 -14.773 1 96.44 355 VAL A N 1
ATOM 2818 C CA . VAL A 1 355 ? -4.699 36.812 -13.469 1 96.44 355 VAL A CA 1
ATOM 2819 C C . VAL A 1 355 ? -3.682 37.969 -13.477 1 96.44 355 VAL A C 1
ATOM 2821 O O . VAL A 1 355 ? -3.949 39.031 -12.945 1 96.44 355 VAL A O 1
ATOM 2824 N N . LYS A 1 356 ? -2.529 37.719 -14.078 1 96.06 356 LYS A N 1
ATOM 2825 C CA . LYS A 1 356 ? -1.493 38.75 -14.164 1 96.06 356 LYS A CA 1
ATOM 2826 C C . LYS A 1 356 ? -1.976 39.938 -14.969 1 96.06 356 LYS A C 1
ATOM 2828 O O . LYS A 1 356 ? -1.6 41.094 -14.68 1 96.06 356 LYS A O 1
ATOM 2833 N N . LYS A 1 357 ? -2.705 39.656 -15.945 1 96.06 357 LYS A N 1
ATOM 2834 C CA . LYS A 1 357 ? -3.26 40.75 -16.766 1 96.06 357 LYS A CA 1
ATOM 2835 C C . LYS A 1 357 ? -4.227 41.594 -15.969 1 96.06 357 LYS A C 1
ATOM 2837 O O . LYS A 1 357 ? -4.25 42.812 -16.125 1 96.06 357 LYS A O 1
ATOM 2842 N N . GLU A 1 358 ? -5 41 -15.18 1 94.25 358 GLU A N 1
ATOM 2843 C CA . GLU A 1 358 ? -5.992 41.719 -14.375 1 94.25 358 GLU A CA 1
ATOM 2844 C C . GLU A 1 358 ? -5.332 42.438 -13.211 1 94.25 358 GLU A C 1
ATOM 2846 O O . GLU A 1 358 ? -5.824 43.469 -12.758 1 94.25 358 GLU A O 1
ATOM 2851 N N . TYR A 1 359 ? -4.309 41.844 -12.695 1 94.12 359 TYR A N 1
ATOM 2852 C CA . TYR A 1 359 ? -3.623 42.406 -11.547 1 94.12 359 TYR A CA 1
ATOM 2853 C C . TYR A 1 359 ? -2.119 42.5 -11.781 1 94.12 359 TYR A C 1
ATOM 2855 O O . TYR A 1 359 ? -1.345 41.812 -11.094 1 94.12 359 TYR A O 1
ATOM 2863 N N . PRO A 1 360 ? -1.636 43.375 -12.562 1 94.56 360 PRO A N 1
ATOM 2864 C CA . PRO A 1 360 ? -0.237 43.438 -12.992 1 94.56 360 PRO A CA 1
ATOM 2865 C C . PRO A 1 360 ? 0.705 43.906 -11.883 1 94.56 360 PRO A C 1
ATOM 2867 O O . PRO A 1 360 ? 1.905 43.625 -11.93 1 94.56 360 PRO A O 1
ATOM 2870 N N . ASP A 1 361 ? 0.206 44.562 -10.898 1 94.25 361 ASP A N 1
ATOM 2871 C CA . ASP A 1 361 ? 1.045 45.156 -9.852 1 94.25 361 ASP A CA 1
ATOM 2872 C C . ASP A 1 361 ? 1.38 44.094 -8.789 1 94.25 361 ASP A C 1
ATOM 2874 O O . ASP A 1 361 ? 2.176 44.344 -7.887 1 94.25 361 ASP A O 1
ATOM 2878 N N . TYR A 1 362 ? 0.744 42.938 -8.898 1 94.75 362 TYR A N 1
ATOM 2879 C CA . TYR A 1 362 ? 0.933 41.906 -7.887 1 94.75 362 TYR A CA 1
ATOM 2880 C C . TYR A 1 362 ? 1.799 40.75 -8.422 1 94.75 362 TYR A C 1
ATOM 2882 O O . TYR A 1 362 ? 1.741 40.438 -9.609 1 94.75 362 TYR A O 1
ATOM 2890 N N . THR A 1 363 ? 2.652 40.219 -7.547 1 95.62 363 THR A N 1
ATOM 2891 C CA . THR A 1 363 ? 3.295 38.938 -7.836 1 95.62 363 THR A CA 1
ATOM 2892 C C . THR A 1 363 ? 2.326 37.781 -7.609 1 95.62 363 THR A C 1
ATOM 2894 O O . THR A 1 363 ? 1.731 37.688 -6.535 1 95.62 363 THR A O 1
ATOM 2897 N N . ILE A 1 364 ? 2.152 36.938 -8.609 1 94.81 364 ILE A N 1
ATOM 2898 C CA . ILE A 1 364 ? 1.154 35.875 -8.539 1 94.81 364 ILE A CA 1
ATOM 2899 C C . ILE A 1 364 ? 1.848 34.531 -8.352 1 94.81 364 ILE A C 1
ATOM 2901 O O . ILE A 1 364 ? 2.725 34.188 -9.141 1 94.81 364 ILE A O 1
ATOM 2905 N N . ASN A 1 365 ? 1.525 33.812 -7.316 1 93.94 365 ASN A N 1
ATOM 2906 C CA . ASN A 1 365 ? 2.025 32.469 -7.051 1 93.94 365 ASN A CA 1
ATOM 2907 C C . ASN A 1 365 ? 0.899 31.453 -7.055 1 93.94 365 ASN A C 1
ATOM 2909 O O . ASN A 1 365 ? 0.049 31.453 -6.16 1 93.94 365 ASN A O 1
ATOM 2913 N N . ILE A 1 366 ? 0.93 30.625 -8.031 1 94.31 366 ILE A N 1
ATOM 2914 C CA . ILE A 1 366 ? -0.099 29.594 -8.156 1 94.31 366 ILE A CA 1
ATOM 2915 C C . ILE A 1 366 ? 0.518 28.219 -7.93 1 94.31 366 ILE A C 1
ATOM 2917 O O . ILE A 1 366 ? 1.578 27.906 -8.477 1 94.31 366 ILE A O 1
ATOM 2921 N N . LYS A 1 367 ? -0.083 27.438 -7.129 1 93.31 367 LYS A N 1
ATOM 2922 C CA . LYS A 1 367 ? 0.313 26.047 -6.934 1 93.31 367 LYS A CA 1
ATOM 2923 C C . LYS A 1 367 ? -0.756 25.094 -7.457 1 93.31 367 LYS A C 1
ATOM 2925 O O . LYS A 1 367 ? -1.945 25.281 -7.195 1 93.31 367 LYS A O 1
ATOM 2930 N N . VAL A 1 368 ? -0.382 24.172 -8.219 1 91.44 368 VAL A N 1
ATOM 2931 C CA . VAL A 1 368 ? -1.307 23.141 -8.703 1 91.44 368 VAL A CA 1
ATOM 2932 C C . VAL A 1 368 ? -1.283 21.938 -7.766 1 91.44 368 VAL A C 1
ATOM 2934 O O . VAL A 1 368 ? -0.281 21.219 -7.688 1 91.44 368 VAL A O 1
ATOM 2937 N N . ASP A 1 369 ? -2.416 21.719 -7.129 1 89.94 369 ASP A N 1
ATOM 2938 C CA . ASP A 1 369 ? -2.52 20.625 -6.176 1 89.94 369 ASP A CA 1
ATOM 2939 C C . ASP A 1 369 ? -3.008 19.344 -6.863 1 89.94 369 ASP A C 1
ATOM 2941 O O . ASP A 1 369 ? -3.512 19.391 -7.988 1 89.94 369 ASP A O 1
ATOM 2945 N N . ILE A 1 370 ? -2.812 18.281 -6.137 1 88.12 370 ILE A N 1
ATOM 2946 C CA . ILE A 1 370 ? -3.193 16.969 -6.637 1 88.12 370 ILE A CA 1
ATOM 2947 C C . ILE A 1 370 ? -4.711 16.797 -6.566 1 88.12 370 ILE A C 1
ATOM 2949 O O . ILE A 1 370 ? -5.336 17.203 -5.578 1 88.12 370 ILE A O 1
ATOM 2953 N N . ASP A 1 371 ? -5.258 16.234 -7.602 1 85.12 371 ASP A N 1
ATOM 2954 C CA . ASP A 1 371 ? -6.68 15.914 -7.621 1 85.12 371 ASP A CA 1
ATOM 2955 C C . ASP A 1 371 ? -6.969 14.641 -6.828 1 85.12 371 ASP A C 1
ATOM 2957 O O . ASP A 1 371 ? -6.914 13.531 -7.375 1 85.12 371 ASP A O 1
ATOM 2961 N N . ILE A 1 372 ? -7.312 14.805 -5.629 1 85.25 372 ILE A N 1
ATOM 2962 C CA . ILE A 1 372 ? -7.547 13.664 -4.758 1 85.25 372 ILE A CA 1
ATOM 2963 C C . ILE A 1 372 ? -9 13.656 -4.293 1 85.25 372 ILE A C 1
ATOM 2965 O O . ILE A 1 372 ? -9.633 14.711 -4.199 1 85.25 372 ILE A O 1
ATOM 2969 N N . MET B 1 1 ? 26.719 24.578 -17.281 1 24.44 1 MET B N 1
ATOM 2970 C CA . MET B 1 1 ? 27.062 23.266 -16.719 1 24.44 1 MET B CA 1
ATOM 2971 C C . MET B 1 1 ? 26.031 22.219 -17.141 1 24.44 1 MET B C 1
ATOM 2973 O O . MET B 1 1 ? 24.844 22.344 -16.859 1 24.44 1 MET B O 1
ATOM 2977 N N . LYS B 1 2 ? 26.188 21.578 -18.328 1 25.67 2 LYS B N 1
ATOM 2978 C CA . LYS B 1 2 ? 25.266 20.781 -19.125 1 25.67 2 LYS B CA 1
ATOM 2979 C C . LYS B 1 2 ? 24.688 19.625 -18.312 1 25.67 2 LYS B C 1
ATOM 2981 O O . LYS B 1 2 ? 25.422 18.875 -17.688 1 25.67 2 LYS B O 1
ATOM 2986 N N . LYS B 1 3 ? 23.5 19.734 -17.828 1 35.09 3 LYS B N 1
ATOM 2987 C CA . LYS B 1 3 ? 22.812 18.781 -16.953 1 35.09 3 LYS B CA 1
ATOM 2988 C C . LYS B 1 3 ? 23.031 17.344 -17.438 1 35.09 3 LYS B C 1
ATOM 2990 O O . LYS B 1 3 ? 22.656 17 -18.562 1 35.09 3 LYS B O 1
ATOM 2995 N N . ILE B 1 4 ? 24.125 16.734 -17.406 1 36.53 4 ILE B N 1
ATOM 2996 C CA . ILE B 1 4 ? 24.297 15.297 -17.609 1 36.53 4 ILE B CA 1
ATOM 2997 C C . ILE B 1 4 ? 22.969 14.586 -17.375 1 36.53 4 ILE B C 1
ATOM 2999 O O . ILE B 1 4 ? 22.438 14.602 -16.266 1 36.53 4 ILE B O 1
ATOM 3003 N N . LYS B 1 5 ? 22.062 14.461 -18.25 1 41.59 5 LYS B N 1
ATOM 3004 C CA . LYS B 1 5 ? 20.688 13.992 -18.25 1 41.59 5 LYS B CA 1
ATOM 3005 C C . LYS B 1 5 ? 20.562 12.648 -17.531 1 41.59 5 LYS B C 1
ATOM 3007 O O . LYS B 1 5 ? 21.078 11.641 -18 1 41.59 5 LYS B O 1
ATOM 3012 N N . GLU B 1 6 ? 20.797 12.445 -16.234 1 53.19 6 GLU B N 1
ATOM 3013 C CA . GLU B 1 6 ? 20.578 11.227 -15.461 1 53.19 6 GLU B CA 1
ATOM 3014 C C . GLU B 1 6 ? 19.516 10.344 -16.109 1 53.19 6 GLU B C 1
ATOM 3016 O O . GLU B 1 6 ? 18.406 10.812 -16.406 1 53.19 6 GLU B O 1
ATOM 3021 N N . GLU B 1 7 ? 19.953 9.406 -16.781 1 64.56 7 GLU B N 1
ATOM 3022 C CA . GLU B 1 7 ? 19.062 8.469 -17.453 1 64.56 7 GLU B CA 1
ATOM 3023 C C . GLU B 1 7 ? 17.859 8.125 -16.578 1 64.56 7 GLU B C 1
ATOM 3025 O O . GLU B 1 7 ? 18 7.91 -15.375 1 64.56 7 GLU B O 1
ATOM 3030 N N . LYS B 1 8 ? 16.641 8.195 -17.172 1 85.31 8 LYS B N 1
ATOM 3031 C CA . LYS B 1 8 ? 15.367 7.902 -16.5 1 85.31 8 LYS B CA 1
ATOM 3032 C C . LYS B 1 8 ? 15.359 6.488 -15.93 1 85.31 8 LYS B C 1
ATOM 3034 O O . LYS B 1 8 ? 15.734 5.531 -16.609 1 85.31 8 LYS B O 1
ATOM 3039 N N . ARG B 1 9 ? 15.414 6.344 -14.625 1 91.38 9 ARG B N 1
ATOM 3040 C CA . ARG B 1 9 ? 15.328 5.098 -13.867 1 91.38 9 ARG B CA 1
ATOM 3041 C C . ARG B 1 9 ? 14.57 4.035 -14.648 1 91.38 9 ARG B C 1
ATOM 3043 O O . ARG B 1 9 ? 15.031 2.896 -14.773 1 91.38 9 ARG B O 1
ATOM 3050 N N . GLU B 1 10 ? 13.531 4.375 -15.328 1 92.31 10 GLU B N 1
ATOM 3051 C CA . GLU B 1 10 ? 12.688 3.457 -16.094 1 92.31 10 GLU B CA 1
ATOM 3052 C C . GLU B 1 10 ? 13.43 2.891 -17.297 1 92.31 10 GLU B C 1
ATOM 3054 O O . GLU B 1 10 ? 13.367 1.689 -17.562 1 92.31 10 GLU B O 1
ATOM 3059 N N . LYS B 1 11 ? 14.102 3.691 -17.969 1 94.06 11 LYS B N 1
ATOM 3060 C CA . LYS B 1 11 ? 14.828 3.264 -19.156 1 94.06 11 LYS B CA 1
ATOM 3061 C C . LYS B 1 11 ? 15.93 2.273 -18.812 1 94.06 11 LYS B C 1
ATOM 3063 O O . LYS B 1 11 ? 16.141 1.292 -19.531 1 94.06 11 LYS B O 1
ATOM 3068 N N . VAL B 1 12 ? 16.609 2.539 -17.781 1 94.94 12 VAL B N 1
ATOM 3069 C CA . VAL B 1 12 ? 17.703 1.671 -17.344 1 94.94 12 VAL B CA 1
ATOM 3070 C C . VAL B 1 12 ? 17.156 0.303 -16.953 1 94.94 12 VAL B C 1
ATOM 3072 O O . VAL B 1 12 ? 17.703 -0.731 -17.312 1 94.94 12 VAL B O 1
ATOM 3075 N N . ILE B 1 13 ? 16.078 0.28 -16.25 1 94.75 13 ILE B N 1
ATOM 3076 C CA . ILE B 1 13 ? 15.477 -0.962 -15.773 1 94.75 13 ILE B CA 1
ATOM 3077 C C . ILE B 1 13 ? 14.969 -1.774 -16.969 1 94.75 13 ILE B C 1
ATOM 3079 O O . ILE B 1 13 ? 15.195 -2.984 -17.047 1 94.75 13 ILE B O 1
ATOM 3083 N N . VAL B 1 14 ? 14.352 -1.136 -17.922 1 95.31 14 VAL B N 1
ATOM 3084 C CA . VAL B 1 14 ? 13.82 -1.811 -19.094 1 95.31 14 VAL B CA 1
ATOM 3085 C C . VAL B 1 14 ? 14.969 -2.379 -19.922 1 95.31 14 VAL B C 1
ATOM 3087 O O . VAL B 1 14 ? 14.914 -3.527 -20.375 1 95.31 14 VAL B O 1
ATOM 3090 N N . ARG B 1 15 ? 15.984 -1.598 -20.078 1 96.31 15 ARG B N 1
ATOM 3091 C CA . ARG B 1 15 ? 17.141 -2.049 -20.844 1 96.31 15 ARG B CA 1
ATOM 3092 C C . ARG B 1 15 ? 17.781 -3.268 -20.188 1 96.31 15 ARG B C 1
ATOM 3094 O O . ARG B 1 15 ? 18.141 -4.227 -20.875 1 96.31 15 ARG B O 1
ATOM 3101 N N . THR B 1 16 ? 17.953 -3.176 -18.938 1 95.81 16 THR B N 1
ATOM 3102 C CA . THR B 1 16 ? 18.547 -4.281 -18.203 1 95.81 16 THR B CA 1
ATOM 3103 C C . THR B 1 16 ? 17.703 -5.543 -18.344 1 95.81 16 THR B C 1
ATOM 3105 O O . THR B 1 16 ? 18.234 -6.641 -18.516 1 95.81 16 THR B O 1
ATOM 3108 N N . SER B 1 17 ? 16.422 -5.383 -18.266 1 95.81 17 SER B N 1
ATOM 3109 C CA . SER B 1 17 ? 15.5 -6.512 -18.406 1 95.81 17 SER B CA 1
ATOM 3110 C C . SER B 1 17 ? 15.547 -7.098 -19.812 1 95.81 17 SER B C 1
ATOM 3112 O O . SER B 1 17 ? 15.461 -8.312 -19.984 1 95.81 17 SER B O 1
ATOM 3114 N N . VAL B 1 18 ? 15.68 -6.281 -20.797 1 96.12 18 VAL B N 1
ATOM 3115 C CA . VAL B 1 18 ? 15.773 -6.734 -22.172 1 96.12 18 VAL B CA 1
ATOM 3116 C C . VAL B 1 18 ? 17.047 -7.562 -22.359 1 96.12 18 VAL B C 1
ATOM 3118 O O . VAL B 1 18 ? 17.031 -8.594 -23.047 1 96.12 18 VAL B O 1
ATOM 3121 N N . ILE B 1 19 ? 18.109 -7.109 -21.781 1 95.25 19 ILE B N 1
ATOM 3122 C CA . ILE B 1 19 ? 19.359 -7.863 -21.812 1 95.25 19 ILE B CA 1
ATOM 3123 C C . ILE B 1 19 ? 19.156 -9.234 -21.172 1 95.25 19 ILE B C 1
ATOM 3125 O O . ILE B 1 19 ? 19.625 -10.25 -21.703 1 95.25 19 ILE B O 1
ATOM 3129 N N . GLY B 1 20 ? 18.484 -9.227 -20.047 1 93.44 20 GLY B N 1
ATOM 3130 C CA . GLY B 1 20 ? 18.156 -10.484 -19.391 1 93.44 20 GLY B CA 1
ATOM 3131 C C . GLY B 1 20 ? 17.359 -11.43 -20.266 1 93.44 20 GLY B C 1
ATOM 3132 O O . GLY B 1 20 ? 17.656 -12.625 -20.344 1 93.44 20 GLY B O 1
ATOM 3133 N N . ILE B 1 21 ? 16.391 -10.883 -20.969 1 94.06 21 ILE B N 1
ATOM 3134 C CA . ILE B 1 21 ? 15.562 -11.68 -21.859 1 94.06 21 ILE B CA 1
ATOM 3135 C C . ILE B 1 21 ? 16.422 -12.266 -22.969 1 94.06 21 ILE B C 1
ATOM 3137 O O . ILE B 1 21 ? 16.344 -13.461 -23.266 1 94.06 21 ILE B O 1
ATOM 3141 N N . PHE B 1 22 ? 17.234 -11.461 -23.5 1 94.94 22 PHE B N 1
ATOM 3142 C CA . PHE B 1 22 ? 18.078 -11.883 -24.609 1 94.94 22 PHE B CA 1
ATOM 3143 C C . PHE B 1 22 ? 19.016 -13.008 -24.188 1 94.94 22 PHE B C 1
ATOM 3145 O O . PHE B 1 22 ? 19.125 -14.023 -24.891 1 94.94 22 PHE B O 1
ATOM 3152 N N . ILE B 1 23 ? 19.672 -12.859 -23.125 1 93.44 23 ILE B N 1
ATOM 3153 C CA . ILE B 1 23 ? 20.609 -13.859 -22.641 1 93.44 23 ILE B CA 1
ATOM 3154 C C . ILE B 1 23 ? 19.875 -15.148 -22.297 1 93.44 23 ILE B C 1
ATOM 3156 O O . ILE B 1 23 ? 20.344 -16.234 -22.625 1 93.44 23 ILE B O 1
ATOM 3160 N N . ASN B 1 24 ? 18.75 -15.047 -21.703 1 92.19 24 ASN B N 1
ATOM 3161 C CA . ASN B 1 24 ? 17.984 -16.234 -21.359 1 92.19 24 ASN B CA 1
ATOM 3162 C C . ASN B 1 24 ? 17.469 -16.953 -22.594 1 92.19 24 ASN B C 1
ATOM 3164 O O . ASN B 1 24 ? 17.453 -18.188 -22.656 1 92.19 24 ASN B O 1
ATOM 3168 N N . LEU B 1 25 ? 17.047 -16.203 -23.531 1 92.88 25 LEU B N 1
ATOM 3169 C CA . LEU B 1 25 ? 16.594 -16.812 -24.766 1 92.88 25 LEU B CA 1
ATOM 3170 C C . LEU B 1 25 ? 17.734 -17.531 -25.484 1 92.88 25 LEU B C 1
ATOM 3172 O O . LEU B 1 25 ? 17.547 -18.594 -26.078 1 92.88 25 LEU B O 1
ATOM 3176 N N . LEU B 1 26 ? 18.922 -16.938 -25.469 1 92.5 26 LEU B N 1
ATOM 3177 C CA . LEU B 1 26 ? 20.094 -17.578 -26.016 1 92.5 26 LEU B CA 1
ATOM 3178 C C . LEU B 1 26 ? 20.375 -18.906 -25.312 1 92.5 26 LEU B C 1
ATOM 3180 O O . LEU B 1 26 ? 20.672 -19.906 -25.953 1 92.5 26 LEU B O 1
ATOM 3184 N N . LEU B 1 27 ? 20.266 -18.859 -24.062 1 89.94 27 LEU B N 1
ATOM 3185 C CA . LEU B 1 27 ? 20.5 -20.062 -23.281 1 89.94 27 LEU B CA 1
ATOM 3186 C C . LEU B 1 27 ? 19.438 -21.125 -23.578 1 89.94 27 LEU B C 1
ATOM 3188 O O . LEU B 1 27 ? 19.75 -22.312 -23.656 1 89.94 27 LEU B O 1
ATOM 3192 N N . VAL B 1 28 ? 18.188 -20.688 -23.734 1 89.62 28 VAL B N 1
ATOM 3193 C CA . VAL B 1 28 ? 17.094 -21.609 -24.062 1 89.62 28 VAL B CA 1
ATOM 3194 C C . VAL B 1 28 ? 17.375 -22.297 -25.391 1 89.62 28 VAL B C 1
ATOM 3196 O O . VAL B 1 28 ? 17.266 -23.516 -25.5 1 89.62 28 VAL B O 1
ATOM 3199 N N . ILE B 1 29 ? 17.75 -21.531 -26.344 1 90.5 29 ILE B N 1
ATOM 3200 C CA . ILE B 1 29 ? 18.016 -22.062 -27.672 1 90.5 29 ILE B CA 1
ATOM 3201 C C . ILE B 1 29 ? 19.172 -23.047 -27.625 1 90.5 29 ILE B C 1
ATOM 3203 O O . ILE B 1 29 ? 19.062 -24.172 -28.141 1 90.5 29 ILE B O 1
ATOM 3207 N N . PHE B 1 30 ? 20.219 -22.688 -27 1 86.94 30 PHE B N 1
ATOM 3208 C CA . PHE B 1 30 ? 21.406 -23.547 -26.906 1 86.94 30 PHE B CA 1
ATOM 3209 C C . PHE B 1 30 ? 21.078 -24.828 -26.156 1 86.94 30 PHE B C 1
ATOM 3211 O O . PHE B 1 30 ? 21.438 -25.922 -26.609 1 86.94 30 PHE B O 1
ATOM 3218 N N . LYS B 1 31 ? 20.406 -24.75 -25.078 1 83 31 LYS B N 1
ATOM 3219 C CA . LYS B 1 31 ? 20.078 -25.906 -24.266 1 83 31 LYS B CA 1
ATOM 3220 C C . LYS B 1 31 ? 19.047 -26.797 -24.953 1 83 31 LYS B C 1
ATOM 3222 O O . LYS B 1 31 ? 19.094 -28.016 -24.828 1 83 31 LYS B O 1
ATOM 3227 N N . ALA B 1 32 ? 18.141 -26.109 -25.594 1 85.38 32 ALA B N 1
ATOM 3228 C CA . ALA B 1 32 ? 17.141 -26.875 -26.312 1 85.38 32 ALA B CA 1
ATOM 3229 C C . ALA B 1 32 ? 17.797 -27.703 -27.438 1 85.38 32 ALA B C 1
ATOM 3231 O O . ALA B 1 32 ? 17.484 -28.891 -27.594 1 85.38 32 ALA B O 1
ATOM 3232 N N . ILE B 1 33 ? 18.719 -27.125 -28.125 1 86.12 33 ILE B N 1
ATOM 3233 C CA . ILE B 1 33 ? 19.406 -27.797 -29.219 1 86.12 33 ILE B CA 1
ATOM 3234 C C . ILE B 1 33 ? 20.234 -28.953 -28.672 1 86.12 33 ILE B C 1
ATOM 3236 O O . ILE B 1 33 ? 20.125 -30.078 -29.141 1 86.12 33 ILE B O 1
ATOM 3240 N N . ILE B 1 34 ? 20.922 -28.734 -27.672 1 80.06 34 ILE B N 1
ATOM 3241 C CA . ILE B 1 34 ? 21.812 -29.75 -27.109 1 80.06 34 ILE B CA 1
ATOM 3242 C C . ILE B 1 34 ? 20.984 -30.828 -26.438 1 80.06 34 ILE B C 1
ATOM 3244 O O . ILE B 1 34 ? 21.328 -32.031 -26.5 1 80.06 34 ILE B O 1
ATOM 3248 N N . GLY B 1 35 ? 19.969 -30.391 -25.766 1 76.81 35 GLY B N 1
ATOM 3249 C CA . GLY B 1 35 ? 19.094 -31.359 -25.125 1 76.81 35 GLY B CA 1
ATOM 3250 C C . GLY B 1 35 ? 18.438 -32.312 -26.125 1 76.81 35 GLY B C 1
ATOM 3251 O O . GLY B 1 35 ? 18.344 -33.5 -25.859 1 76.81 35 GLY B O 1
ATOM 3252 N N . LEU B 1 36 ? 18.047 -31.75 -27.25 1 81 36 LEU B N 1
ATOM 3253 C CA . LEU B 1 36 ? 17.438 -32.562 -28.297 1 81 36 LEU B CA 1
ATOM 3254 C C . LEU B 1 36 ? 18.453 -33.5 -28.938 1 81 36 LEU B C 1
ATOM 3256 O O . LEU B 1 36 ? 18.172 -34.656 -29.188 1 81 36 LEU B O 1
ATOM 3260 N N . ILE B 1 37 ? 19.656 -33.031 -29.188 1 77.88 37 ILE B N 1
ATOM 3261 C CA . ILE B 1 37 ? 20.719 -33.812 -29.812 1 77.88 37 ILE B CA 1
ATOM 3262 C C . ILE B 1 37 ? 21.188 -34.906 -28.875 1 77.88 37 ILE B C 1
ATOM 3264 O O . ILE B 1 37 ? 21.438 -36.031 -29.297 1 77.88 37 ILE B O 1
ATOM 3268 N N . SER B 1 38 ? 21.203 -34.531 -27.656 1 70.81 38 SER B N 1
ATOM 3269 C CA . SER B 1 38 ? 21.719 -35.469 -26.672 1 70.81 38 SER B CA 1
ATOM 3270 C C . SER B 1 38 ? 20.609 -36.312 -26.062 1 70.81 38 SER B C 1
ATOM 3272 O O . SER B 1 38 ? 20.859 -37.156 -25.219 1 70.81 38 SER B O 1
ATOM 3274 N N . ASN B 1 39 ? 19.359 -35.938 -26.391 1 68.88 39 ASN B N 1
ATOM 3275 C CA . ASN B 1 39 ? 18.188 -36.594 -25.828 1 68.88 39 ASN B CA 1
ATOM 3276 C C . ASN B 1 39 ? 18.203 -36.531 -24.297 1 68.88 39 ASN B C 1
ATOM 3278 O O . ASN B 1 39 ? 17.938 -37.531 -23.641 1 68.88 39 ASN B O 1
ATOM 3282 N N . SER B 1 40 ? 18.656 -35.469 -23.812 1 66.25 40 SER B N 1
ATOM 3283 C CA . SER B 1 40 ? 18.688 -35.281 -22.359 1 66.25 40 SER B CA 1
ATOM 3284 C C . SER B 1 40 ? 17.5 -34.469 -21.875 1 66.25 40 SER B C 1
ATOM 3286 O O . SER B 1 40 ? 17.406 -33.281 -22.125 1 66.25 40 SER B O 1
ATOM 3288 N N . ILE B 1 41 ? 16.609 -35.062 -21.141 1 66.56 41 ILE B N 1
ATOM 3289 C CA . ILE B 1 41 ? 15.43 -34.406 -20.594 1 66.56 41 ILE B CA 1
ATOM 3290 C C . ILE B 1 41 ? 15.852 -33.375 -19.547 1 66.56 41 ILE B C 1
ATOM 3292 O O . ILE B 1 41 ? 15.211 -32.344 -19.406 1 66.56 41 ILE B O 1
ATOM 3296 N N . ALA B 1 42 ? 16.906 -33.688 -18.844 1 64.62 42 ALA B N 1
ATOM 3297 C CA . ALA B 1 42 ? 17.406 -32.781 -17.828 1 64.62 42 ALA B CA 1
ATOM 3298 C C . ALA B 1 42 ? 17.797 -31.438 -18.422 1 64.62 42 ALA B C 1
ATOM 3300 O O . ALA B 1 42 ? 17.469 -30.375 -17.875 1 64.62 42 ALA B O 1
ATOM 3301 N N . ILE B 1 43 ? 18.422 -31.5 -19.578 1 71.06 43 ILE B N 1
ATOM 3302 C CA . ILE B 1 43 ? 18.875 -30.281 -20.234 1 71.06 43 ILE B CA 1
ATOM 3303 C C . ILE B 1 43 ? 17.672 -29.516 -20.812 1 71.06 43 ILE B C 1
ATOM 3305 O O . ILE B 1 43 ? 17.625 -28.297 -20.75 1 71.06 43 ILE B O 1
ATOM 3309 N N . LEU B 1 44 ? 16.766 -30.266 -21.297 1 74.38 44 LEU B N 1
ATOM 3310 C CA . LEU B 1 44 ? 15.562 -29.656 -21.844 1 74.38 44 LEU B CA 1
ATOM 3311 C C . LEU B 1 44 ? 14.766 -28.953 -20.734 1 74.38 44 LEU B C 1
ATOM 3313 O O . LEU B 1 44 ? 14.25 -27.859 -20.953 1 74.38 44 LEU B O 1
ATOM 3317 N N . LEU B 1 45 ? 14.68 -29.578 -19.547 1 71.38 45 LEU B N 1
ATOM 3318 C CA . LEU B 1 45 ? 13.977 -28.984 -18.422 1 71.38 45 LEU B CA 1
ATOM 3319 C C . LEU B 1 45 ? 14.68 -27.703 -17.969 1 71.38 45 LEU B C 1
ATOM 3321 O O . LEU B 1 45 ? 14.023 -26.734 -17.562 1 71.38 45 LEU B O 1
ATOM 3325 N N . ASP B 1 46 ? 15.938 -27.734 -18.047 1 75.38 46 ASP B N 1
ATOM 3326 C CA . ASP B 1 46 ? 16.703 -26.531 -17.703 1 75.38 46 ASP B CA 1
ATOM 3327 C C . ASP B 1 46 ? 16.422 -25.406 -18.703 1 75.38 46 ASP B C 1
ATOM 3329 O O . ASP B 1 46 ? 16.422 -24.234 -18.328 1 75.38 46 ASP B O 1
ATOM 3333 N N . ALA B 1 47 ? 16.266 -25.812 -19.938 1 80.62 47 ALA B N 1
ATOM 3334 C CA . ALA B 1 47 ? 15.906 -24.844 -20.953 1 80.62 47 ALA B CA 1
ATOM 3335 C C . ALA B 1 47 ? 14.562 -24.188 -20.625 1 80.62 47 ALA B C 1
ATOM 3337 O O . ALA B 1 47 ? 14.398 -22.969 -20.797 1 80.62 47 ALA B O 1
ATOM 3338 N N . VAL B 1 48 ? 13.703 -24.953 -20.141 1 78.25 48 VAL B N 1
ATOM 3339 C CA . VAL B 1 48 ? 12.391 -24.438 -19.766 1 78.25 48 VAL B CA 1
ATOM 3340 C C . VAL B 1 48 ? 12.523 -23.453 -18.609 1 78.25 48 VAL B C 1
ATOM 3342 O O . VAL B 1 48 ? 11.836 -22.438 -18.562 1 78.25 48 VAL B O 1
ATOM 3345 N N . ASN B 1 49 ? 13.391 -23.766 -17.734 1 78.75 49 ASN B N 1
ATOM 3346 C CA . ASN B 1 49 ? 13.656 -22.859 -16.609 1 78.75 49 ASN B CA 1
ATOM 3347 C C . ASN B 1 49 ? 14.148 -21.5 -17.109 1 78.75 49 ASN B C 1
ATOM 3349 O O . ASN B 1 49 ? 13.719 -20.453 -16.609 1 78.75 49 ASN B O 1
ATOM 3353 N N . ASN B 1 50 ? 15.008 -21.531 -18.109 1 84.88 50 ASN B N 1
ATOM 3354 C CA . ASN B 1 50 ? 15.516 -20.281 -18.672 1 84.88 50 ASN B CA 1
ATOM 3355 C C . ASN B 1 50 ? 14.414 -19.516 -19.391 1 84.88 50 ASN B C 1
ATOM 3357 O O . ASN B 1 50 ? 14.43 -18.281 -19.422 1 84.88 50 ASN B O 1
ATOM 3361 N N . LEU B 1 51 ? 13.461 -20.234 -19.859 1 83.94 51 LEU B N 1
ATOM 3362 C CA . LEU B 1 51 ? 12.32 -19.578 -20.484 1 83.94 51 LEU B CA 1
ATOM 3363 C C . LEU B 1 51 ? 11.469 -18.859 -19.438 1 83.94 51 LEU B C 1
ATOM 3365 O O . LEU B 1 51 ? 11.008 -17.734 -19.688 1 83.94 51 LEU B O 1
ATOM 3369 N N . SER B 1 52 ? 11.336 -19.516 -18.312 1 83.56 52 SER B N 1
ATOM 3370 C CA . SER B 1 52 ? 10.594 -18.922 -17.203 1 83.56 52 SER B CA 1
ATOM 3371 C C . SER B 1 52 ? 11.273 -17.641 -16.719 1 83.56 52 SER B C 1
ATOM 3373 O O . SER B 1 52 ? 10.594 -16.672 -16.359 1 83.56 52 SER B O 1
ATOM 3375 N N . ASP B 1 53 ? 12.57 -17.672 -16.828 1 88.5 53 ASP B N 1
ATOM 3376 C CA . ASP B 1 53 ? 13.32 -16.484 -16.453 1 88.5 53 ASP B CA 1
ATOM 3377 C C . ASP B 1 53 ? 13.047 -15.336 -17.406 1 88.5 53 ASP B C 1
ATOM 3379 O O . ASP B 1 53 ? 12.977 -14.172 -17 1 88.5 53 ASP B O 1
ATOM 3383 N N . ALA B 1 54 ? 12.961 -15.695 -18.641 1 88.94 54 ALA B N 1
ATOM 3384 C CA . ALA B 1 54 ? 12.617 -14.68 -19.625 1 88.94 54 ALA B CA 1
ATOM 3385 C C . ALA B 1 54 ? 11.242 -14.086 -19.344 1 88.94 54 ALA B C 1
ATOM 3387 O O . ALA B 1 54 ? 11.039 -12.883 -19.5 1 88.94 54 ALA B O 1
ATOM 3388 N N . LEU B 1 55 ? 10.375 -14.867 -18.844 1 86.38 55 LEU B N 1
ATOM 3389 C CA . LEU B 1 55 ? 9.031 -14.414 -18.516 1 86.38 55 LEU B CA 1
ATOM 3390 C C . LEU B 1 55 ? 9.062 -13.461 -17.328 1 86.38 55 LEU B C 1
ATOM 3392 O O . LEU B 1 55 ? 8.328 -12.469 -17.297 1 86.38 55 LEU B O 1
ATOM 3396 N N . SER B 1 56 ? 9.891 -13.797 -16.391 1 87.94 56 SER B N 1
ATOM 3397 C CA . SER B 1 56 ? 10.008 -12.922 -15.227 1 87.94 56 SER B CA 1
ATOM 3398 C C . SER B 1 56 ? 10.508 -11.539 -15.625 1 87.94 56 SER B C 1
ATOM 3400 O O . SER B 1 56 ? 10.086 -10.531 -15.047 1 87.94 56 SER B O 1
ATOM 3402 N N . SER B 1 57 ? 11.383 -11.508 -16.656 1 92.62 57 SER B N 1
ATOM 3403 C CA . SER B 1 57 ? 11.883 -10.227 -17.156 1 92.62 57 SER B CA 1
ATOM 3404 C C . SER B 1 57 ? 10.789 -9.438 -17.859 1 92.62 57 SER B C 1
ATOM 3406 O O . SER B 1 57 ? 10.742 -8.211 -17.781 1 92.62 57 SER B O 1
ATOM 3408 N N . ILE B 1 58 ? 9.953 -10.094 -18.5 1 93.44 58 ILE B N 1
ATOM 3409 C CA . ILE B 1 58 ? 8.82 -9.445 -19.156 1 93.44 58 ILE B CA 1
ATOM 3410 C C . ILE B 1 58 ? 7.91 -8.812 -18.109 1 93.44 58 ILE B C 1
ATOM 3412 O O . ILE B 1 58 ? 7.465 -7.676 -18.266 1 93.44 58 ILE B O 1
ATOM 3416 N N . VAL B 1 59 ? 7.699 -9.555 -17 1 92.38 59 VAL B N 1
ATOM 3417 C CA . VAL B 1 59 ? 6.906 -9.039 -15.891 1 92.38 59 VAL B CA 1
ATOM 3418 C C . VAL B 1 59 ? 7.535 -7.758 -15.359 1 92.38 59 VAL B C 1
ATOM 3420 O O . VAL B 1 59 ? 6.836 -6.777 -15.094 1 92.38 59 VAL B O 1
ATOM 3423 N N . THR B 1 60 ? 8.82 -7.781 -15.297 1 93.81 60 THR B N 1
ATOM 3424 C CA . THR B 1 60 ? 9.555 -6.629 -14.789 1 93.81 60 THR B CA 1
ATOM 3425 C C . THR B 1 60 ? 9.406 -5.434 -15.727 1 93.81 60 THR B C 1
ATOM 3427 O O . THR B 1 60 ? 9.18 -4.309 -15.281 1 93.81 60 THR B O 1
ATOM 3430 N N . ILE B 1 61 ? 9.477 -5.676 -16.984 1 95.06 61 ILE B N 1
ATOM 3431 C CA . ILE B 1 61 ? 9.367 -4.609 -17.984 1 95.06 61 ILE B CA 1
ATOM 3432 C C . ILE B 1 61 ? 7.965 -4 -17.922 1 95.06 61 ILE B C 1
ATOM 3434 O O . ILE B 1 61 ? 7.816 -2.781 -17.812 1 95.06 61 ILE B O 1
ATOM 3438 N N . ILE B 1 62 ? 6.988 -4.832 -17.922 1 94.62 62 ILE B N 1
ATOM 3439 C CA . ILE B 1 62 ? 5.605 -4.371 -17.938 1 94.62 62 ILE B CA 1
ATOM 3440 C C . ILE B 1 62 ? 5.316 -3.576 -16.656 1 94.62 62 ILE B C 1
ATOM 3442 O O . ILE B 1 62 ? 4.75 -2.482 -16.719 1 94.62 62 ILE B O 1
ATOM 3446 N N . SER B 1 63 ? 5.719 -4.117 -15.547 1 94.31 63 SER B N 1
ATOM 3447 C CA . SER B 1 63 ? 5.441 -3.467 -14.266 1 94.31 63 SER B CA 1
ATOM 3448 C C . SER B 1 63 ? 6.168 -2.131 -14.156 1 94.31 63 SER B C 1
ATOM 3450 O O . SER B 1 63 ? 5.637 -1.17 -13.602 1 94.31 63 SER B O 1
ATOM 3452 N N . THR B 1 64 ? 7.395 -2.092 -14.695 1 94.44 64 THR B N 1
ATOM 3453 C CA . THR B 1 64 ? 8.172 -0.854 -14.672 1 94.44 64 THR B CA 1
ATOM 3454 C C . THR B 1 64 ? 7.5 0.22 -15.523 1 94.44 64 THR B C 1
ATOM 3456 O O . THR B 1 64 ? 7.438 1.386 -15.125 1 94.44 64 THR B O 1
ATOM 3459 N N . LYS B 1 65 ? 6.984 -0.157 -16.625 1 95.5 65 LYS B N 1
ATOM 3460 C CA . LYS B 1 65 ? 6.289 0.785 -17.5 1 95.5 65 LYS B CA 1
ATOM 3461 C C . LYS B 1 65 ? 5 1.285 -16.844 1 95.5 65 LYS B C 1
ATOM 3463 O O . LYS B 1 65 ? 4.68 2.473 -16.922 1 95.5 65 LYS B O 1
ATOM 3468 N N . ILE B 1 66 ? 4.301 0.402 -16.234 1 94.62 66 ILE B N 1
ATOM 3469 C CA . ILE B 1 66 ? 3.064 0.777 -15.562 1 94.62 66 ILE B CA 1
ATOM 3470 C C . ILE B 1 66 ? 3.381 1.703 -14.391 1 94.62 66 ILE B C 1
ATOM 3472 O O . ILE B 1 66 ? 2.688 2.701 -14.172 1 94.62 66 ILE B O 1
ATOM 3476 N N . ALA B 1 67 ? 4.438 1.359 -13.641 1 94.19 67 ALA B N 1
ATOM 3477 C CA . ALA B 1 67 ? 4.844 2.16 -12.484 1 94.19 67 ALA B CA 1
ATOM 3478 C C . ALA B 1 67 ? 5.207 3.582 -12.906 1 94.19 67 ALA B C 1
ATOM 3480 O O . ALA B 1 67 ? 5.055 4.523 -12.125 1 94.19 67 ALA B O 1
ATOM 3481 N N . ASP B 1 68 ? 5.609 3.711 -14.148 1 92.94 68 ASP B N 1
ATOM 3482 C CA . ASP B 1 68 ? 6.098 5 -14.625 1 92.94 68 ASP B CA 1
ATOM 3483 C C . ASP B 1 68 ? 4.961 5.828 -15.219 1 92.94 68 ASP B C 1
ATOM 3485 O O . ASP B 1 68 ? 5.16 6.992 -15.586 1 92.94 68 ASP B O 1
ATOM 3489 N N . LEU B 1 69 ? 3.779 5.25 -15.281 1 91.56 69 LEU B N 1
ATOM 3490 C CA . LEU B 1 69 ? 2.627 6.004 -15.758 1 91.56 69 LEU B CA 1
ATOM 3491 C C . LEU B 1 69 ? 2.336 7.191 -14.844 1 91.56 69 LEU B C 1
ATOM 3493 O O . LEU B 1 69 ? 2.512 7.098 -13.625 1 91.56 69 LEU B O 1
ATOM 3497 N N . GLU B 1 70 ? 1.902 8.227 -15.43 1 89.94 70 GLU B N 1
ATOM 3498 C CA . GLU B 1 70 ? 1.482 9.391 -14.664 1 89.94 70 GLU B CA 1
ATOM 3499 C C . GLU B 1 70 ? 0.273 9.07 -13.789 1 89.94 70 GLU B C 1
ATOM 3501 O O . GLU B 1 70 ? -0.518 8.188 -14.117 1 89.94 70 GLU B O 1
ATOM 3506 N N . PRO B 1 71 ? 0.199 9.805 -12.68 1 90.62 71 PRO B N 1
ATOM 3507 C CA . PRO B 1 71 ? -1.02 9.664 -11.875 1 90.62 71 PRO B CA 1
ATOM 3508 C C . PRO B 1 71 ? -2.289 9.922 -12.688 1 90.62 71 PRO B C 1
ATOM 3510 O O . PRO B 1 71 ? -2.252 10.641 -13.688 1 90.62 71 PRO B O 1
ATOM 3513 N N . ASP B 1 72 ? -3.396 9.336 -12.266 1 90.31 72 ASP B N 1
ATOM 3514 C CA . ASP B 1 72 ? -4.688 9.508 -12.93 1 90.31 72 ASP B CA 1
ATOM 3515 C C . ASP B 1 72 ? -5.816 9.617 -11.906 1 90.31 72 ASP B C 1
ATOM 3517 O O . ASP B 1 72 ? -5.566 9.68 -10.703 1 90.31 72 ASP B O 1
ATOM 3521 N N . LYS B 1 73 ? -7 9.75 -12.414 1 90.44 73 LYS B N 1
ATOM 3522 C CA . LYS B 1 73 ? -8.156 9.969 -11.547 1 90.44 73 LYS B CA 1
ATOM 3523 C C . LYS B 1 73 ? -8.344 8.812 -10.57 1 90.44 73 LYS B C 1
ATOM 3525 O O . LYS B 1 73 ? -8.688 9.023 -9.406 1 90.44 73 LYS B O 1
ATOM 3530 N N . LYS B 1 74 ? -8.125 7.641 -11.039 1 92.25 74 LYS B N 1
ATOM 3531 C CA . LYS B 1 74 ? -8.32 6.457 -10.211 1 92.25 74 LYS B CA 1
ATOM 3532 C C . LYS B 1 74 ? -7.176 6.285 -9.211 1 92.25 74 LYS B C 1
ATOM 3534 O O . LYS B 1 74 ? -7.387 5.832 -8.086 1 92.25 74 LYS B O 1
ATOM 3539 N N . HIS B 1 75 ? -5.98 6.621 -9.648 1 94.44 75 HIS B N 1
ATOM 3540 C CA . HIS B 1 75 ? -4.789 6.539 -8.82 1 94.44 75 HIS B CA 1
ATOM 3541 C C . HIS B 1 75 ? -4.059 7.875 -8.766 1 94.44 75 HIS B C 1
ATOM 3543 O O . HIS B 1 75 ? -3.027 8.055 -9.414 1 94.44 75 HIS B O 1
ATOM 3549 N N . PRO B 1 76 ? -4.484 8.68 -7.922 1 92.69 76 PRO B N 1
ATOM 3550 C CA . PRO B 1 76 ? -3.998 10.062 -7.914 1 92.69 76 PRO B CA 1
ATOM 3551 C C . PRO B 1 76 ? -2.533 10.164 -7.496 1 92.69 76 PRO B C 1
ATOM 3553 O O . PRO B 1 76 ? -1.895 11.195 -7.73 1 92.69 76 PRO B O 1
ATOM 3556 N N . LEU B 1 77 ? -2.016 9.172 -6.863 1 92.69 77 LEU B N 1
ATOM 3557 C CA . LEU B 1 77 ? -0.635 9.25 -6.398 1 92.69 77 LEU B CA 1
ATOM 3558 C C . LEU B 1 77 ? 0.271 8.344 -7.23 1 92.69 77 LEU B C 1
ATOM 3560 O O . LEU B 1 77 ? 1.415 8.086 -6.848 1 92.69 77 LEU B O 1
ATOM 3564 N N . GLY B 1 78 ? -0.301 7.863 -8.352 1 92.44 78 GLY B N 1
ATOM 3565 C CA . GLY B 1 78 ? 0.513 7.098 -9.281 1 92.44 78 GLY B CA 1
ATOM 3566 C C . GLY B 1 78 ? 0.36 5.598 -9.117 1 92.44 78 GLY B C 1
ATOM 3567 O O . GLY B 1 78 ? -0.549 5.133 -8.422 1 92.44 78 GLY B O 1
ATOM 3568 N N . HIS B 1 79 ? 1.269 4.875 -9.773 1 95.56 79 HIS B N 1
ATOM 3569 C CA . HIS B 1 79 ? 1.172 3.424 -9.852 1 95.56 79 HIS B CA 1
ATOM 3570 C C . HIS B 1 79 ? 2.469 2.76 -9.398 1 95.56 79 HIS B C 1
ATOM 3572 O O . HIS B 1 79 ? 2.736 1.608 -9.75 1 95.56 79 HIS B O 1
ATOM 3578 N N . GLY B 1 80 ? 3.24 3.402 -8.672 1 95.38 80 GLY B N 1
ATOM 3579 C CA . GLY B 1 80 ? 4.59 2.975 -8.328 1 95.38 80 GLY B CA 1
ATOM 3580 C C . GLY B 1 80 ? 4.621 1.67 -7.559 1 95.38 80 GLY B C 1
ATOM 3581 O O . GLY B 1 80 ? 5.531 0.858 -7.738 1 95.38 80 GLY B O 1
ATOM 3582 N N . ARG B 1 81 ? 3.621 1.341 -6.797 1 96.31 81 ARG B N 1
ATOM 3583 C CA . ARG B 1 81 ? 3.609 0.171 -5.926 1 96.31 81 ARG B CA 1
ATOM 3584 C C . ARG B 1 81 ? 3.484 -1.115 -6.734 1 96.31 81 ARG B C 1
ATOM 3586 O O . ARG B 1 81 ? 3.709 -2.209 -6.211 1 96.31 81 ARG B O 1
ATOM 3593 N N . ILE B 1 82 ? 3.186 -0.967 -7.98 1 96.38 82 ILE B N 1
ATOM 3594 C CA . ILE B 1 82 ? 3.078 -2.143 -8.836 1 96.38 82 ILE B CA 1
ATOM 3595 C C . ILE B 1 82 ? 4.418 -2.871 -8.883 1 96.38 82 ILE B C 1
ATOM 3597 O O . ILE B 1 82 ? 4.469 -4.082 -9.117 1 96.38 82 ILE B O 1
ATOM 3601 N N . GLU B 1 83 ? 5.48 -2.176 -8.719 1 95.88 83 GLU B N 1
ATOM 3602 C CA . GLU B 1 83 ? 6.805 -2.793 -8.75 1 95.88 83 GLU B CA 1
ATOM 3603 C C . GLU B 1 83 ? 6.969 -3.807 -7.625 1 95.88 83 GLU B C 1
ATOM 3605 O O . GLU B 1 83 ? 7.66 -4.812 -7.781 1 95.88 83 GLU B O 1
ATOM 3610 N N . TYR B 1 84 ? 6.352 -3.535 -6.492 1 96.12 84 TYR B N 1
ATOM 3611 C CA . TYR B 1 84 ? 6.41 -4.488 -5.391 1 96.12 84 TYR B CA 1
ATOM 3612 C C . TYR B 1 84 ? 5.613 -5.746 -5.719 1 96.12 84 TYR B C 1
ATOM 3614 O O . TYR B 1 84 ? 6.043 -6.859 -5.402 1 96.12 84 TYR B O 1
ATOM 3622 N N . LEU B 1 85 ? 4.512 -5.57 -6.352 1 96 85 LEU B N 1
ATOM 3623 C CA . LEU B 1 85 ? 3.721 -6.715 -6.789 1 96 85 LEU B CA 1
ATOM 3624 C C . LEU B 1 85 ? 4.488 -7.555 -7.801 1 96 85 LEU B C 1
ATOM 3626 O O . LEU B 1 85 ? 4.445 -8.789 -7.754 1 96 85 LEU B O 1
ATOM 3630 N N . SER B 1 86 ? 5.113 -6.824 -8.688 1 95.12 86 SER B N 1
ATOM 3631 C CA . SER B 1 86 ? 5.93 -7.523 -9.672 1 95.12 86 SER B CA 1
ATOM 3632 C C . SER B 1 86 ? 7.039 -8.328 -8.992 1 95.12 86 SER B C 1
ATOM 3634 O O . SER B 1 86 ? 7.32 -9.461 -9.398 1 95.12 86 SER B O 1
ATOM 3636 N N . ALA B 1 87 ? 7.691 -7.738 -8.039 1 94.75 87 ALA B N 1
ATOM 3637 C CA . ALA B 1 87 ? 8.727 -8.453 -7.289 1 94.75 87 ALA B CA 1
ATOM 3638 C C . ALA B 1 87 ? 8.164 -9.703 -6.625 1 94.75 87 ALA B C 1
ATOM 3640 O O . ALA B 1 87 ? 8.836 -10.734 -6.559 1 94.75 87 ALA B O 1
ATOM 3641 N N . MET B 1 88 ? 6.953 -9.617 -6.18 1 95.19 88 MET B N 1
ATOM 3642 C CA . MET B 1 88 ? 6.297 -10.766 -5.562 1 95.19 88 MET B CA 1
ATOM 3643 C C . MET B 1 88 ? 6.082 -11.883 -6.586 1 95.19 88 MET B C 1
ATOM 3645 O O . MET B 1 88 ? 6.277 -13.055 -6.277 1 95.19 88 MET B O 1
ATOM 3649 N N . ILE B 1 89 ? 5.664 -11.469 -7.727 1 93 89 ILE B N 1
ATOM 3650 C CA . ILE B 1 89 ? 5.445 -12.445 -8.789 1 93 89 ILE B CA 1
ATOM 3651 C C . ILE B 1 89 ? 6.758 -13.148 -9.117 1 93 89 ILE B C 1
ATOM 3653 O O . ILE B 1 89 ? 6.809 -14.383 -9.188 1 93 89 ILE B O 1
ATOM 3657 N N . VAL B 1 90 ? 7.848 -12.391 -9.273 1 91.31 90 VAL B N 1
ATOM 3658 C CA . VAL B 1 90 ? 9.156 -12.961 -9.578 1 91.31 90 VAL B CA 1
ATOM 3659 C C . VAL B 1 90 ? 9.602 -13.875 -8.438 1 91.31 90 VAL B C 1
ATOM 3661 O O . VAL B 1 90 ? 10.117 -14.969 -8.68 1 91.31 90 VAL B O 1
ATOM 3664 N N . ALA B 1 91 ? 9.375 -13.422 -7.227 1 93.38 91 ALA B N 1
ATOM 3665 C CA . ALA B 1 91 ? 9.695 -14.242 -6.062 1 93.38 91 ALA B CA 1
ATOM 3666 C C . ALA B 1 91 ? 8.914 -15.555 -6.078 1 93.38 91 ALA B C 1
ATOM 3668 O O . ALA B 1 91 ? 9.438 -16.609 -5.707 1 93.38 91 ALA B O 1
ATOM 3669 N N . GLY B 1 92 ? 7.676 -15.469 -6.477 1 91.94 92 GLY B N 1
ATOM 3670 C CA . GLY B 1 92 ? 6.867 -16.672 -6.617 1 91.94 92 GLY B CA 1
ATOM 3671 C C . GLY B 1 92 ? 7.438 -17.656 -7.621 1 91.94 92 GLY B C 1
ATOM 3672 O O . GLY B 1 92 ? 7.422 -18.859 -7.387 1 91.94 92 GLY B O 1
ATOM 3673 N N . ILE B 1 93 ? 7.891 -17.141 -8.68 1 88.06 93 ILE B N 1
ATOM 3674 C CA . ILE B 1 93 ? 8.5 -17.969 -9.703 1 88.06 93 ILE B CA 1
ATOM 3675 C C . ILE B 1 93 ? 9.742 -18.672 -9.141 1 88.06 93 ILE B C 1
ATOM 3677 O O . ILE B 1 93 ? 9.938 -19.859 -9.352 1 88.06 93 ILE B O 1
ATOM 3681 N N . ILE B 1 94 ? 10.547 -17.953 -8.391 1 87.62 94 ILE B N 1
ATOM 3682 C CA . ILE B 1 94 ? 11.742 -18.5 -7.758 1 87.62 94 ILE B CA 1
ATOM 3683 C C . ILE B 1 94 ? 11.352 -19.594 -6.773 1 87.62 94 ILE B C 1
ATOM 3685 O O . ILE B 1 94 ? 11.969 -20.656 -6.75 1 87.62 94 ILE B O 1
ATOM 3689 N N . PHE B 1 95 ? 10.352 -19.281 -5.996 1 91.06 95 PHE B N 1
ATOM 3690 C CA . PHE B 1 95 ? 9.844 -20.234 -5.012 1 91.06 95 PHE B CA 1
ATOM 3691 C C . PHE B 1 95 ? 9.398 -21.516 -5.688 1 91.06 95 PHE B C 1
ATOM 3693 O O . PHE B 1 95 ? 9.758 -22.625 -5.25 1 91.06 95 PHE B O 1
ATOM 3700 N N . TYR B 1 96 ? 8.656 -21.406 -6.715 1 87.88 96 TYR B N 1
ATOM 3701 C CA . TYR B 1 96 ? 8.18 -22.547 -7.48 1 87.88 96 TYR B CA 1
ATOM 3702 C C . TYR B 1 96 ? 9.336 -23.344 -8.055 1 87.88 96 TYR B C 1
ATOM 3704 O O . TYR B 1 96 ? 9.336 -24.578 -8.016 1 87.88 96 TYR B O 1
ATOM 3712 N N . ALA B 1 97 ? 10.266 -22.625 -8.656 1 84.12 97 ALA B N 1
ATOM 3713 C CA . ALA B 1 97 ? 11.453 -23.281 -9.195 1 84.12 97 ALA B CA 1
ATOM 3714 C C . ALA B 1 97 ? 12.188 -24.062 -8.109 1 84.12 97 ALA B C 1
ATOM 3716 O O . ALA B 1 97 ? 12.688 -25.172 -8.359 1 84.12 97 ALA B O 1
ATOM 3717 N N . GLY B 1 98 ? 12.258 -23.469 -6.922 1 88 98 GLY B N 1
ATOM 3718 C CA . GLY B 1 98 ? 12.883 -24.156 -5.801 1 88 98 GLY B CA 1
ATOM 3719 C C . GLY B 1 98 ? 12.148 -25.422 -5.395 1 88 98 GLY B C 1
ATOM 3720 O O . GLY B 1 98 ? 12.773 -26.453 -5.168 1 88 98 GLY B O 1
ATOM 3721 N N . ILE B 1 99 ? 10.891 -25.406 -5.383 1 91.5 99 ILE B N 1
ATOM 3722 C CA . ILE B 1 99 ? 10.078 -26.562 -5 1 91.5 99 ILE B CA 1
ATOM 3723 C C . ILE B 1 99 ? 10.227 -27.672 -6.039 1 91.5 99 ILE B C 1
ATOM 3725 O O . ILE B 1 99 ? 10.414 -28.828 -5.691 1 91.5 99 ILE B O 1
ATOM 3729 N N . THR B 1 100 ? 10.062 -27.328 -7.277 1 87.5 100 THR B N 1
ATOM 3730 C CA . THR B 1 100 ? 10.188 -28.312 -8.344 1 87.5 100 THR B CA 1
ATOM 3731 C C . THR B 1 100 ? 11.57 -28.953 -8.328 1 87.5 100 THR B C 1
ATOM 3733 O O . THR B 1 100 ? 11.695 -30.172 -8.531 1 87.5 100 THR B O 1
ATOM 3736 N N . SER B 1 101 ? 12.57 -28.125 -8.078 1 85.69 101 SER B N 1
ATOM 3737 C CA . SER B 1 101 ? 13.922 -28.641 -7.977 1 85.69 101 SER B CA 1
ATOM 3738 C C . SER B 1 101 ? 14.055 -29.594 -6.789 1 85.69 101 SER B C 1
ATOM 3740 O O . SER B 1 101 ? 14.734 -30.625 -6.879 1 85.69 101 SER B O 1
ATOM 3742 N N . LEU B 1 102 ? 13.469 -29.266 -5.711 1 90.12 102 LEU B N 1
ATOM 3743 C CA . LEU B 1 102 ? 13.5 -30.109 -4.52 1 90.12 102 LEU B CA 1
ATOM 3744 C C . LEU B 1 102 ? 12.852 -31.453 -4.793 1 90.12 102 LEU B C 1
ATOM 3746 O O . LEU B 1 102 ? 13.414 -32.5 -4.457 1 90.12 102 LEU B O 1
ATOM 3750 N N . ILE B 1 103 ? 11.711 -31.453 -5.434 1 91.38 103 ILE B N 1
ATOM 3751 C CA . ILE B 1 103 ? 10.984 -32.688 -5.746 1 91.38 103 ILE B CA 1
ATOM 3752 C C . ILE B 1 103 ? 11.812 -33.562 -6.68 1 91.38 103 ILE B C 1
ATOM 3754 O O . ILE B 1 103 ? 11.953 -34.75 -6.453 1 91.38 103 ILE B O 1
ATOM 3758 N N . GLU B 1 104 ? 12.336 -32.938 -7.691 1 83.88 104 GLU B N 1
ATOM 3759 C CA . GLU B 1 104 ? 13.156 -33.656 -8.648 1 83.88 104 GLU B CA 1
ATOM 3760 C C . GLU B 1 104 ? 14.375 -34.281 -7.965 1 83.88 104 GLU B C 1
ATOM 3762 O O . GLU B 1 104 ? 14.742 -35.438 -8.25 1 83.88 104 GLU B O 1
ATOM 3767 N N . SER B 1 105 ? 15.008 -33.531 -7.105 1 86.12 105 SER B N 1
ATOM 3768 C CA . SER B 1 105 ? 16.188 -34 -6.391 1 86.12 105 SER B CA 1
ATOM 3769 C C . SER B 1 105 ? 15.828 -35.156 -5.473 1 86.12 105 SER B C 1
ATOM 3771 O O . SER B 1 105 ? 16.578 -36.156 -5.383 1 86.12 105 SER B O 1
ATOM 3773 N N . ILE B 1 106 ? 14.742 -35.094 -4.848 1 91.25 106 ILE B N 1
ATOM 3774 C CA . ILE B 1 106 ? 14.297 -36.156 -3.955 1 91.25 106 ILE B CA 1
ATOM 3775 C C . ILE B 1 106 ? 14.008 -37.406 -4.766 1 91.25 106 ILE B C 1
ATOM 3777 O O . ILE B 1 106 ? 14.375 -38.531 -4.363 1 91.25 106 ILE B O 1
ATOM 3781 N N . LYS B 1 107 ? 13.305 -37.281 -5.91 1 89.12 107 LYS B N 1
ATOM 3782 C CA . LYS B 1 107 ? 13.039 -38.406 -6.789 1 89.12 107 LYS B CA 1
ATOM 3783 C C . LYS B 1 107 ? 14.336 -39.094 -7.211 1 89.12 107 LYS B C 1
ATOM 3785 O O . LYS B 1 107 ? 14.398 -40.312 -7.289 1 89.12 107 LYS B O 1
ATOM 3790 N N . LYS B 1 108 ? 15.383 -38.281 -7.469 1 83.38 108 LYS B N 1
ATOM 3791 C CA . LYS B 1 108 ? 16.672 -38.812 -7.926 1 83.38 108 LYS B CA 1
ATOM 3792 C C . LYS B 1 108 ? 17.375 -39.562 -6.809 1 83.38 108 LYS B C 1
ATOM 3794 O O . LYS B 1 108 ? 18.219 -40.438 -7.07 1 83.38 108 LYS B O 1
ATOM 3799 N N . ILE B 1 109 ? 17.141 -39.219 -5.625 1 85.75 109 ILE B N 1
ATOM 3800 C CA . ILE B 1 109 ? 17.719 -39.906 -4.492 1 85.75 109 ILE B CA 1
ATOM 3801 C C . ILE B 1 109 ? 17.156 -41.344 -4.426 1 85.75 109 ILE B C 1
ATOM 3803 O O . ILE B 1 109 ? 17.891 -42.281 -4.199 1 85.75 109 ILE B O 1
ATOM 3807 N N . PHE B 1 110 ? 15.898 -41.5 -4.676 1 90.56 110 PHE B N 1
ATOM 3808 C CA . PHE B 1 110 ? 15.242 -42.781 -4.57 1 90.56 110 PHE B CA 1
ATOM 3809 C C . PHE B 1 110 ? 15.422 -43.594 -5.852 1 90.56 110 PHE B C 1
ATOM 3811 O O . PHE B 1 110 ? 15.43 -44.812 -5.824 1 90.56 110 PHE B O 1
ATOM 3818 N N . ASN B 1 111 ? 15.453 -42.906 -6.965 1 85.88 111 ASN B N 1
ATOM 3819 C CA . ASN B 1 111 ? 15.695 -43.531 -8.258 1 85.88 111 ASN B CA 1
ATOM 3820 C C . ASN B 1 111 ? 16.875 -42.906 -8.977 1 85.88 111 ASN B C 1
ATOM 3822 O O . ASN B 1 111 ? 16.703 -42.125 -9.898 1 85.88 111 ASN B O 1
ATOM 3826 N N . PRO B 1 112 ? 18.031 -43.312 -8.547 1 76.31 112 PRO B N 1
ATOM 3827 C CA . PRO B 1 112 ? 19.219 -42.688 -9.164 1 76.31 112 PRO B CA 1
ATOM 3828 C C . PRO B 1 112 ? 19.312 -42.969 -10.656 1 76.31 112 PRO B C 1
ATOM 3830 O O . PRO B 1 112 ? 18.969 -44.062 -11.117 1 76.31 112 PRO B O 1
ATOM 3833 N N . VAL B 1 113 ? 19.281 -41.969 -11.359 1 65.38 113 VAL B N 1
ATOM 3834 C CA . VAL B 1 113 ? 19.453 -42.125 -12.805 1 65.38 113 VAL B CA 1
ATOM 3835 C C . VAL B 1 113 ? 20.922 -41.906 -13.18 1 65.38 113 VAL B C 1
ATOM 3837 O O . VAL B 1 113 ? 21.609 -41.062 -12.594 1 65.38 113 VAL B O 1
ATOM 3840 N N . LYS B 1 114 ? 21.359 -42.812 -14.023 1 61.56 114 LYS B N 1
ATOM 3841 C CA . LYS B 1 114 ? 22.734 -42.656 -14.516 1 61.56 114 LYS B CA 1
ATOM 3842 C C . LYS B 1 114 ? 22.844 -41.438 -15.445 1 61.56 114 LYS B C 1
ATOM 3844 O O . LYS B 1 114 ? 22.062 -41.281 -16.375 1 61.56 114 LYS B O 1
ATOM 3849 N N . VAL B 1 115 ? 23.484 -40.406 -14.992 1 58.66 115 VAL B N 1
ATOM 3850 C CA . VAL B 1 115 ? 23.656 -39.25 -15.852 1 58.66 115 VAL B CA 1
ATOM 3851 C C . VAL B 1 115 ? 24.859 -39.469 -16.781 1 58.66 115 VAL B C 1
ATOM 3853 O O . VAL B 1 115 ? 25.938 -39.844 -16.312 1 58.66 115 VAL B O 1
ATOM 3856 N N . GLU B 1 116 ? 24.609 -39.719 -18.062 1 61.62 116 GLU B N 1
ATOM 3857 C CA . GLU B 1 116 ? 25.703 -39.75 -19.016 1 61.62 116 GLU B CA 1
ATOM 3858 C C . GLU B 1 116 ? 26.109 -38.344 -19.453 1 61.62 116 GLU B C 1
ATOM 3860 O O . GLU B 1 116 ? 25.266 -37.562 -19.938 1 61.62 116 GLU B O 1
ATOM 3865 N N . TYR B 1 117 ? 27.281 -37.875 -18.938 1 64.25 117 TYR B N 1
ATOM 3866 C CA . TYR B 1 117 ? 27.734 -36.562 -19.328 1 64.25 117 TYR B CA 1
ATOM 3867 C C . TYR B 1 117 ? 28.734 -36.625 -20.469 1 64.25 117 TYR B C 1
ATOM 3869 O O . TYR B 1 117 ? 29.688 -37.406 -20.438 1 64.25 117 TYR B O 1
ATOM 3877 N N . SER B 1 118 ? 28.234 -36.156 -21.641 1 73.25 118 SER B N 1
ATOM 3878 C CA . SER B 1 118 ? 29.172 -36 -22.75 1 73.25 118 SER B CA 1
ATOM 3879 C C . SER B 1 118 ? 30.031 -34.75 -22.578 1 73.25 118 SER B C 1
ATOM 3881 O O . SER B 1 118 ? 29.688 -33.875 -21.781 1 73.25 118 SER B O 1
ATOM 3883 N N . ASN B 1 119 ? 31.172 -34.656 -23.203 1 77.88 119 ASN B N 1
ATOM 3884 C CA . ASN B 1 119 ? 32.062 -33.5 -23.172 1 77.88 119 ASN B CA 1
ATOM 3885 C C . ASN B 1 119 ? 31.344 -32.219 -23.609 1 77.88 119 ASN B C 1
ATOM 3887 O O . ASN B 1 119 ? 31.562 -31.156 -23.031 1 77.88 119 ASN B O 1
ATOM 3891 N N . ILE B 1 120 ? 30.438 -32.375 -24.484 1 76.12 120 ILE B N 1
ATOM 3892 C CA . ILE B 1 120 ? 29.719 -31.234 -25 1 76.12 120 ILE B CA 1
ATOM 3893 C C . ILE B 1 120 ? 28.75 -30.703 -23.938 1 76.12 120 ILE B C 1
ATOM 3895 O O . ILE B 1 120 ? 28.656 -29.484 -23.75 1 76.12 120 ILE B O 1
ATOM 3899 N N . THR B 1 121 ? 28.156 -31.625 -23.281 1 74.19 121 THR B N 1
ATOM 3900 C CA . THR B 1 121 ? 27.219 -31.234 -22.219 1 74.19 121 THR B CA 1
ATOM 3901 C C . THR B 1 121 ? 27.953 -30.531 -21.094 1 74.19 121 THR B C 1
ATOM 3903 O O . THR B 1 121 ? 27.422 -29.578 -20.5 1 74.19 121 THR B O 1
ATOM 3906 N N . PHE B 1 122 ? 29.156 -30.953 -20.938 1 80.88 122 PHE B N 1
ATOM 3907 C CA . PHE B 1 122 ? 29.969 -30.359 -19.891 1 80.88 122 PHE B CA 1
ATOM 3908 C C . PHE B 1 122 ? 30.344 -28.922 -20.25 1 80.88 122 PHE B C 1
ATOM 3910 O O . PHE B 1 122 ? 30.234 -28.016 -19.406 1 80.88 122 PHE B O 1
ATOM 3917 N N . ILE B 1 123 ? 30.75 -28.672 -21.406 1 82.94 123 ILE B N 1
ATOM 3918 C CA . ILE B 1 123 ? 31.156 -27.344 -21.844 1 82.94 123 ILE B CA 1
ATOM 3919 C C . ILE B 1 123 ? 29.969 -26.391 -21.797 1 82.94 123 ILE B C 1
ATOM 3921 O O . ILE B 1 123 ? 30.094 -25.266 -21.328 1 82.94 123 ILE B O 1
ATOM 3925 N N . ILE B 1 124 ? 28.828 -26.828 -22.172 1 79.12 124 ILE B N 1
ATOM 3926 C CA . ILE B 1 124 ? 27.641 -25.984 -22.203 1 79.12 124 ILE B CA 1
ATOM 3927 C C . ILE B 1 124 ? 27.234 -25.625 -20.766 1 79.12 124 ILE B C 1
ATOM 3929 O O . ILE B 1 124 ? 26.781 -24.5 -20.516 1 79.12 124 ILE B O 1
ATOM 3933 N N . LEU B 1 125 ? 27.406 -26.609 -19.969 1 82.56 125 LEU B N 1
ATOM 3934 C CA . LEU B 1 125 ? 27.062 -26.375 -18.562 1 82.56 125 LEU B CA 1
ATOM 3935 C C . LEU B 1 125 ? 27.969 -25.297 -17.969 1 82.56 125 LEU B C 1
ATOM 3937 O O . LEU B 1 125 ? 27.484 -24.406 -17.266 1 82.56 125 LEU B O 1
ATOM 3941 N N . VAL B 1 126 ? 29.203 -25.375 -18.312 1 88.94 126 VAL B N 1
ATOM 3942 C CA . VAL B 1 126 ? 30.156 -24.422 -17.766 1 88.94 126 VAL B CA 1
ATOM 3943 C C . VAL B 1 126 ? 29.859 -23.016 -18.312 1 88.94 126 VAL B C 1
ATOM 3945 O O . VAL B 1 126 ? 29.844 -22.047 -17.562 1 88.94 126 VAL B O 1
ATOM 3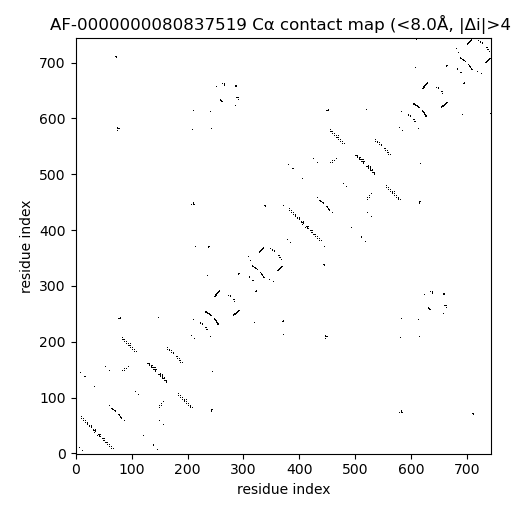948 N N . VAL B 1 127 ? 29.609 -22.938 -19.609 1 89.19 127 VAL B N 1
ATOM 3949 C CA . VAL B 1 127 ? 29.328 -21.656 -20.234 1 89.19 127 VAL B CA 1
ATOM 3950 C C . VAL B 1 127 ? 28.031 -21.078 -19.688 1 89.19 127 VAL B C 1
ATOM 3952 O O . VAL B 1 127 ? 27.953 -19.875 -19.406 1 89.19 127 VAL B O 1
ATOM 3955 N N . SER B 1 128 ? 27.031 -21.906 -19.5 1 89.75 128 SER B N 1
ATOM 3956 C CA . SER B 1 128 ? 25.75 -21.453 -18.969 1 89.75 128 SER B CA 1
ATOM 3957 C C . SER B 1 128 ? 25.891 -20.906 -17.562 1 89.75 128 SER B C 1
ATOM 3959 O O . SER B 1 128 ? 25.266 -19.906 -17.203 1 89.75 128 SER B O 1
ATOM 3961 N N . ILE B 1 129 ? 26.75 -21.578 -16.781 1 92.31 129 ILE B N 1
ATOM 3962 C CA . ILE B 1 129 ? 26.969 -21.156 -15.391 1 92.31 129 ILE B CA 1
ATOM 3963 C C . ILE B 1 129 ? 27.625 -19.781 -15.367 1 92.31 129 ILE B C 1
ATOM 3965 O O . ILE B 1 129 ? 27.188 -18.891 -14.641 1 92.31 129 ILE B O 1
ATOM 3969 N N . ILE B 1 130 ? 28.562 -19.578 -16.219 1 94.31 130 ILE B N 1
ATOM 3970 C CA . ILE B 1 130 ? 29.297 -18.312 -16.266 1 94.31 130 ILE B CA 1
ATOM 3971 C C . ILE B 1 130 ? 28.375 -17.188 -16.719 1 94.31 130 ILE B C 1
ATOM 3973 O O . ILE B 1 130 ? 28.328 -16.125 -16.109 1 94.31 130 ILE B O 1
ATOM 3977 N N . LEU B 1 131 ? 27.641 -17.453 -17.734 1 93 131 LEU B N 1
ATOM 3978 C CA . LEU B 1 131 ? 26.734 -16.453 -18.266 1 93 131 LEU B CA 1
ATOM 3979 C C . LEU B 1 131 ? 25.672 -16.062 -17.234 1 93 131 LEU B C 1
ATOM 3981 O O . LEU B 1 131 ? 25.375 -14.883 -17.062 1 93 131 LEU B O 1
ATOM 3985 N N . LYS B 1 132 ? 25.172 -16.984 -16.531 1 93.25 132 LYS B N 1
ATOM 3986 C CA . LYS B 1 132 ? 24.125 -16.719 -15.547 1 93.25 132 LYS B CA 1
ATOM 3987 C C . LYS B 1 132 ? 24.688 -15.984 -14.328 1 93.25 132 LYS B C 1
ATOM 3989 O O . LYS B 1 132 ? 24.016 -15.133 -13.75 1 93.25 132 LYS B O 1
ATOM 3994 N N . LEU B 1 133 ? 25.875 -16.344 -13.977 1 95.06 133 LEU B N 1
ATOM 3995 C CA . LEU B 1 133 ? 26.5 -15.648 -12.859 1 95.06 133 LEU B CA 1
ATOM 3996 C C . LEU B 1 133 ? 26.766 -14.188 -13.211 1 95.06 133 LEU B C 1
ATOM 3998 O O . LEU B 1 133 ? 26.516 -13.297 -12.391 1 95.06 133 LEU B O 1
ATOM 4002 N N . LEU B 1 134 ? 27.25 -14 -14.414 1 95.81 134 LEU B N 1
ATOM 4003 C CA . LEU B 1 134 ? 27.5 -12.633 -14.867 1 95.81 134 LEU B CA 1
ATOM 4004 C C . LEU B 1 134 ? 26.203 -11.852 -15.008 1 95.81 134 LEU B C 1
ATOM 4006 O O . LEU B 1 134 ? 26.125 -10.688 -14.594 1 95.81 134 LEU B O 1
ATOM 4010 N N . LEU B 1 135 ? 25.266 -12.492 -15.523 1 95.19 135 LEU B N 1
ATOM 4011 C CA . LEU B 1 135 ? 23.953 -11.859 -15.68 1 95.19 135 LEU B CA 1
ATOM 4012 C C . LEU B 1 135 ? 23.344 -11.539 -14.312 1 95.19 135 LEU B C 1
ATOM 4014 O O . LEU B 1 135 ? 22.828 -10.438 -14.109 1 95.19 135 LEU B O 1
ATOM 4018 N N . GLY B 1 136 ? 23.375 -12.5 -13.414 1 96 136 GLY B N 1
ATOM 4019 C CA . GLY B 1 136 ? 22.828 -12.305 -12.078 1 96 136 GLY B CA 1
ATOM 4020 C C . GLY B 1 136 ? 23.469 -11.133 -11.344 1 96 136 GLY B C 1
ATOM 4021 O O . GLY B 1 136 ? 22.766 -10.305 -10.766 1 96 136 GLY B O 1
ATOM 4022 N N . LYS B 1 137 ? 24.766 -11.047 -11.438 1 96.62 137 LYS B N 1
ATOM 4023 C CA . LYS B 1 137 ? 25.484 -9.961 -10.781 1 96.62 137 LYS B CA 1
ATOM 4024 C C . LYS B 1 137 ? 25.156 -8.609 -11.414 1 96.62 137 LYS B C 1
ATOM 4026 O O . LYS B 1 137 ? 24.906 -7.629 -10.703 1 96.62 137 LYS B O 1
ATOM 4031 N N . TYR B 1 138 ? 25.172 -8.609 -12.711 1 96.38 138 TYR B N 1
ATOM 4032 C CA . TYR B 1 138 ? 24.891 -7.387 -13.453 1 96.38 138 TYR B CA 1
ATOM 4033 C C . TYR B 1 138 ? 23.484 -6.883 -13.141 1 96.38 138 TYR B C 1
ATOM 4035 O O . TYR B 1 138 ? 23.297 -5.723 -12.766 1 96.38 138 TYR B O 1
ATOM 4043 N N . VAL B 1 139 ? 22.5 -7.754 -13.195 1 96.06 139 VAL B N 1
ATOM 4044 C CA . VAL B 1 139 ? 21.094 -7.391 -13.031 1 96.06 139 VAL B CA 1
ATOM 4045 C C . VAL B 1 139 ? 20.812 -7.012 -11.578 1 96.06 139 VAL B C 1
ATOM 4047 O O . VAL B 1 139 ? 20.156 -6.008 -11.312 1 96.06 139 VAL B O 1
ATOM 4050 N N . LYS B 1 140 ? 21.312 -7.734 -10.656 1 96.12 140 LYS B N 1
ATOM 4051 C CA . LYS B 1 140 ? 21.109 -7.449 -9.242 1 96.12 140 LYS B CA 1
ATOM 4052 C C . LYS B 1 140 ? 21.734 -6.113 -8.852 1 96.12 140 LYS B C 1
ATOM 4054 O O . LYS B 1 140 ? 21.125 -5.324 -8.125 1 96.12 140 LYS B O 1
ATOM 4059 N N . ASN B 1 141 ? 22.938 -5.859 -9.398 1 96.75 141 ASN B N 1
ATOM 4060 C CA . ASN B 1 141 ? 23.625 -4.605 -9.102 1 96.75 141 ASN B CA 1
ATOM 4061 C C . ASN B 1 141 ? 22.844 -3.402 -9.609 1 96.75 141 ASN B C 1
ATOM 4063 O O . ASN B 1 141 ? 22.719 -2.393 -8.914 1 96.75 141 ASN B O 1
ATOM 4067 N N . ILE B 1 142 ? 22.359 -3.539 -10.773 1 95.5 142 ILE B N 1
ATOM 4068 C CA . ILE B 1 142 ? 21.562 -2.459 -11.328 1 95.5 142 ILE B CA 1
ATOM 4069 C C . ILE B 1 142 ? 20.266 -2.297 -10.523 1 95.5 142 ILE B C 1
ATOM 4071 O O . ILE B 1 142 ? 19.828 -1.175 -10.266 1 95.5 142 ILE B O 1
ATOM 4075 N N . GLY B 1 143 ? 19.688 -3.451 -10.148 1 95.56 143 GLY B N 1
ATOM 4076 C CA . GLY B 1 143 ? 18.5 -3.408 -9.305 1 95.56 143 GLY B CA 1
ATOM 4077 C C . GLY B 1 143 ? 18.719 -2.676 -7.996 1 95.56 143 GLY B C 1
ATOM 4078 O O . GLY B 1 143 ? 17.891 -1.872 -7.578 1 95.56 143 GLY B O 1
ATOM 4079 N N . GLU B 1 144 ? 19.812 -2.932 -7.363 1 95.25 144 GLU B N 1
ATOM 4080 C CA . GLU B 1 144 ? 20.156 -2.281 -6.102 1 95.25 144 GLU B CA 1
ATOM 4081 C C . GLU B 1 144 ? 20.453 -0.799 -6.309 1 95.25 144 GLU B C 1
ATOM 4083 O O . GLU B 1 144 ? 20 0.046 -5.531 1 95.25 144 GLU B O 1
ATOM 4088 N N . LYS B 1 145 ? 21.109 -0.489 -7.352 1 94.31 145 LYS B N 1
ATOM 4089 C CA . LYS B 1 145 ? 21.5 0.889 -7.641 1 94.31 145 LYS B CA 1
ATOM 4090 C C . LYS B 1 145 ? 20.281 1.758 -7.93 1 94.31 145 LYS B C 1
ATOM 4092 O O . LYS B 1 145 ? 20.219 2.918 -7.512 1 94.31 145 LYS B O 1
ATOM 4097 N N . PHE B 1 146 ? 19.344 1.208 -8.562 1 94.06 146 PHE B N 1
ATOM 4098 C CA . PHE B 1 146 ? 18.188 1.987 -8.992 1 94.06 146 PHE B CA 1
ATOM 4099 C C . PHE B 1 146 ? 16.953 1.614 -8.18 1 94.06 146 PHE B C 1
ATOM 4101 O O . PHE B 1 146 ? 15.828 1.929 -8.57 1 94.06 146 PHE B O 1
ATOM 4108 N N . ASN B 1 147 ? 17.109 0.858 -7.113 1 93.31 147 ASN B N 1
ATOM 4109 C CA . ASN B 1 147 ? 16.047 0.488 -6.176 1 93.31 147 ASN B CA 1
ATOM 4110 C C . ASN B 1 147 ? 14.883 -0.192 -6.887 1 93.31 147 ASN B C 1
ATOM 4112 O O . ASN B 1 147 ? 13.727 0.213 -6.723 1 93.31 147 ASN B O 1
ATOM 4116 N N . SER B 1 148 ? 15.203 -1.118 -7.688 1 94.94 148 SER B N 1
ATOM 4117 C CA . SER B 1 148 ? 14.195 -1.927 -8.359 1 94.94 148 SER B CA 1
ATOM 4118 C C . SER B 1 148 ? 14.078 -3.307 -7.727 1 94.94 148 SER B C 1
ATOM 4120 O O . SER B 1 148 ? 14.867 -4.203 -8.016 1 94.94 148 SER B O 1
ATOM 4122 N N . PRO B 1 149 ? 13.039 -3.484 -6.965 1 94.25 149 PRO B N 1
ATOM 4123 C CA . PRO B 1 149 ? 12.891 -4.789 -6.312 1 94.25 149 PRO B CA 1
ATOM 4124 C C . PRO B 1 149 ? 12.742 -5.934 -7.309 1 94.25 149 PRO B C 1
ATOM 4126 O O . PRO B 1 149 ? 13.219 -7.043 -7.059 1 94.25 149 PRO B O 1
ATOM 4129 N N . SER B 1 150 ? 12.141 -5.648 -8.383 1 93.5 150 SER B N 1
ATOM 4130 C CA . SER B 1 150 ? 11.953 -6.68 -9.391 1 93.5 150 SER B CA 1
ATOM 4131 C C . SER B 1 150 ? 13.281 -7.105 -10.008 1 93.5 150 SER B C 1
ATOM 4133 O O . SER B 1 150 ? 13.508 -8.289 -10.242 1 93.5 150 SER B O 1
ATOM 4135 N N . LEU B 1 151 ? 14.148 -6.156 -10.266 1 94.44 151 LEU B N 1
ATOM 4136 C CA . LEU B 1 151 ? 15.469 -6.473 -10.812 1 94.44 151 LEU B CA 1
ATOM 4137 C C . LEU B 1 151 ? 16.312 -7.223 -9.789 1 94.44 151 LEU B C 1
ATOM 4139 O O . LEU B 1 151 ? 17.062 -8.141 -10.141 1 94.44 151 LEU B O 1
ATOM 4143 N N . VAL B 1 152 ? 16.203 -6.844 -8.625 1 95.06 152 VAL B N 1
ATOM 4144 C CA . VAL B 1 152 ? 16.938 -7.539 -7.57 1 95.06 152 VAL B CA 1
ATOM 4145 C C . VAL B 1 152 ? 16.484 -9 -7.504 1 95.06 152 VAL B C 1
ATOM 4147 O O . VAL B 1 152 ? 17.312 -9.906 -7.418 1 95.06 152 VAL B O 1
ATOM 4150 N N . ALA B 1 153 ? 15.195 -9.133 -7.574 1 92.94 153 ALA B N 1
ATOM 4151 C CA . ALA B 1 153 ? 14.641 -10.484 -7.551 1 92.94 153 ALA B CA 1
ATOM 4152 C C . ALA B 1 153 ? 15.109 -11.289 -8.758 1 92.94 153 ALA B C 1
ATOM 4154 O O . ALA B 1 153 ? 15.523 -12.445 -8.625 1 92.94 153 ALA B O 1
ATOM 4155 N N . SER B 1 154 ? 15.047 -10.703 -9.875 1 92.88 154 SER B N 1
ATOM 4156 C CA . SER B 1 154 ? 15.445 -11.375 -11.109 1 92.88 154 SER B CA 1
ATOM 4157 C C . SER B 1 154 ? 16.938 -11.727 -11.086 1 92.88 154 SER B C 1
ATOM 4159 O O . SER B 1 154 ? 17.328 -12.797 -11.547 1 92.88 154 SER B O 1
ATOM 4161 N N . GLY B 1 155 ? 17.75 -10.797 -10.656 1 94 155 GLY B N 1
ATOM 4162 C CA . GLY B 1 155 ? 19.172 -11.07 -10.523 1 94 155 GLY B CA 1
ATOM 4163 C C . GLY B 1 155 ? 19.484 -12.195 -9.562 1 94 155 GLY B C 1
ATOM 4164 O O . GLY B 1 155 ? 20.359 -13.023 -9.828 1 94 155 GLY B O 1
ATOM 4165 N N . SER B 1 156 ? 18.797 -12.234 -8.492 1 92.06 156 SER B N 1
ATOM 4166 C CA . SER B 1 156 ? 18.953 -13.328 -7.535 1 92.06 156 SER B CA 1
ATOM 4167 C C . SER B 1 156 ? 18.562 -14.664 -8.148 1 92.06 156 SER B C 1
ATOM 4169 O O . SER B 1 156 ? 19.234 -15.672 -7.93 1 92.06 156 SER B O 1
ATOM 4171 N N . ASP B 1 157 ? 17.469 -14.594 -8.859 1 90.94 157 ASP B N 1
ATOM 4172 C CA . ASP B 1 157 ? 17 -15.797 -9.539 1 90.94 157 ASP B CA 1
ATOM 4173 C C . ASP B 1 157 ? 18.078 -16.359 -10.469 1 90.94 157 ASP B C 1
ATOM 4175 O O . ASP B 1 157 ? 18.375 -17.547 -10.438 1 90.94 157 ASP B O 1
ATOM 4179 N N . ALA B 1 158 ? 18.672 -15.469 -11.25 1 92.12 158 ALA B N 1
ATOM 4180 C CA . ALA B 1 158 ? 19.734 -15.875 -12.172 1 92.12 158 ALA B CA 1
ATOM 4181 C C . ALA B 1 158 ? 20.922 -16.453 -11.422 1 92.12 158 ALA B C 1
ATOM 4183 O O .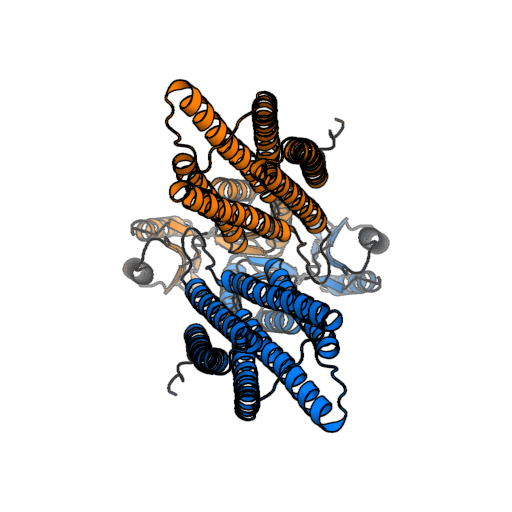 ALA B 1 158 ? 21.516 -17.453 -11.852 1 92.12 158 ALA B O 1
ATOM 4184 N N . THR B 1 159 ? 21.266 -15.914 -10.367 1 92.94 159 THR B N 1
ATOM 4185 C CA . THR B 1 159 ? 22.375 -16.391 -9.539 1 92.94 159 THR B CA 1
ATOM 4186 C C . THR B 1 159 ? 22.062 -17.766 -8.961 1 92.94 159 THR B C 1
ATOM 4188 O O . THR B 1 159 ? 22.922 -18.656 -8.977 1 92.94 159 THR B O 1
ATOM 4191 N N . PHE B 1 160 ? 20.891 -17.969 -8.492 1 89.38 160 PHE B N 1
ATOM 4192 C CA . PHE B 1 160 ? 20.5 -19.25 -7.91 1 89.38 160 PHE B CA 1
ATOM 4193 C C . PHE B 1 160 ? 20.516 -20.344 -8.961 1 89.38 160 PHE B C 1
ATOM 4195 O O . PHE B 1 160 ? 20.906 -21.484 -8.68 1 89.38 160 PHE B O 1
ATOM 4202 N N . ASP B 1 161 ? 20.078 -19.953 -10.141 1 88.62 161 ASP B N 1
ATOM 4203 C CA . ASP B 1 161 ? 20.141 -20.906 -11.242 1 88.62 161 ASP B CA 1
ATOM 4204 C C . ASP B 1 161 ? 21.578 -21.344 -11.492 1 88.62 161 ASP B C 1
ATOM 4206 O O . ASP B 1 161 ? 21.828 -22.531 -11.727 1 88.62 161 ASP B O 1
ATOM 4210 N N . ALA B 1 162 ? 22.469 -20.406 -11.477 1 90.62 162 ALA B N 1
ATOM 4211 C CA . ALA B 1 162 ? 23.875 -20.703 -11.68 1 90.62 162 ALA B CA 1
ATOM 4212 C C . ALA B 1 162 ? 24.422 -21.578 -10.555 1 90.62 162 ALA B C 1
ATOM 4214 O O . ALA B 1 162 ? 25.188 -22.516 -10.805 1 90.62 162 ALA B O 1
ATOM 4215 N N . ILE B 1 163 ? 24 -21.328 -9.398 1 89 163 ILE B N 1
ATOM 4216 C CA . ILE B 1 163 ? 24.453 -22.094 -8.234 1 89 163 ILE B CA 1
ATOM 4217 C C . ILE B 1 163 ? 23.953 -23.531 -8.32 1 89 163 ILE B C 1
ATOM 4219 O O . ILE B 1 163 ? 24.703 -24.469 -8.055 1 89 163 ILE B O 1
ATOM 4223 N N . LEU B 1 164 ? 22.75 -23.656 -8.727 1 84.06 164 LEU B N 1
ATOM 4224 C CA . LEU B 1 164 ? 22.188 -25 -8.898 1 84.06 164 LEU B CA 1
ATOM 4225 C C . LEU B 1 164 ? 22.953 -25.781 -9.969 1 84.06 164 LEU B C 1
ATOM 4227 O O . LEU B 1 164 ? 23.312 -26.938 -9.758 1 84.06 164 LEU B O 1
ATOM 4231 N N . SER B 1 165 ? 23.188 -25.109 -11.078 1 84.06 165 SER B N 1
ATOM 4232 C CA . SER B 1 165 ? 23.922 -25.734 -12.164 1 84.06 165 SER B CA 1
ATOM 4233 C C . SER B 1 165 ? 25.359 -26.047 -11.742 1 84.06 165 SER B C 1
ATOM 4235 O O . SER B 1 165 ? 25.906 -27.078 -12.125 1 84.06 165 SER B O 1
ATOM 4237 N N . PHE B 1 166 ? 25.938 -25.188 -11 1 87.62 166 PHE B N 1
ATOM 4238 C CA . PHE B 1 166 ? 27.297 -25.391 -10.492 1 87.62 166 PHE B CA 1
ATOM 4239 C C . PHE B 1 166 ? 27.344 -26.594 -9.562 1 87.62 166 PHE B C 1
ATOM 4241 O O . PHE B 1 166 ? 28.312 -27.375 -9.609 1 87.62 166 PHE B O 1
ATOM 4248 N N . SER B 1 167 ? 26.344 -26.734 -8.75 1 83.94 167 SER B N 1
ATOM 4249 C CA . SER B 1 167 ? 26.281 -27.891 -7.859 1 83.94 167 SER B CA 1
ATOM 4250 C C . SER B 1 167 ? 26.234 -29.188 -8.641 1 83.94 167 SER B C 1
ATOM 4252 O O . SER B 1 167 ? 26.828 -30.188 -8.242 1 83.94 167 SER B O 1
ATOM 4254 N N . VAL B 1 168 ? 25.547 -29.156 -9.75 1 79 168 VAL B N 1
ATOM 4255 C CA . VAL B 1 168 ? 25.484 -30.312 -10.633 1 79 168 VAL B CA 1
ATOM 4256 C C . VAL B 1 168 ? 26.875 -30.594 -11.211 1 79 168 VAL B C 1
ATOM 4258 O O . VAL B 1 168 ? 27.328 -31.734 -11.234 1 79 168 VAL B O 1
ATOM 4261 N N . LEU B 1 169 ? 27.531 -29.531 -11.609 1 83.25 169 LEU B N 1
ATOM 4262 C CA . LEU B 1 169 ? 28.859 -29.656 -12.195 1 83.25 169 LEU B CA 1
ATOM 4263 C C . LEU B 1 169 ? 29.844 -30.266 -11.195 1 83.25 169 LEU B C 1
ATOM 4265 O O . LEU B 1 169 ? 30.594 -31.172 -11.531 1 83.25 169 LEU B O 1
ATOM 4269 N N . VAL B 1 170 ? 29.797 -29.844 -10.039 1 85.06 170 VAL B N 1
ATOM 4270 C CA . VAL B 1 170 ? 30.688 -30.328 -8.992 1 85.06 170 VAL B CA 1
ATOM 4271 C C . VAL B 1 170 ? 30.391 -31.797 -8.711 1 85.06 170 VAL B C 1
ATOM 4273 O O . VAL B 1 170 ? 31.297 -32.594 -8.516 1 85.06 170 VAL B O 1
ATOM 4276 N N . SER B 1 171 ? 29.141 -32.125 -8.703 1 81.19 171 SER B N 1
ATOM 4277 C CA . SER B 1 171 ? 28.75 -33.5 -8.453 1 81.19 171 SER B CA 1
ATOM 4278 C C . SER B 1 171 ? 29.234 -34.438 -9.555 1 81.19 171 SER B C 1
ATOM 4280 O O . SER B 1 171 ? 29.641 -35.562 -9.289 1 81.19 171 SER B O 1
ATOM 4282 N N . VAL B 1 172 ? 29.234 -33.938 -10.781 1 77.69 172 VAL B N 1
ATOM 4283 C CA . VAL B 1 172 ? 29.703 -34.75 -11.914 1 77.69 172 VAL B CA 1
ATOM 4284 C C . VAL B 1 172 ? 31.203 -34.969 -11.812 1 77.69 172 VAL B C 1
ATOM 4286 O O . VAL B 1 172 ? 31.688 -36.062 -12.047 1 77.69 172 VAL B O 1
ATOM 4289 N N . ILE B 1 173 ? 31.891 -33.875 -11.5 1 83.56 173 ILE B N 1
ATOM 4290 C CA . ILE B 1 173 ? 33.344 -33.969 -11.359 1 83.56 173 ILE B CA 1
ATOM 4291 C C . ILE B 1 173 ? 33.688 -34.969 -10.25 1 83.56 173 ILE B C 1
ATOM 4293 O O . ILE B 1 173 ? 34.562 -35.812 -10.422 1 83.56 173 ILE B O 1
ATOM 4297 N N . LEU B 1 174 ? 32.969 -34.906 -9.203 1 84.38 174 LEU B N 1
ATOM 4298 C CA . LEU B 1 174 ? 33.188 -35.844 -8.094 1 84.38 174 LEU B CA 1
ATOM 4299 C C . LEU B 1 174 ? 32.875 -37.25 -8.492 1 84.38 174 LEU B C 1
ATOM 4301 O O . LEU B 1 174 ? 33.562 -38.188 -8.07 1 84.38 174 LEU B O 1
ATOM 4305 N N . TYR B 1 175 ? 31.891 -37.375 -9.305 1 79.25 175 TYR B N 1
ATOM 4306 C CA . TYR B 1 175 ? 31.5 -38.719 -9.773 1 79.25 175 TYR B CA 1
ATOM 4307 C C . TYR B 1 175 ? 32.594 -39.312 -10.648 1 79.25 175 TYR B C 1
ATOM 4309 O O . TYR B 1 175 ? 32.875 -40.531 -10.555 1 79.25 175 TYR B O 1
ATOM 4317 N N . ILE B 1 176 ? 33.25 -38.562 -11.438 1 79.75 176 ILE B N 1
ATOM 4318 C CA . ILE B 1 176 ? 34.281 -39.031 -12.359 1 79.75 176 ILE B CA 1
ATOM 4319 C C . ILE B 1 176 ? 35.469 -39.531 -11.57 1 79.75 176 ILE B C 1
ATOM 4321 O O . ILE B 1 176 ? 36.094 -40.562 -11.922 1 79.75 176 ILE B O 1
ATOM 4325 N N . PHE B 1 177 ? 35.688 -38.938 -10.492 1 86.38 177 PHE B N 1
ATOM 4326 C CA . PHE B 1 177 ? 36.906 -39.25 -9.758 1 86.38 177 PHE B CA 1
ATOM 4327 C C . PHE B 1 177 ? 36.625 -40.281 -8.672 1 86.38 177 PHE B C 1
ATOM 4329 O O . PHE B 1 177 ? 37.5 -41.062 -8.273 1 86.38 177 PHE B O 1
ATOM 4336 N N . THR B 1 178 ? 35.469 -40.312 -8.086 1 86.25 178 THR B N 1
ATOM 4337 C CA . THR B 1 178 ? 35.25 -41.125 -6.898 1 86.25 178 THR B CA 1
ATOM 4338 C C . THR B 1 178 ? 34.125 -42.125 -7.137 1 86.25 178 THR B C 1
ATOM 4340 O O . THR B 1 178 ? 33.906 -43.062 -6.34 1 86.25 178 THR B O 1
ATOM 4343 N N . ASP B 1 179 ? 33.312 -42.031 -8.234 1 79.81 179 ASP B N 1
ATOM 4344 C CA . ASP B 1 179 ? 32.156 -42.875 -8.594 1 79.81 179 ASP B CA 1
ATOM 4345 C C . ASP B 1 179 ? 31.016 -42.656 -7.605 1 79.81 179 ASP B C 1
ATOM 4347 O O . ASP B 1 179 ? 30.141 -43.531 -7.48 1 79.81 179 ASP B O 1
ATOM 4351 N N . ILE B 1 180 ? 31.219 -41.625 -6.809 1 81.75 180 ILE B N 1
ATOM 4352 C CA . ILE B 1 180 ? 30.156 -41.312 -5.867 1 81.75 180 ILE B CA 1
ATOM 4353 C C . ILE B 1 180 ? 29.266 -40.219 -6.449 1 81.75 180 ILE B C 1
ATOM 4355 O O . ILE B 1 180 ? 29.75 -39.156 -6.844 1 81.75 180 ILE B O 1
ATOM 4359 N N . ASN B 1 181 ? 27.984 -40.469 -6.555 1 79.56 181 ASN B N 1
ATOM 4360 C CA . ASN B 1 181 ? 27.016 -39.531 -7.086 1 79.56 181 ASN B CA 1
ATOM 4361 C C . ASN B 1 181 ? 26.281 -38.781 -5.969 1 79.56 181 ASN B C 1
ATOM 4363 O O . ASN B 1 181 ? 25.375 -39.344 -5.34 1 79.56 181 ASN B O 1
ATOM 4367 N N . ILE B 1 182 ? 26.641 -37.562 -5.695 1 83.75 182 ILE B N 1
ATOM 4368 C CA . ILE B 1 182 ? 26.031 -36.781 -4.621 1 83.75 182 ILE B CA 1
ATOM 4369 C C . ILE B 1 182 ? 25.125 -35.719 -5.211 1 83.75 182 ILE B C 1
ATOM 4371 O O . ILE B 1 182 ? 24.672 -34.812 -4.5 1 83.75 182 ILE B O 1
ATOM 4375 N N . GLU B 1 183 ? 24.891 -35.75 -6.418 1 80.62 183 GLU B N 1
ATOM 4376 C CA . GLU B 1 183 ? 24.125 -34.75 -7.145 1 80.62 183 GLU B CA 1
ATOM 4377 C C . GLU B 1 183 ? 22.766 -34.531 -6.496 1 80.62 183 GLU B C 1
ATOM 4379 O O . GLU B 1 183 ? 22.359 -33.375 -6.266 1 80.62 183 GLU B O 1
ATOM 4384 N N . ALA B 1 184 ? 22.094 -35.594 -6.172 1 84.56 184 ALA B N 1
ATOM 4385 C CA . ALA B 1 184 ? 20.734 -35.531 -5.645 1 84.56 184 ALA B CA 1
ATOM 4386 C C . ALA B 1 184 ? 20.719 -34.875 -4.262 1 84.56 184 ALA B C 1
ATOM 4388 O O . ALA B 1 184 ? 19.875 -34.031 -3.971 1 84.56 184 ALA B O 1
ATOM 4389 N N . TYR B 1 185 ? 21.703 -35.156 -3.518 1 87.56 185 TYR B N 1
ATOM 4390 C CA . TYR B 1 185 ? 21.781 -34.625 -2.166 1 87.56 185 TYR B CA 1
ATOM 4391 C C . TYR B 1 185 ? 22.109 -33.125 -2.191 1 87.56 185 TYR B C 1
ATOM 4393 O O . TYR B 1 185 ? 21.531 -32.344 -1.451 1 87.56 185 TYR B O 1
ATOM 4401 N N . VAL B 1 186 ? 23.078 -32.812 -2.994 1 86.06 186 VAL B N 1
ATOM 4402 C CA . VAL B 1 186 ? 23.453 -31.406 -3.15 1 86.06 186 VAL B CA 1
ATOM 4403 C C . VAL B 1 186 ? 22.281 -30.625 -3.742 1 86.06 186 VAL B C 1
ATOM 4405 O O . VAL B 1 186 ? 22.031 -29.469 -3.363 1 86.06 186 VAL B O 1
ATOM 4408 N N . GLY B 1 187 ? 21.578 -31.234 -4.625 1 86.31 187 GLY B N 1
ATOM 4409 C CA . GLY B 1 187 ? 20.391 -30.625 -5.191 1 86.31 187 GLY B CA 1
ATOM 4410 C C . GLY B 1 187 ? 19.328 -30.297 -4.156 1 86.31 187 GLY B C 1
ATOM 4411 O O . GLY B 1 187 ? 18.719 -29.234 -4.199 1 86.31 187 GLY B O 1
ATOM 4412 N N . VAL B 1 188 ? 19.156 -31.203 -3.227 1 90.38 188 VAL B N 1
ATOM 4413 C CA . VAL B 1 188 ? 18.188 -30.984 -2.154 1 90.38 188 VAL B CA 1
ATOM 4414 C C . VAL B 1 188 ? 18.609 -29.797 -1.305 1 90.38 188 VAL B C 1
ATOM 4416 O O . VAL B 1 188 ? 17.812 -28.906 -1.025 1 90.38 188 VAL B O 1
ATOM 4419 N N . LEU B 1 189 ? 19.859 -29.766 -0.992 1 90.94 189 LEU B N 1
ATOM 4420 C CA . LEU B 1 189 ? 20.375 -28.688 -0.151 1 90.94 189 LEU B CA 1
ATOM 4421 C C . LEU B 1 189 ? 20.203 -27.328 -0.837 1 90.94 189 LEU B C 1
ATOM 4423 O O . LEU B 1 189 ? 19.703 -26.391 -0.233 1 90.94 189 LEU B O 1
ATOM 4427 N N . ILE B 1 190 ? 20.594 -27.219 -2.037 1 88.75 190 ILE B N 1
ATOM 4428 C CA . ILE B 1 190 ? 20.547 -25.969 -2.777 1 88.75 190 ILE B CA 1
ATOM 4429 C C . ILE B 1 190 ? 19.094 -25.531 -2.973 1 88.75 190 ILE B C 1
ATOM 4431 O O . ILE B 1 190 ? 18.781 -24.344 -2.893 1 88.75 190 ILE B O 1
ATOM 4435 N N . SER B 1 191 ? 18.266 -26.5 -3.24 1 91.31 191 SER B N 1
ATOM 4436 C CA . SER B 1 191 ? 16.844 -26.188 -3.449 1 91.31 191 SER B CA 1
ATOM 4437 C C . SER B 1 191 ? 16.234 -25.578 -2.199 1 91.31 191 SER B C 1
ATOM 4439 O O . SER B 1 191 ? 15.398 -24.672 -2.295 1 91.31 191 SER B O 1
ATOM 4441 N N . ILE B 1 192 ? 16.641 -26 -1.065 1 94 192 ILE B N 1
ATOM 4442 C CA . ILE B 1 192 ? 16.141 -25.453 0.188 1 94 192 ILE B CA 1
ATOM 4443 C C . ILE B 1 192 ? 16.562 -23.984 0.312 1 94 192 ILE B C 1
ATOM 4445 O O . ILE B 1 192 ? 15.758 -23.141 0.703 1 94 192 ILE B O 1
ATOM 4449 N N . PHE B 1 193 ? 17.766 -23.734 -0.061 1 90.56 193 PHE B N 1
ATOM 4450 C CA . PHE B 1 193 ? 18.266 -22.375 -0.015 1 90.56 193 PHE B CA 1
ATOM 4451 C C . PHE B 1 193 ? 17.5 -21.484 -0.996 1 90.56 193 PHE B C 1
ATOM 4453 O O . PHE B 1 193 ? 17.203 -20.328 -0.697 1 90.56 193 PHE B O 1
ATOM 4460 N N . ILE B 1 194 ? 17.188 -22.016 -2.123 1 89.12 194 ILE B N 1
ATOM 4461 C CA . ILE B 1 194 ? 16.453 -21.266 -3.141 1 89.12 194 ILE B CA 1
ATOM 4462 C C . ILE B 1 194 ? 15.047 -20.953 -2.635 1 89.12 194 ILE B C 1
ATOM 4464 O O . ILE B 1 194 ? 14.562 -19.828 -2.785 1 89.12 194 ILE B O 1
ATOM 4468 N N . ILE B 1 195 ? 14.492 -21.938 -2.033 1 93.56 195 ILE B N 1
ATOM 4469 C CA . ILE B 1 195 ? 13.156 -21.75 -1.482 1 93.56 195 ILE B CA 1
ATOM 4470 C C . ILE B 1 195 ? 13.18 -20.672 -0.407 1 93.56 195 ILE B C 1
ATOM 4472 O O . ILE B 1 195 ? 12.359 -19.75 -0.419 1 93.56 195 ILE B O 1
ATOM 4476 N N . LYS B 1 196 ? 14.102 -20.75 0.452 1 94.12 196 LYS B N 1
ATOM 4477 C CA . LYS B 1 196 ? 14.25 -19.75 1.51 1 94.12 196 LYS B CA 1
ATOM 4478 C C . LYS B 1 196 ? 14.438 -18.344 0.927 1 94.12 196 LYS B C 1
ATOM 4480 O O . LYS B 1 196 ? 13.805 -17.391 1.38 1 94.12 196 LYS B O 1
ATOM 4485 N N . SER B 1 197 ? 15.25 -18.266 -0.087 1 90.06 197 SER B N 1
ATOM 4486 C CA . SER B 1 197 ? 15.516 -16.984 -0.719 1 90.06 197 SER B CA 1
ATOM 4487 C C . SER B 1 197 ? 14.273 -16.438 -1.409 1 90.06 197 SER B C 1
ATOM 4489 O O . SER B 1 197 ? 14 -15.234 -1.353 1 90.06 197 SER B O 1
ATOM 4491 N N . GLY B 1 198 ? 13.617 -17.328 -2.07 1 92.25 198 GLY B N 1
ATOM 4492 C CA . GLY B 1 198 ? 12.359 -16.922 -2.68 1 92.25 198 GLY B CA 1
ATOM 4493 C C . GLY B 1 198 ? 11.367 -16.359 -1.679 1 92.25 198 GLY B C 1
ATOM 4494 O O . GLY B 1 198 ? 10.734 -15.328 -1.931 1 92.25 198 GLY B O 1
ATOM 4495 N N . ILE B 1 199 ? 11.297 -16.953 -0.515 1 94.38 199 ILE B N 1
ATOM 4496 C CA . ILE B 1 199 ? 10.398 -16.5 0.545 1 94.38 199 ILE B CA 1
ATOM 4497 C C . ILE B 1 199 ? 10.859 -15.148 1.08 1 94.38 199 ILE B C 1
ATOM 4499 O O . ILE B 1 199 ? 10.039 -14.258 1.319 1 94.38 199 ILE B O 1
ATOM 4503 N N . GLU B 1 200 ? 12.109 -14.984 1.205 1 94.5 200 GLU B N 1
ATOM 4504 C CA . GLU B 1 200 ? 12.664 -13.734 1.716 1 94.5 200 GLU B CA 1
ATOM 4505 C C . GLU B 1 200 ? 12.375 -12.578 0.766 1 94.5 200 GLU B C 1
ATOM 4507 O O . GLU B 1 200 ? 11.977 -11.492 1.201 1 94.5 200 GLU B O 1
ATOM 4512 N N . ILE B 1 201 ? 12.57 -12.805 -0.493 1 92.25 201 ILE B N 1
ATOM 4513 C CA . ILE B 1 201 ? 12.305 -11.773 -1.49 1 92.25 201 ILE B CA 1
ATOM 4514 C C . ILE B 1 201 ? 10.82 -11.438 -1.498 1 92.25 201 ILE B C 1
ATOM 4516 O O . ILE B 1 201 ? 10.445 -10.258 -1.573 1 92.25 201 ILE B O 1
ATOM 4520 N N . PHE B 1 202 ? 10.023 -12.445 -1.405 1 95.38 202 PHE B N 1
ATOM 4521 C CA . PHE B 1 202 ? 8.586 -12.258 -1.34 1 95.38 202 PHE B CA 1
ATOM 4522 C C . PHE B 1 202 ? 8.203 -11.414 -0.131 1 95.38 202 PHE B C 1
ATOM 4524 O O . PHE B 1 202 ? 7.438 -10.453 -0.255 1 95.38 202 PHE B O 1
ATOM 4531 N N . MET B 1 203 ? 8.766 -11.711 0.971 1 96 203 MET B N 1
ATOM 4532 C CA . MET B 1 203 ? 8.43 -11.031 2.219 1 96 203 MET B CA 1
ATOM 4533 C C . MET B 1 203 ? 8.93 -9.594 2.205 1 96 203 MET B C 1
ATOM 4535 O O . MET B 1 203 ? 8.297 -8.703 2.777 1 96 203 MET B O 1
ATOM 4539 N N . ASP B 1 204 ? 10.039 -9.375 1.607 1 94.69 204 ASP B N 1
ATOM 4540 C CA . ASP B 1 204 ? 10.539 -8.008 1.485 1 94.69 204 ASP B CA 1
ATOM 4541 C C . ASP B 1 204 ? 9.547 -7.129 0.731 1 94.69 204 ASP B C 1
ATOM 4543 O O . ASP B 1 204 ? 9.305 -5.984 1.124 1 94.69 204 ASP B O 1
ATOM 4547 N N . ALA B 1 205 ? 9 -7.68 -0.328 1 95.25 205 ALA B N 1
ATOM 4548 C CA . ALA B 1 205 ? 7.996 -6.949 -1.104 1 95.25 205 ALA B CA 1
ATOM 4549 C C . ALA B 1 205 ? 6.723 -6.742 -0.294 1 95.25 205 ALA B C 1
ATOM 4551 O O . ALA B 1 205 ? 6.141 -5.652 -0.305 1 95.25 205 ALA B O 1
ATOM 4552 N N . VAL B 1 206 ? 6.316 -7.758 0.456 1 96.31 206 VAL B N 1
ATOM 4553 C CA . VAL B 1 206 ? 5.137 -7.672 1.308 1 96.31 206 VAL B CA 1
ATOM 4554 C C . VAL B 1 206 ? 5.328 -6.574 2.352 1 96.31 206 VAL B C 1
ATOM 4556 O O . VAL B 1 206 ? 4.422 -5.773 2.596 1 96.31 206 VAL B O 1
ATOM 4559 N N . ASN B 1 207 ? 6.465 -6.535 2.924 1 95.88 207 ASN B N 1
ATOM 4560 C CA . ASN B 1 207 ? 6.754 -5.547 3.957 1 95.88 207 ASN B CA 1
ATOM 4561 C C . ASN B 1 207 ? 6.629 -4.121 3.422 1 95.88 207 ASN B C 1
ATOM 4563 O O . ASN B 1 207 ? 6.133 -3.234 4.117 1 95.88 207 ASN B O 1
ATOM 4567 N N . GLU B 1 208 ? 7.07 -3.955 2.225 1 95.38 208 GLU B N 1
ATOM 4568 C CA . GLU B 1 208 ? 6.938 -2.639 1.61 1 95.38 208 GLU B CA 1
ATOM 4569 C C . GLU B 1 208 ? 5.469 -2.264 1.422 1 95.38 208 GLU B C 1
ATOM 4571 O O . GLU B 1 208 ? 5.074 -1.126 1.687 1 95.38 208 GLU B O 1
ATOM 4576 N N . ILE B 1 209 ? 4.703 -3.174 1.015 1 95.38 209 ILE B N 1
ATOM 4577 C CA . ILE B 1 209 ? 3.283 -2.949 0.764 1 95.38 209 ILE B CA 1
ATOM 4578 C C . ILE B 1 209 ? 2.568 -2.652 2.078 1 95.38 209 ILE B C 1
ATOM 4580 O O . ILE B 1 209 ? 1.698 -1.779 2.135 1 95.38 209 ILE B O 1
ATOM 4584 N N . LEU B 1 210 ? 2.977 -3.342 3.152 1 94.69 210 LEU B N 1
ATOM 4585 C CA . LEU B 1 210 ? 2.336 -3.178 4.453 1 94.69 210 LEU B CA 1
ATOM 4586 C C . LEU B 1 210 ? 2.68 -1.822 5.059 1 94.69 210 LEU B C 1
ATOM 4588 O O . LEU B 1 210 ? 1.959 -1.326 5.93 1 94.69 210 LEU B O 1
ATOM 4592 N N . GLY B 1 211 ? 3.689 -1.236 4.602 1 93.31 211 GLY B N 1
ATOM 4593 C CA . GLY B 1 211 ? 4.133 0.026 5.172 1 93.31 211 GLY B CA 1
ATOM 4594 C C . GLY B 1 211 ? 5.273 -0.133 6.156 1 93.31 211 GLY B C 1
ATOM 4595 O O . GLY B 1 211 ? 5.152 0.252 7.324 1 93.31 211 GLY B O 1
ATOM 4596 N N . LYS B 1 212 ? 6.324 -0.669 5.648 1 94.12 212 LYS B N 1
ATOM 4597 C CA . LYS B 1 212 ? 7.523 -0.844 6.461 1 94.12 212 LYS B CA 1
ATOM 4598 C C . LYS B 1 212 ? 8.078 0.501 6.918 1 94.12 212 LYS B C 1
ATOM 4600 O O . LYS B 1 212 ? 8.008 1.491 6.184 1 94.12 212 LYS B O 1
ATOM 4605 N N . ARG B 1 213 ? 8.633 0.482 8.094 1 93.19 213 ARG B N 1
ATOM 4606 C CA . ARG B 1 213 ? 9.234 1.678 8.68 1 93.19 213 ARG B CA 1
ATOM 4607 C C . ARG B 1 213 ? 10.367 2.203 7.805 1 93.19 213 ARG B C 1
ATOM 4609 O O . ARG B 1 213 ? 11.188 1.426 7.301 1 93.19 213 ARG B O 1
ATOM 4616 N N . VAL B 1 214 ? 10.461 3.502 7.621 1 93.44 214 VAL B N 1
ATOM 4617 C CA . VAL B 1 214 ? 11.531 4.148 6.875 1 93.44 214 VAL B CA 1
ATOM 4618 C C . VAL B 1 214 ? 12.805 4.184 7.723 1 93.44 214 VAL B C 1
ATOM 4620 O O . VAL B 1 214 ? 12.734 4.301 8.945 1 93.44 214 VAL B O 1
ATOM 4623 N N . ASP B 1 215 ? 13.867 4.125 7.094 1 91.75 215 ASP B N 1
ATOM 4624 C CA . ASP B 1 215 ? 15.141 4.074 7.809 1 91.75 215 ASP B CA 1
ATOM 4625 C C . ASP B 1 215 ? 15.391 5.371 8.578 1 91.75 215 ASP B C 1
ATOM 4627 O O . ASP B 1 215 ? 15.031 6.453 8.109 1 91.75 215 ASP B O 1
ATOM 4631 N N . LYS B 1 216 ? 16.031 5.262 9.68 1 92.38 216 LYS B N 1
ATOM 4632 C CA . LYS B 1 216 ? 16.25 6.371 10.602 1 92.38 216 LYS B CA 1
ATOM 4633 C C . LYS B 1 216 ? 17.109 7.461 9.953 1 92.38 216 LYS B C 1
ATOM 4635 O O . LYS B 1 216 ? 16.906 8.648 10.219 1 92.38 216 LYS B O 1
ATOM 4640 N N . GLU B 1 217 ? 18.016 7.055 9.148 1 94.06 217 GLU B N 1
ATOM 4641 C CA . GLU B 1 217 ? 18.891 8.016 8.5 1 94.06 217 GLU B CA 1
ATOM 4642 C C . GLU B 1 217 ? 18.109 8.977 7.609 1 94.06 217 GLU B C 1
ATOM 4644 O O . GLU B 1 217 ? 18.312 10.188 7.66 1 94.06 217 GLU B O 1
ATOM 4649 N N . THR B 1 218 ? 17.219 8.445 6.797 1 94 218 THR B N 1
ATOM 4650 C CA . THR B 1 218 ? 16.375 9.25 5.922 1 94 218 THR B CA 1
ATOM 4651 C C . THR B 1 218 ? 15.508 10.203 6.734 1 94 218 THR B C 1
ATOM 4653 O O . THR B 1 218 ? 15.422 11.391 6.422 1 94 218 THR B O 1
ATOM 4656 N N . ILE B 1 219 ? 14.93 9.711 7.781 1 95.38 219 ILE B N 1
ATOM 4657 C CA . ILE B 1 219 ? 14.055 10.5 8.648 1 95.38 219 ILE B CA 1
ATOM 4658 C C . ILE B 1 219 ? 14.836 11.648 9.266 1 95.38 219 ILE B C 1
ATOM 4660 O O . ILE B 1 219 ? 14.398 12.797 9.234 1 95.38 219 ILE B O 1
ATOM 4664 N N . ASN B 1 220 ? 15.969 11.336 9.805 1 95.75 220 ASN B N 1
ATOM 4665 C CA . ASN B 1 220 ? 16.797 12.336 10.469 1 95.75 220 ASN B CA 1
ATOM 4666 C C . ASN B 1 220 ? 17.25 13.422 9.5 1 95.75 220 ASN B C 1
ATOM 4668 O O . ASN B 1 220 ? 17.297 14.602 9.852 1 95.75 220 ASN B O 1
ATOM 4672 N N . GLU B 1 221 ? 17.594 13.008 8.328 1 97.06 221 GLU B N 1
ATOM 4673 C CA . GLU B 1 221 ? 18.047 13.961 7.32 1 97.06 221 GLU B CA 1
ATOM 4674 C C . GLU B 1 221 ? 16.953 14.953 6.969 1 97.06 221 GLU B C 1
ATOM 4676 O O . GLU B 1 221 ? 17.203 16.156 6.84 1 97.06 221 GLU B O 1
ATOM 4681 N N . ILE B 1 222 ? 15.773 14.469 6.793 1 97.44 222 ILE B N 1
ATOM 4682 C CA . ILE B 1 222 ? 14.641 15.312 6.445 1 97.44 222 ILE B CA 1
ATOM 4683 C C . ILE B 1 222 ? 14.328 16.25 7.605 1 97.44 222 ILE B C 1
ATOM 4685 O O . ILE B 1 222 ? 14.125 17.453 7.406 1 97.44 222 ILE B O 1
ATOM 4689 N N . LYS B 1 223 ? 14.297 15.711 8.844 1 97.25 223 LYS B N 1
ATOM 4690 C CA . LYS B 1 223 ? 14.039 16.531 10.016 1 97.25 223 LYS B CA 1
ATOM 4691 C C . LYS B 1 223 ? 15.086 17.641 10.164 1 97.25 223 LYS B C 1
ATOM 4693 O O . LYS B 1 223 ? 14.758 18.781 10.492 1 97.25 223 LYS B O 1
ATOM 4698 N N . LYS B 1 224 ? 16.312 17.281 9.914 1 97.81 224 LYS B N 1
ATOM 4699 C CA . LYS B 1 224 ? 17.391 18.266 9.977 1 97.81 224 LYS B CA 1
ATOM 4700 C C . LYS B 1 224 ? 17.188 19.375 8.961 1 97.81 224 LYS B C 1
ATOM 4702 O O . LYS B 1 224 ? 17.406 20.547 9.266 1 97.81 224 LYS B O 1
ATOM 4707 N N . THR B 1 225 ? 16.844 19 7.754 1 98.25 225 THR B N 1
ATOM 4708 C CA . THR B 1 225 ? 16.578 19.969 6.699 1 98.25 225 THR B CA 1
ATOM 4709 C C . THR B 1 225 ? 15.492 20.953 7.125 1 98.25 225 THR B C 1
ATOM 4711 O O . THR B 1 225 ? 15.625 22.156 6.922 1 98.25 225 THR B O 1
ATOM 4714 N N . ILE B 1 226 ? 14.477 20.438 7.727 1 98.38 226 ILE B N 1
ATOM 4715 C CA . ILE B 1 226 ? 13.344 21.25 8.156 1 98.38 226 ILE B CA 1
ATOM 4716 C C . ILE B 1 226 ? 13.781 22.188 9.281 1 98.38 226 ILE B C 1
ATOM 4718 O O . ILE B 1 226 ? 13.445 23.375 9.273 1 98.38 226 ILE B O 1
ATOM 4722 N N . CYS B 1 227 ? 14.594 21.75 10.195 1 97.81 227 CYS B N 1
ATOM 4723 C CA . CYS B 1 227 ? 15.008 22.5 11.375 1 97.81 227 CYS B CA 1
ATOM 4724 C C . CYS B 1 227 ? 15.992 23.594 11 1 97.81 227 CYS B C 1
ATOM 4726 O O . CYS B 1 227 ? 16.25 24.5 11.797 1 97.81 227 CYS B O 1
ATOM 4728 N N . LYS B 1 228 ? 16.531 23.578 9.805 1 97.81 228 LYS B N 1
ATOM 4729 C CA . LYS B 1 228 ? 17.453 24.609 9.328 1 97.81 228 LYS B CA 1
ATOM 4730 C C . LYS B 1 228 ? 16.688 25.844 8.867 1 97.81 228 LYS B C 1
ATOM 4732 O O . LYS B 1 228 ? 17.266 26.922 8.695 1 97.81 228 LYS B O 1
ATOM 4737 N N . ILE B 1 229 ? 15.461 25.672 8.68 1 97.62 229 ILE B N 1
ATOM 4738 C CA . ILE B 1 229 ? 14.641 26.797 8.211 1 97.62 229 ILE B CA 1
ATOM 4739 C C 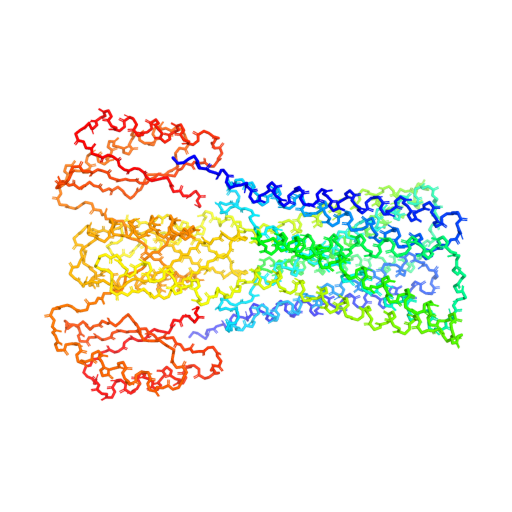. ILE B 1 229 ? 14.367 27.75 9.367 1 97.62 229 ILE B C 1
ATOM 4741 O O . ILE B 1 229 ? 14.086 27.312 10.492 1 97.62 229 ILE B O 1
ATOM 4745 N N . GLU B 1 230 ? 14.328 29 9.117 1 96.81 230 GLU B N 1
ATOM 4746 C CA . GLU B 1 230 ? 14.141 30.031 10.125 1 96.81 230 GLU B CA 1
ATOM 4747 C C . GLU B 1 230 ? 12.789 29.875 10.82 1 96.81 230 GLU B C 1
ATOM 4749 O O . GLU B 1 230 ? 11.773 29.625 10.164 1 96.81 230 GLU B O 1
ATOM 4754 N N . ASN B 1 231 ? 12.727 29.953 12.164 1 95.44 231 ASN B N 1
ATOM 4755 C CA . ASN B 1 231 ? 11.547 29.969 13.016 1 95.44 231 ASN B CA 1
ATOM 4756 C C . ASN B 1 231 ? 11.039 28.547 13.281 1 95.44 231 ASN B C 1
ATOM 4758 O O . ASN B 1 231 ? 9.969 28.359 13.852 1 95.44 231 ASN B O 1
ATOM 4762 N N . VAL B 1 232 ? 11.789 27.578 12.758 1 97.62 232 VAL B N 1
ATOM 4763 C CA . VAL B 1 232 ? 11.438 26.188 13.07 1 97.62 232 VAL B CA 1
ATOM 4764 C C . VAL B 1 232 ? 12.391 25.641 14.117 1 97.62 232 VAL B C 1
ATOM 4766 O O . VAL B 1 232 ? 13.586 25.469 13.852 1 97.62 232 VAL B O 1
ATOM 4769 N N . TYR B 1 233 ? 11.898 25.234 15.266 1 95 233 TYR B N 1
ATOM 4770 C CA . TYR B 1 233 ? 12.75 24.875 16.391 1 95 233 TYR B CA 1
ATOM 4771 C C . TYR B 1 233 ? 12.734 23.375 16.625 1 95 233 TYR B C 1
ATOM 4773 O O . TYR B 1 233 ? 13.477 22.875 17.469 1 95 233 TYR B O 1
ATOM 4781 N N . GLY B 1 234 ? 11.922 22.672 15.914 1 94.81 234 GLY B N 1
ATOM 4782 C CA . GLY B 1 234 ? 11.844 21.219 16.016 1 94.81 234 GLY B CA 1
ATOM 4783 C C . GLY B 1 234 ? 10.969 20.594 14.953 1 94.81 234 GLY B C 1
ATOM 4784 O O . GLY B 1 234 ? 10.07 21.25 14.422 1 94.81 234 GLY B O 1
ATOM 4785 N N . ALA B 1 235 ? 11.25 19.391 14.57 1 97 235 ALA B N 1
ATOM 4786 C CA . ALA B 1 235 ? 10.469 18.562 13.656 1 97 235 ALA B CA 1
ATOM 4787 C C . ALA B 1 235 ? 10.203 17.188 14.258 1 97 235 ALA B C 1
ATOM 4789 O O . ALA B 1 235 ? 11.141 16.484 14.656 1 97 235 ALA B O 1
ATOM 4790 N N . TYR B 1 236 ? 8.914 16.828 14.375 1 93.94 236 TYR B N 1
ATOM 4791 C CA . TYR B 1 236 ? 8.523 15.602 15.062 1 93.94 236 TYR B CA 1
ATOM 4792 C C . TYR B 1 236 ? 7.477 14.836 14.266 1 93.94 236 TYR B C 1
ATOM 4794 O O . TYR B 1 236 ? 6.879 15.383 13.328 1 93.94 236 TYR B O 1
ATOM 4802 N N . ASP B 1 237 ? 7.312 13.539 14.594 1 94.12 237 ASP B N 1
ATOM 4803 C CA . ASP B 1 237 ? 6.246 12.703 14.055 1 94.12 237 ASP B CA 1
ATOM 4804 C C . ASP B 1 237 ? 6.238 12.727 12.531 1 94.12 237 ASP B C 1
ATOM 4806 O O . ASP B 1 237 ? 5.191 12.914 11.914 1 94.12 237 ASP B O 1
ATOM 4810 N N . LEU B 1 238 ? 7.453 12.695 11.953 1 96 238 LEU B N 1
ATOM 4811 C CA . LEU B 1 238 ? 7.543 12.609 10.5 1 96 238 LEU B CA 1
ATOM 4812 C C . LEU B 1 238 ? 7.039 11.258 10 1 96 238 LEU B C 1
ATOM 4814 O O . LEU B 1 238 ? 7.676 10.227 10.234 1 96 238 LEU B O 1
ATOM 4818 N N . MET B 1 239 ? 5.918 11.289 9.344 1 95.44 239 MET B N 1
ATOM 4819 C CA . MET B 1 239 ? 5.312 10.078 8.789 1 95.44 239 MET B CA 1
ATOM 4820 C C . MET B 1 239 ? 5.438 10.062 7.27 1 95.44 239 MET B C 1
ATOM 4822 O O . MET B 1 239 ? 5.043 11.016 6.598 1 95.44 239 MET B O 1
ATOM 4826 N N . LEU B 1 240 ? 5.992 9.031 6.727 1 96.06 240 LEU B N 1
ATOM 4827 C CA . LEU B 1 240 ? 6.184 8.875 5.289 1 96.06 240 LEU B CA 1
ATOM 4828 C C . LEU B 1 240 ? 5.422 7.66 4.766 1 96.06 240 LEU B C 1
ATOM 4830 O O . LEU B 1 240 ? 5.52 6.57 5.34 1 96.06 240 LEU B O 1
ATOM 4834 N N . HIS B 1 241 ? 4.641 7.848 3.793 1 96.31 241 HIS B N 1
ATOM 4835 C CA . HIS B 1 241 ? 3.902 6.781 3.121 1 96.31 241 HIS B CA 1
ATOM 4836 C C . HIS B 1 241 ? 4.562 6.402 1.8 1 96.31 241 HIS B C 1
ATOM 4838 O O . HIS B 1 241 ? 4.789 7.262 0.946 1 96.31 241 HIS B O 1
ATOM 4844 N N . ASN B 1 242 ? 4.773 5.184 1.651 1 95.12 242 ASN B N 1
ATOM 4845 C CA . ASN B 1 242 ? 5.43 4.66 0.46 1 95.12 242 ASN B CA 1
ATOM 4846 C C . ASN B 1 242 ? 4.438 4.434 -0.676 1 95.12 242 ASN B C 1
ATOM 4848 O O . ASN B 1 242 ? 3.457 3.703 -0.512 1 95.12 242 ASN B O 1
ATOM 4852 N N . TYR B 1 243 ? 4.668 5.062 -1.852 1 95.44 243 TYR B N 1
ATOM 4853 C CA . TYR B 1 243 ? 3.838 4.855 -3.033 1 95.44 243 TYR B CA 1
ATOM 4854 C C . TYR B 1 243 ? 4.664 4.305 -4.188 1 95.44 243 TYR B C 1
ATOM 4856 O O . TYR B 1 243 ? 4.379 4.59 -5.355 1 95.44 243 TYR B O 1
ATOM 4864 N N . GLY B 1 244 ? 5.668 3.57 -3.812 1 94.25 244 GLY B N 1
ATOM 4865 C CA . GLY B 1 244 ? 6.605 2.984 -4.758 1 94.25 244 GLY B CA 1
ATOM 4866 C C . GLY B 1 244 ? 8.055 3.34 -4.461 1 94.25 244 GLY B C 1
ATOM 4867 O O . GLY B 1 244 ? 8.328 4.199 -3.621 1 94.25 244 GLY B O 1
ATOM 4868 N N . PRO B 1 245 ? 8.969 2.732 -5.168 1 92.94 245 PRO B N 1
ATOM 4869 C CA . PRO B 1 245 ? 10.383 3.023 -4.918 1 92.94 245 PRO B CA 1
ATOM 4870 C C . PRO B 1 245 ? 10.727 4.496 -5.113 1 92.94 245 PRO B C 1
ATOM 4872 O O . PRO B 1 245 ? 10.43 5.07 -6.164 1 92.94 245 PRO B O 1
ATOM 4875 N N . ASN B 1 246 ? 11.289 5.082 -4.148 1 88.56 246 ASN B N 1
ATOM 4876 C CA . ASN B 1 246 ? 11.758 6.465 -4.137 1 88.56 246 ASN B CA 1
ATOM 4877 C C . ASN B 1 246 ? 10.594 7.449 -4.215 1 88.56 246 ASN B C 1
ATOM 4879 O O . ASN B 1 246 ? 10.766 8.578 -4.68 1 88.56 246 ASN B O 1
ATOM 4883 N N . ARG B 1 247 ? 9.422 7.016 -3.896 1 91.81 247 ARG B N 1
ATOM 4884 C CA . ARG B 1 247 ? 8.25 7.879 -3.922 1 91.81 247 ARG B CA 1
ATOM 4885 C C . ARG B 1 247 ? 7.559 7.902 -2.561 1 91.81 247 ARG B C 1
ATOM 4887 O O . ARG B 1 247 ? 6.902 6.934 -2.174 1 91.81 247 ARG B O 1
ATOM 4894 N N . TYR B 1 248 ? 7.77 9.016 -1.883 1 94.62 248 TYR B N 1
ATOM 4895 C CA . TYR B 1 248 ? 7.172 9.156 -0.559 1 94.62 248 TYR B CA 1
ATOM 4896 C C . TYR B 1 248 ? 6.285 10.391 -0.489 1 94.62 248 TYR B C 1
ATOM 4898 O O . TYR B 1 248 ? 6.582 11.414 -1.109 1 94.62 248 TYR B O 1
ATOM 4906 N N . VAL B 1 249 ? 5.219 10.234 0.191 1 96.12 249 VAL B N 1
ATOM 4907 C CA . VAL B 1 249 ? 4.344 11.32 0.623 1 96.12 249 VAL B CA 1
ATOM 4908 C C . VAL B 1 249 ? 4.254 11.336 2.146 1 96.12 249 VAL B C 1
ATOM 4910 O O . VAL B 1 249 ? 4.297 10.281 2.791 1 96.12 249 VAL B O 1
ATOM 4913 N N . GLY B 1 250 ? 4.254 12.508 2.707 1 96.06 250 GLY B N 1
ATOM 4914 C CA . GLY B 1 250 ? 4.305 12.43 4.156 1 96.06 250 GLY B CA 1
ATOM 4915 C C . GLY B 1 250 ? 3.76 13.664 4.844 1 96.06 250 GLY B C 1
ATOM 4916 O O . GLY B 1 250 ? 3.186 14.539 4.195 1 96.06 250 GLY B O 1
ATOM 4917 N N . SER B 1 251 ? 3.801 13.672 6.129 1 97.38 251 SER B N 1
ATOM 4918 C CA . SER B 1 251 ? 3.4 14.758 7.02 1 97.38 251 SER B CA 1
ATOM 4919 C C . SER B 1 251 ? 4.379 14.914 8.18 1 97.38 251 SER B C 1
ATOM 4921 O O . SER B 1 251 ? 5.121 13.977 8.5 1 97.38 251 SER B O 1
ATOM 4923 N N . VAL B 1 252 ? 4.395 16.062 8.758 1 97.69 252 VAL B N 1
ATOM 4924 C CA . VAL B 1 252 ? 5.352 16.344 9.82 1 97.69 252 VAL B CA 1
ATOM 4925 C C . VAL B 1 252 ? 4.75 17.328 10.812 1 97.69 252 VAL B C 1
ATOM 4927 O O . VAL B 1 252 ? 3.822 18.078 10.469 1 97.69 252 VAL B O 1
ATOM 4930 N N . HIS B 1 253 ? 5.16 17.25 12.031 1 97.5 253 HIS B N 1
ATOM 4931 C CA . HIS B 1 253 ? 4.875 18.266 13.039 1 97.5 253 HIS B CA 1
ATOM 4932 C C . HIS B 1 253 ? 6.074 19.188 13.25 1 97.5 253 HIS B C 1
ATOM 4934 O O . HIS B 1 253 ? 7.203 18.703 13.406 1 97.5 253 HIS B O 1
ATOM 4940 N N . ILE B 1 254 ? 5.84 20.438 13.242 1 98.12 254 ILE B N 1
ATOM 4941 C CA . ILE B 1 254 ? 6.941 21.359 13.469 1 98.12 254 ILE B CA 1
ATOM 4942 C C . ILE B 1 254 ? 6.652 22.203 14.711 1 98.12 254 ILE B C 1
ATOM 4944 O O . ILE B 1 254 ? 5.496 22.5 15.008 1 98.12 254 ILE B O 1
ATOM 4948 N N . GLU B 1 255 ? 7.672 22.562 15.422 1 97.12 255 GLU B N 1
ATOM 4949 C CA . GLU B 1 255 ? 7.586 23.422 16.594 1 97.12 255 GLU B CA 1
ATOM 4950 C C . GLU B 1 255 ? 7.984 24.859 16.25 1 97.12 255 GLU B C 1
ATOM 4952 O O . GLU B 1 255 ? 9.094 25.094 15.766 1 97.12 255 GLU B O 1
ATOM 4957 N N . ILE B 1 256 ? 7.074 25.812 16.5 1 97.81 256 ILE B N 1
ATOM 4958 C CA . ILE B 1 256 ? 7.32 27.203 16.172 1 97.81 256 ILE B CA 1
ATOM 4959 C C . ILE B 1 256 ? 6.906 28.094 17.328 1 97.81 256 ILE B C 1
ATOM 4961 O O . ILE B 1 256 ? 6.18 27.656 18.234 1 97.81 256 ILE B O 1
ATOM 4965 N N . PRO B 1 257 ? 7.402 29.375 17.375 1 96.06 257 PRO B N 1
ATOM 4966 C CA . PRO B 1 257 ? 7.031 30.281 18.453 1 96.06 257 PRO B CA 1
ATOM 4967 C C . PRO B 1 257 ? 5.523 30.5 18.547 1 96.06 257 PRO B C 1
ATOM 4969 O O . PRO B 1 257 ? 4.848 30.625 17.531 1 96.06 257 PRO B O 1
ATOM 4972 N N . ASP B 1 258 ? 5.047 30.594 19.75 1 95.31 258 ASP B N 1
ATOM 4973 C CA . ASP B 1 258 ? 3.615 30.656 20.016 1 95.31 258 ASP B CA 1
ATOM 4974 C C . ASP B 1 258 ? 3.027 31.969 19.484 1 95.31 258 ASP B C 1
ATOM 4976 O O . ASP B 1 258 ? 1.822 32.062 19.234 1 95.31 258 ASP B O 1
ATOM 4980 N N . SER B 1 259 ? 3.84 33 19.156 1 94.94 259 SER B N 1
ATOM 4981 C CA . SER B 1 259 ? 3.373 34.312 18.734 1 94.94 259 SER B CA 1
ATOM 4982 C C . SER B 1 259 ? 3.18 34.375 17.219 1 94.94 259 SER B C 1
ATOM 4984 O O . SER B 1 259 ? 2.58 35.312 16.703 1 94.94 259 SER B O 1
ATOM 4986 N N . MET B 1 260 ? 3.623 33.375 16.516 1 96.38 260 MET B N 1
ATOM 4987 C CA . MET B 1 260 ? 3.492 33.375 15.07 1 96.38 260 MET B CA 1
ATOM 4988 C C . MET B 1 260 ? 2.031 33.25 14.648 1 96.38 260 MET B C 1
ATOM 4990 O O . MET B 1 260 ? 1.283 32.469 15.227 1 96.38 260 MET B O 1
ATOM 4994 N N . THR B 1 261 ? 1.62 34.062 13.641 1 96.56 261 THR B N 1
ATOM 4995 C CA . THR B 1 261 ? 0.235 34.062 13.18 1 96.56 261 THR B CA 1
ATOM 4996 C C . THR B 1 261 ? 0.06 33.188 11.945 1 96.56 261 THR B C 1
ATOM 4998 O O . THR B 1 261 ? 1.043 32.781 11.336 1 96.56 261 THR B O 1
ATOM 5001 N N . ALA B 1 262 ? -1.201 32.906 11.625 1 97.19 262 ALA B N 1
ATOM 5002 C CA . ALA B 1 262 ? -1.501 32.125 10.414 1 97.19 262 ALA B CA 1
ATOM 5003 C C . ALA B 1 262 ? -0.91 32.812 9.18 1 97.19 262 ALA B C 1
ATOM 5005 O O . ALA B 1 262 ? -0.487 32.125 8.242 1 97.19 262 ALA B O 1
ATOM 5006 N N . GLU B 1 263 ? -0.89 34.125 9.156 1 95.06 263 GLU B N 1
ATOM 5007 C CA . GLU B 1 263 ? -0.293 34.906 8.07 1 95.06 263 GLU B CA 1
ATOM 5008 C C . GLU B 1 263 ? 1.173 34.531 7.871 1 95.06 263 GLU B C 1
ATOM 5010 O O . GLU B 1 263 ? 1.653 34.469 6.738 1 95.06 263 GLU B O 1
ATOM 5015 N N . ASP B 1 264 ? 1.856 34.25 9.039 1 95.5 264 ASP B N 1
ATOM 5016 C CA . ASP B 1 264 ? 3.268 33.875 9.008 1 95.5 264 ASP B CA 1
ATOM 5017 C C . ASP B 1 264 ? 3.436 32.406 8.719 1 95.5 264 ASP B C 1
ATOM 5019 O O . ASP B 1 264 ? 4.379 32 8.031 1 95.5 264 ASP B O 1
ATOM 5023 N N . ILE B 1 265 ? 2.529 31.641 9.227 1 97.62 265 ILE B N 1
ATOM 5024 C CA . ILE B 1 265 ? 2.67 30.188 9.242 1 97.62 265 ILE B CA 1
ATOM 5025 C C . ILE B 1 265 ? 2.41 29.625 7.848 1 97.62 265 ILE B C 1
ATOM 5027 O O . ILE B 1 265 ? 3.117 28.719 7.391 1 97.62 265 ILE B O 1
ATOM 5031 N N . ASP B 1 266 ? 1.424 30.141 7.117 1 96.81 266 ASP B N 1
ATOM 5032 C CA . ASP B 1 266 ? 1.04 29.672 5.789 1 96.81 266 ASP B CA 1
ATOM 5033 C C . ASP B 1 266 ? 2.229 29.703 4.828 1 96.81 266 ASP B C 1
ATOM 5035 O O . ASP B 1 266 ? 2.611 28.672 4.27 1 96.81 266 ASP B O 1
ATOM 5039 N N . PRO B 1 267 ? 2.902 30.828 4.645 1 95.12 267 PRO B N 1
ATOM 5040 C CA . PRO B 1 267 ? 4.066 30.844 3.756 1 95.12 267 PRO B CA 1
ATOM 5041 C C . PRO B 1 267 ? 5.219 29.984 4.27 1 95.12 267 PRO B C 1
ATOM 5043 O O . PRO B 1 267 ? 5.973 29.422 3.477 1 95.12 267 PRO B O 1
ATOM 5046 N N . LEU B 1 268 ? 5.402 29.938 5.586 1 97.06 268 LEU B N 1
ATOM 5047 C CA . LEU B 1 268 ? 6.445 29.094 6.156 1 97.06 268 LEU B CA 1
ATOM 5048 C C . LEU B 1 268 ? 6.23 27.641 5.766 1 97.06 268 LEU B C 1
ATOM 5050 O O . LEU B 1 268 ? 7.176 26.953 5.348 1 97.06 268 LEU B O 1
ATOM 5054 N N . GLU B 1 269 ? 5.008 27.141 5.906 1 97.81 269 GLU B N 1
ATOM 5055 C CA . GLU B 1 269 ? 4.691 25.75 5.559 1 97.81 269 GLU B CA 1
ATOM 5056 C C . GLU B 1 269 ? 4.918 25.484 4.074 1 97.81 269 GLU B C 1
ATOM 5058 O O . GLU B 1 269 ? 5.41 24.422 3.695 1 97.81 269 GLU B O 1
ATOM 5063 N N . ARG B 1 270 ? 4.523 26.438 3.23 1 95.69 270 ARG B N 1
ATOM 5064 C CA . ARG B 1 270 ? 4.773 26.297 1.799 1 95.69 270 ARG B CA 1
ATOM 5065 C C . ARG B 1 270 ? 6.266 26.219 1.509 1 95.69 270 ARG B C 1
ATOM 5067 O O . ARG B 1 270 ? 6.695 25.406 0.676 1 95.69 270 ARG B O 1
ATOM 5074 N N . LYS B 1 271 ? 7.031 27.062 2.176 1 96.88 271 LYS B N 1
ATOM 5075 C CA . LYS B 1 271 ? 8.484 27.047 2.027 1 96.88 271 LYS B CA 1
ATOM 5076 C C . LYS B 1 271 ? 9.055 25.688 2.418 1 96.88 271 LYS B C 1
ATOM 5078 O O . LYS B 1 271 ? 9.891 25.125 1.702 1 96.88 271 LYS B O 1
ATOM 5083 N N . ILE B 1 272 ? 8.594 25.156 3.543 1 98.19 272 ILE B N 1
ATOM 5084 C CA . ILE B 1 272 ? 9.055 23.875 4.031 1 98.19 272 ILE B CA 1
ATOM 5085 C C . ILE B 1 272 ? 8.742 22.781 3.004 1 98.19 272 ILE B C 1
ATOM 5087 O O . ILE B 1 272 ? 9.602 21.969 2.66 1 98.19 272 ILE B O 1
ATOM 5091 N N . THR B 1 273 ? 7.5 22.75 2.496 1 97.44 273 THR B N 1
ATOM 5092 C CA . THR B 1 273 ? 7.074 21.75 1.517 1 97.44 273 THR B CA 1
ATOM 5093 C C . THR B 1 273 ? 7.957 21.812 0.272 1 97.44 273 THR B C 1
ATOM 5095 O O . THR B 1 273 ? 8.383 20.766 -0.241 1 97.44 273 THR B O 1
ATOM 5098 N N . ASN B 1 274 ? 8.266 23 -0.193 1 96.12 274 ASN B N 1
ATOM 5099 C CA . ASN B 1 274 ? 9.078 23.172 -1.394 1 96.12 274 ASN B CA 1
ATOM 5100 C C . ASN B 1 274 ? 10.508 22.688 -1.173 1 96.12 274 ASN B C 1
ATOM 5102 O O . ASN B 1 274 ? 11.078 22 -2.023 1 96.12 274 ASN B O 1
ATOM 5106 N N . ILE B 1 275 ? 11.117 23.047 -0.051 1 97.62 275 ILE B N 1
ATOM 5107 C CA . ILE B 1 275 ? 12.508 22.688 0.243 1 97.62 275 ILE B CA 1
ATOM 5108 C C . ILE B 1 275 ? 12.633 21.172 0.375 1 97.62 275 ILE B C 1
ATOM 5110 O O . ILE B 1 275 ? 13.555 20.578 -0.182 1 97.62 275 ILE B O 1
ATOM 5114 N N . VAL B 1 276 ? 11.703 20.609 1.098 1 97.69 276 VAL B N 1
ATOM 5115 C CA . VAL B 1 276 ? 11.75 19.156 1.317 1 97.69 276 VAL B CA 1
ATOM 5116 C C . VAL B 1 276 ? 11.555 18.422 -0.008 1 97.69 276 VAL B C 1
ATOM 5118 O O . VAL B 1 276 ? 12.219 17.422 -0.272 1 97.69 276 VAL B O 1
ATOM 5121 N N . LEU B 1 277 ? 10.633 18.891 -0.842 1 96.19 277 LEU B N 1
ATOM 5122 C CA . LEU B 1 277 ? 10.422 18.297 -2.156 1 96.19 277 LEU B CA 1
ATOM 5123 C C . LEU B 1 277 ? 11.688 18.391 -3.006 1 96.19 277 LEU B C 1
ATOM 5125 O O . LEU B 1 277 ? 12.109 17.406 -3.607 1 96.19 277 LEU B O 1
ATOM 5129 N N . GLU B 1 278 ? 12.289 19.516 -3.041 1 95.69 278 GLU B N 1
ATOM 5130 C CA . GLU B 1 278 ? 13.461 19.766 -3.867 1 95.69 278 GLU B CA 1
ATOM 5131 C C . GLU B 1 278 ? 14.664 18.953 -3.395 1 95.69 278 GLU B C 1
ATOM 5133 O O . GLU B 1 278 ? 15.367 18.344 -4.203 1 95.69 278 GLU B O 1
ATOM 5138 N N . LYS B 1 279 ? 14.891 18.906 -2.107 1 96.25 279 LYS B N 1
ATOM 5139 C CA . LYS B 1 279 ? 16.109 18.297 -1.568 1 96.25 279 LYS B CA 1
ATOM 5140 C C . LYS B 1 279 ? 15.945 16.797 -1.398 1 96.25 279 LYS B C 1
ATOM 5142 O O . LYS B 1 279 ? 16.906 16.047 -1.552 1 96.25 279 LYS B O 1
ATOM 5147 N N . HIS B 1 280 ? 14.75 16.359 -1.087 1 95.88 280 HIS B N 1
ATOM 5148 C CA . HIS B 1 280 ? 14.586 14.969 -0.696 1 95.88 280 HIS B CA 1
ATOM 5149 C C . HIS B 1 280 ? 13.602 14.25 -1.606 1 95.88 280 HIS B C 1
ATOM 5151 O O . HIS B 1 280 ? 13.406 13.039 -1.487 1 95.88 280 HIS B O 1
ATOM 5157 N N . ASN B 1 281 ? 12.914 14.977 -2.496 1 93.88 281 ASN B N 1
ATOM 5158 C CA . ASN B 1 281 ? 11.906 14.422 -3.395 1 93.88 281 ASN B CA 1
ATOM 5159 C C . ASN B 1 281 ? 10.75 13.797 -2.621 1 93.88 281 ASN B C 1
ATOM 5161 O O . ASN B 1 281 ? 10.305 12.688 -2.943 1 93.88 281 ASN B O 1
ATOM 5165 N N . ILE B 1 282 ? 10.367 14.414 -1.534 1 95.5 282 ILE B N 1
ATOM 5166 C CA . ILE B 1 282 ? 9.242 14 -0.705 1 95.5 282 ILE B CA 1
ATOM 5167 C C . ILE B 1 282 ? 8.156 15.07 -0.733 1 95.5 282 ILE B C 1
ATOM 5169 O O . ILE B 1 282 ? 8.438 16.25 -0.526 1 95.5 282 ILE B O 1
ATOM 5173 N N . TYR B 1 283 ? 6.977 14.656 -1.012 1 94.94 283 TYR B N 1
ATOM 5174 C CA . TYR B 1 283 ? 5.84 15.57 -1.038 1 94.94 283 TYR B CA 1
ATOM 5175 C C . TYR B 1 283 ? 5.145 15.617 0.317 1 94.94 283 TYR B C 1
ATOM 5177 O O . TYR B 1 283 ? 4.453 14.672 0.698 1 94.94 283 TYR B O 1
ATOM 5185 N N . LEU B 1 284 ? 5.285 16.688 1.071 1 96.62 284 LEU B N 1
ATOM 5186 C CA . LEU B 1 284 ? 4.602 16.844 2.348 1 96.62 284 LEU B CA 1
ATOM 5187 C C . LEU B 1 284 ? 3.174 17.344 2.139 1 96.62 284 LEU B C 1
ATOM 5189 O O . LEU B 1 284 ? 2.961 18.453 1.625 1 96.62 284 LEU B O 1
ATOM 5193 N N . THR B 1 285 ? 2.242 16.547 2.59 1 95.56 285 THR B N 1
ATOM 5194 C CA . THR B 1 285 ? 0.834 16.859 2.377 1 95.56 285 THR B CA 1
ATOM 5195 C C . THR B 1 285 ? 0.23 17.5 3.623 1 95.56 285 THR B C 1
ATOM 5197 O O . THR B 1 285 ? -0.866 18.062 3.568 1 95.56 285 THR B O 1
ATOM 5200 N N . GLY B 1 286 ? 0.938 17.438 4.676 1 97.12 286 GLY B N 1
ATOM 5201 C CA . GLY B 1 286 ? 0.436 18.031 5.906 1 97.12 286 GLY B CA 1
ATOM 5202 C C . GLY B 1 286 ? 1.538 18.438 6.863 1 97.12 286 GLY B C 1
ATOM 5203 O O . GLY B 1 286 ? 2.521 17.719 7.035 1 97.12 286 GLY B O 1
ATOM 5204 N N . ILE B 1 287 ? 1.413 19.562 7.426 1 98.31 287 ILE B N 1
ATOM 5205 C CA . ILE B 1 287 ? 2.324 20.062 8.445 1 98.31 287 ILE B CA 1
ATOM 5206 C C . ILE B 1 287 ? 1.528 20.578 9.641 1 98.31 287 ILE B C 1
ATOM 5208 O O . ILE B 1 287 ? 0.802 21.578 9.531 1 98.31 287 ILE B O 1
ATOM 5212 N N . THR B 1 288 ? 1.688 19.875 10.75 1 98.06 288 THR B N 1
ATOM 5213 C CA . THR B 1 288 ? 0.974 20.25 11.961 1 98.06 288 THR B CA 1
ATOM 5214 C C . THR B 1 288 ? 1.847 21.141 12.852 1 98.06 288 THR B C 1
ATOM 5216 O O . THR B 1 288 ? 3.07 20.984 12.883 1 98.06 288 THR B O 1
ATOM 5219 N N . ILE B 1 289 ? 1.189 21.984 13.641 1 97.69 289 ILE B N 1
ATOM 5220 C CA . ILE B 1 289 ? 1.906 22.984 14.422 1 97.69 289 ILE B CA 1
ATOM 5221 C C . ILE B 1 289 ? 1.954 22.562 15.883 1 97.69 289 ILE B C 1
ATOM 5223 O O . ILE B 1 289 ? 0.922 22.25 16.484 1 97.69 289 ILE B O 1
ATOM 5227 N N . TYR B 1 290 ? 3.137 22.547 16.484 1 95.44 290 TYR B N 1
ATOM 5228 C CA . TYR B 1 290 ? 3.371 22.594 17.922 1 95.44 290 TYR B CA 1
ATOM 5229 C C . TYR B 1 290 ? 3.777 23.984 18.359 1 95.44 290 TYR B C 1
ATOM 5231 O O . TYR B 1 290 ? 4.766 24.547 17.859 1 95.44 290 TYR B O 1
ATOM 5239 N N . SER B 1 291 ? 3.033 24.5 19.297 1 95.88 291 SER B N 1
ATOM 5240 C CA . SER B 1 291 ? 3.357 25.812 19.812 1 95.88 291 SER B CA 1
ATOM 5241 C C . SER B 1 291 ? 4.465 25.75 20.859 1 95.88 291 SER B C 1
ATOM 5243 O O . SER B 1 291 ? 4.449 24.875 21.734 1 95.88 291 SER B O 1
ATOM 5245 N N . MET B 1 292 ? 5.371 26.609 20.766 1 93.69 292 MET B N 1
ATOM 5246 C CA . MET B 1 292 ? 6.461 26.719 21.734 1 93.69 292 MET B CA 1
ATOM 5247 C C . MET B 1 292 ? 6.316 27.984 22.562 1 93.69 292 MET B C 1
ATOM 5249 O O . MET B 1 292 ? 6.176 29.078 22.016 1 93.69 292 MET B O 1
ATOM 5253 N N . ASN B 1 293 ? 6.41 27.844 23.922 1 93.06 293 ASN B N 1
ATOM 5254 C CA . ASN B 1 293 ? 6.316 29.016 24.797 1 93.06 293 ASN B CA 1
ATOM 5255 C C . ASN B 1 293 ? 7.5 29.953 24.609 1 93.06 293 ASN B C 1
ATOM 5257 O O . ASN B 1 293 ? 8.656 29.547 24.719 1 93.06 293 ASN B O 1
ATOM 5261 N N . THR B 1 294 ? 7.191 31.203 24.375 1 89.06 294 THR B N 1
ATOM 5262 C CA . THR B 1 294 ? 8.266 32.188 24.188 1 89.06 294 THR B CA 1
ATOM 5263 C C . THR B 1 294 ? 8.109 33.344 25.141 1 89.06 294 THR B C 1
ATOM 5265 O O . THR B 1 294 ? 9.016 34.188 25.281 1 89.06 294 THR B O 1
ATOM 5268 N N . LYS B 1 295 ? 7.094 33.438 25.859 1 84.88 295 LYS B N 1
ATOM 5269 C CA . LYS B 1 295 ? 6.754 34.656 26.609 1 84.88 295 LYS B CA 1
ATOM 5270 C C . LYS B 1 295 ? 7.363 34.625 28.016 1 84.88 295 LYS B C 1
ATOM 5272 O O . LYS B 1 295 ? 7.668 35.656 28.578 1 84.88 295 LYS B O 1
ATOM 5277 N N . ASN B 1 296 ? 7.469 33.438 28.688 1 84.25 296 ASN B N 1
ATOM 5278 C CA . ASN B 1 296 ? 7.914 33.281 30.062 1 84.25 296 ASN B CA 1
ATOM 5279 C C . ASN B 1 296 ? 9.078 32.312 30.172 1 84.25 296 ASN B C 1
ATOM 5281 O O . ASN B 1 296 ? 8.898 31.109 29.984 1 84.25 296 ASN B O 1
ATOM 5285 N N . MET B 1 297 ? 10.156 32.719 30.562 1 82.88 297 MET B N 1
ATOM 5286 C CA . MET B 1 297 ? 11.375 31.938 30.609 1 82.88 297 MET B CA 1
ATOM 5287 C C . MET B 1 297 ? 11.297 30.891 31.734 1 82.88 297 MET B C 1
ATOM 5289 O O . MET B 1 297 ? 11.992 29.875 31.688 1 82.88 297 MET B O 1
ATOM 5293 N N . ASP B 1 298 ? 10.477 31.156 32.719 1 87.06 298 ASP B N 1
ATOM 5294 C CA . ASP B 1 298 ? 10.328 30.188 33.812 1 87.06 298 ASP B CA 1
ATOM 5295 C C . ASP B 1 298 ? 9.727 28.875 33.312 1 87.06 298 ASP B C 1
ATOM 5297 O O . ASP B 1 298 ? 9.906 27.828 33.938 1 87.06 298 ASP B O 1
ATOM 5301 N N . ILE B 1 299 ? 9.117 29.031 32.25 1 90.75 299 ILE B N 1
ATOM 5302 C CA . ILE B 1 299 ? 8.453 27.859 31.688 1 90.75 299 ILE B CA 1
ATOM 5303 C C . ILE B 1 299 ? 9.492 26.891 31.156 1 90.75 299 ILE B C 1
ATOM 5305 O O . ILE B 1 299 ? 9.258 25.672 31.125 1 90.75 299 ILE B O 1
ATOM 5309 N N . VAL B 1 300 ? 10.641 27.375 30.766 1 87.31 300 VAL B N 1
ATOM 5310 C CA . VAL B 1 300 ? 11.711 26.531 30.25 1 87.31 300 VAL B CA 1
ATOM 5311 C C . VAL B 1 300 ? 12.18 25.562 31.328 1 87.31 300 VAL B C 1
ATOM 5313 O O . VAL B 1 300 ? 12.422 24.391 31.047 1 87.31 300 VAL B O 1
ATOM 5316 N N . LYS B 1 301 ? 12.273 26.094 32.469 1 89.56 301 LYS B N 1
ATOM 5317 C CA . LYS B 1 301 ? 12.688 25.25 33.594 1 89.56 301 LYS B CA 1
ATOM 5318 C C . LYS B 1 301 ? 11.656 24.172 33.875 1 89.56 301 LYS B C 1
ATOM 5320 O O . LYS B 1 301 ? 12.016 23.016 34.156 1 89.56 301 LYS B O 1
ATOM 5325 N N . LEU B 1 302 ? 10.469 24.609 33.844 1 91.62 302 LEU B N 1
ATOM 5326 C CA . LEU B 1 302 ? 9.383 23.672 34.062 1 91.62 302 LEU B CA 1
ATOM 5327 C C . LEU B 1 302 ? 9.375 22.594 33 1 91.62 302 LEU B C 1
ATOM 5329 O O . LEU B 1 302 ? 9.203 21.406 33.312 1 91.62 302 LEU B O 1
ATOM 5333 N N . ARG B 1 303 ? 9.547 22.969 31.734 1 92.88 303 ARG B N 1
ATOM 5334 C CA . ARG B 1 303 ? 9.609 22.031 30.625 1 92.88 303 ARG B CA 1
ATOM 5335 C C . ARG B 1 303 ? 10.719 21 30.828 1 92.88 303 ARG B C 1
ATOM 5337 O O . ARG B 1 303 ? 10.516 19.812 30.594 1 92.88 303 ARG B O 1
ATOM 5344 N N . TYR B 1 304 ? 11.82 21.469 31.281 1 91.75 304 TYR B N 1
ATOM 5345 C CA . TYR B 1 304 ? 12.977 20.594 31.484 1 91.75 304 TYR B CA 1
ATOM 5346 C C . TYR B 1 304 ? 12.711 19.594 32.594 1 91.75 304 TYR B C 1
ATOM 5348 O O . TYR B 1 304 ? 13.078 18.422 32.469 1 91.75 304 TYR B O 1
ATOM 5356 N N . LYS B 1 305 ? 12.109 20.031 33.625 1 93.06 305 LYS B N 1
ATOM 5357 C CA . LYS B 1 305 ? 11.781 19.125 34.719 1 93.06 305 LYS B CA 1
ATOM 5358 C C . LYS B 1 305 ? 10.828 18.031 34.281 1 93.06 305 LYS B C 1
ATOM 5360 O O . LYS B 1 305 ? 11.023 16.859 34.625 1 93.06 305 LYS B O 1
ATOM 5365 N N . ILE B 1 306 ? 9.867 18.391 33.562 1 95 306 ILE B N 1
ATOM 5366 C CA . ILE B 1 306 ? 8.906 17.422 33.062 1 95 306 ILE B CA 1
ATOM 5367 C C . ILE B 1 306 ? 9.594 16.469 32.094 1 95 306 ILE B C 1
ATOM 5369 O O . ILE B 1 306 ? 9.336 15.266 32.094 1 95 306 ILE B O 1
ATOM 5373 N N . TYR B 1 307 ? 10.422 17.047 31.219 1 94.06 307 TYR B N 1
ATOM 5374 C CA . TYR B 1 307 ? 11.219 16.234 30.297 1 94.06 307 TYR B CA 1
ATOM 5375 C C . TYR B 1 307 ? 11.977 15.148 31.047 1 94.06 307 TYR B C 1
ATOM 5377 O O . TYR B 1 307 ? 11.977 13.984 30.641 1 94.06 307 TYR B O 1
ATOM 5385 N N . LYS B 1 308 ? 12.547 15.508 32.125 1 94.12 308 LYS B N 1
ATOM 5386 C CA . LYS B 1 308 ? 13.336 14.57 32.906 1 94.12 308 LYS B CA 1
ATOM 5387 C C . LYS B 1 308 ? 12.453 13.477 33.5 1 94.12 308 LYS B C 1
ATOM 5389 O O . LYS B 1 308 ? 12.812 12.297 33.5 1 94.12 308 LYS B O 1
ATOM 5394 N N . ILE B 1 309 ? 11.359 13.883 34 1 94.81 309 ILE B N 1
ATOM 5395 C CA . ILE B 1 309 ? 10.422 12.938 34.594 1 94.81 309 ILE B CA 1
ATOM 5396 C C . ILE B 1 309 ? 9.984 11.93 33.531 1 94.81 309 ILE B C 1
ATOM 5398 O O . ILE B 1 309 ? 10.023 10.719 33.781 1 94.81 309 ILE B O 1
ATOM 5402 N N . VAL B 1 310 ? 9.586 12.43 32.375 1 95 310 VAL B N 1
ATOM 5403 C CA . VAL B 1 310 ? 9.031 11.602 31.297 1 95 310 VAL B CA 1
ATOM 5404 C C . VAL B 1 310 ? 10.102 10.656 30.766 1 95 310 VAL B C 1
ATOM 5406 O O . VAL B 1 310 ? 9.867 9.453 30.641 1 95 310 VAL B O 1
ATOM 5409 N N . MET B 1 311 ? 11.281 11.188 30.547 1 94.56 311 MET B N 1
ATOM 5410 C CA . MET B 1 311 ? 12.336 10.43 29.891 1 94.56 311 MET B CA 1
ATOM 5411 C C . MET B 1 311 ? 12.984 9.445 30.859 1 94.56 311 MET B C 1
ATOM 5413 O O . MET B 1 311 ? 13.703 8.531 30.438 1 94.56 311 MET B O 1
ATOM 5417 N N . SER B 1 312 ? 12.758 9.586 32.125 1 94.19 312 SER B N 1
ATOM 5418 C CA . SER B 1 312 ? 13.305 8.672 33.125 1 94.19 312 SER B CA 1
ATOM 5419 C C . SER B 1 312 ? 12.57 7.332 33.094 1 94.19 312 SER B C 1
ATOM 5421 O O . SER B 1 312 ? 13.055 6.344 33.656 1 94.19 312 SER B O 1
ATOM 5423 N N . ASN B 1 313 ? 11.508 7.289 32.438 1 92.94 313 ASN B N 1
ATOM 5424 C CA . ASN B 1 313 ? 10.742 6.051 32.344 1 92.94 313 ASN B CA 1
ATOM 5425 C C . ASN B 1 313 ? 11.25 5.188 31.172 1 92.94 313 ASN B C 1
ATOM 5427 O O . ASN B 1 313 ? 11.258 5.625 30.031 1 92.94 313 ASN B O 1
ATOM 5431 N N . ASP B 1 314 ? 11.523 3.967 31.484 1 90.56 314 ASP B N 1
ATOM 5432 C CA . ASP B 1 314 ? 12.047 3.049 30.484 1 90.56 314 ASP B CA 1
ATOM 5433 C C . ASP B 1 314 ? 11.016 2.807 29.375 1 90.56 314 ASP B C 1
ATOM 5435 O O . ASP B 1 314 ? 9.828 2.615 29.656 1 90.56 314 ASP B O 1
ATOM 5439 N N . GLY B 1 315 ? 11.516 2.941 28.141 1 91.44 315 GLY B N 1
ATOM 5440 C CA . GLY B 1 315 ? 10.641 2.664 27.016 1 91.44 315 GLY B CA 1
ATOM 5441 C C . GLY B 1 315 ? 10.156 3.92 26.312 1 91.44 315 GLY B C 1
ATOM 5442 O O . GLY B 1 315 ? 9.664 3.854 25.188 1 91.44 315 GLY B O 1
ATOM 5443 N N . VAL B 1 316 ? 10.266 5.043 27.016 1 93.62 316 VAL B N 1
ATOM 5444 C CA . VAL B 1 316 ? 9.875 6.293 26.375 1 93.62 316 VAL B CA 1
ATOM 5445 C C . VAL B 1 316 ? 10.984 6.746 25.422 1 93.62 316 VAL B C 1
ATOM 5447 O O . VAL B 1 316 ? 12.133 6.902 25.828 1 93.62 316 VAL B O 1
ATOM 5450 N N . LEU B 1 317 ? 10.617 7.02 24.219 1 91.56 317 LEU B N 1
ATOM 5451 C CA . LEU B 1 317 ? 11.602 7.305 23.188 1 91.56 317 LEU B CA 1
ATOM 5452 C C . LEU B 1 317 ? 11.742 8.805 22.969 1 91.56 317 LEU B C 1
ATOM 5454 O O . LEU B 1 317 ? 12.812 9.281 22.562 1 91.56 317 LEU B O 1
ATOM 5458 N N . GLU B 1 318 ? 10.656 9.469 23.125 1 92.69 318 GLU B N 1
ATOM 5459 C CA . GLU B 1 318 ? 10.695 10.875 22.75 1 92.69 318 GLU B CA 1
ATOM 5460 C C . GLU B 1 318 ? 9.672 11.688 23.531 1 92.69 318 GLU B C 1
ATOM 5462 O O . GLU B 1 318 ? 8.586 11.188 23.844 1 92.69 318 GLU B O 1
ATOM 5467 N N . PHE B 1 319 ? 10.008 12.883 23.938 1 93.62 319 PHE B N 1
ATOM 5468 C CA . PHE B 1 319 ? 9.188 13.945 24.516 1 93.62 319 PHE B CA 1
ATOM 5469 C C . PHE B 1 319 ? 9.148 15.156 23.594 1 93.62 319 PHE B C 1
ATOM 5471 O O . PHE B 1 319 ? 10.195 15.695 23.219 1 93.62 319 PHE B O 1
ATOM 5478 N N . HIS B 1 320 ? 7.914 15.516 23.156 1 89.88 320 HIS B N 1
ATOM 5479 C CA . HIS B 1 320 ? 7.824 16.672 22.266 1 89.88 320 HIS B CA 1
ATOM 5480 C C . HIS B 1 320 ? 6.445 17.312 22.344 1 89.88 320 HIS B C 1
ATOM 5482 O O . HIS B 1 320 ? 5.574 16.844 23.078 1 89.88 320 HIS B O 1
ATOM 5488 N N . GLY B 1 321 ? 6.266 18.453 21.719 1 90 321 GLY B N 1
ATOM 5489 C CA . GLY B 1 321 ? 4.984 19.141 21.656 1 90 321 GLY B CA 1
ATOM 5490 C C . GLY B 1 321 ? 4.562 19.734 22.984 1 90 321 GLY B C 1
ATOM 5491 O O . GLY B 1 321 ? 3.369 19.812 23.297 1 90 321 GLY B O 1
ATOM 5492 N N . PHE B 1 322 ? 5.496 20.062 23.797 1 92.5 322 PHE B N 1
ATOM 5493 C CA . PHE B 1 322 ? 5.207 20.656 25.109 1 92.5 322 PHE B CA 1
ATOM 5494 C C . PHE B 1 322 ? 4.668 22.078 24.953 1 92.5 322 PHE B C 1
ATOM 5496 O O . PHE B 1 322 ? 5.184 22.859 24.156 1 92.5 322 PHE B O 1
ATOM 5503 N N . TYR B 1 323 ? 3.643 22.344 25.719 1 94.81 323 TYR B N 1
ATOM 5504 C CA . TYR B 1 323 ? 3.154 23.719 25.797 1 94.81 323 TYR B CA 1
ATOM 5505 C C . TYR B 1 323 ? 2.41 23.953 27.109 1 94.81 323 TYR B C 1
ATOM 5507 O O . TYR B 1 323 ? 1.601 23.125 27.531 1 94.81 323 TYR B O 1
ATOM 5515 N N . LEU B 1 324 ? 2.744 24.969 27.75 1 94 324 LEU B N 1
ATOM 5516 C CA . LEU B 1 324 ? 2.047 25.375 28.969 1 94 324 LEU B CA 1
ATOM 5517 C C . LEU B 1 324 ? 1.131 26.562 28.688 1 94 324 LEU B C 1
ATOM 5519 O O . LEU B 1 324 ? 1.587 27.609 28.219 1 94 324 LEU B O 1
ATOM 5523 N N . GLU B 1 325 ? -0.123 26.359 28.922 1 91.88 325 GLU B N 1
ATOM 5524 C CA . GLU B 1 325 ? -1.095 27.453 28.828 1 91.88 325 GLU B CA 1
ATOM 5525 C C . GLU B 1 325 ? -1.311 28.109 30.188 1 91.88 325 GLU B C 1
ATOM 5527 O O . GLU B 1 325 ? -1.997 27.562 31.047 1 91.88 325 GLU B O 1
ATOM 5532 N N . GLU B 1 326 ? -0.981 29.266 30.391 1 87.19 326 GLU B N 1
ATOM 5533 C CA . GLU B 1 326 ? -1.032 29.953 31.672 1 87.19 326 GLU B CA 1
ATOM 5534 C C . GLU B 1 326 ? -2.467 30.297 32.062 1 87.19 326 GLU B C 1
ATOM 5536 O O . GLU B 1 326 ? -2.852 30.188 33.219 1 87.19 326 GLU B O 1
ATOM 5541 N N . LYS B 1 327 ? -3.24 30.734 31.031 1 86.38 327 LYS B N 1
ATOM 5542 C CA . LYS B 1 327 ? -4.602 31.203 31.297 1 86.38 327 LYS B CA 1
ATOM 5543 C C . LYS B 1 327 ? -5.449 30.094 31.906 1 86.38 327 LYS B C 1
ATOM 5545 O O . LYS B 1 327 ? -6.184 30.328 32.875 1 86.38 327 LYS B O 1
ATOM 5550 N N . ASN B 1 328 ? -5.273 28.891 31.469 1 89.88 328 ASN B N 1
ATOM 5551 C CA . ASN B 1 328 ? -6.109 27.781 31.922 1 89.88 328 ASN B CA 1
ATOM 5552 C C . ASN B 1 328 ? -5.328 26.812 32.812 1 89.88 328 ASN B C 1
ATOM 5554 O O . ASN B 1 328 ? -5.855 25.781 33.219 1 89.88 328 ASN B O 1
ATOM 5558 N N . LYS B 1 329 ? -4.105 27.141 33.125 1 91.88 329 LYS B N 1
ATOM 5559 C CA . LYS B 1 329 ? -3.23 26.281 33.906 1 91.88 329 LYS B CA 1
ATOM 5560 C C . LYS B 1 329 ? -3.238 24.844 33.375 1 91.88 329 LYS B C 1
ATOM 5562 O O . LYS B 1 329 ? -3.516 23.906 34.125 1 91.88 329 LYS B O 1
ATOM 5567 N N . SER B 1 330 ? -2.955 24.734 32.188 1 95.06 330 SER B N 1
ATOM 5568 C CA . SER B 1 330 ? -2.92 23.422 31.531 1 95.06 330 SER B CA 1
ATOM 5569 C C . SER B 1 330 ? -1.564 23.172 30.875 1 95.06 330 SER B C 1
ATOM 5571 O O . SER B 1 330 ? -0.931 24.094 30.359 1 95.06 330 SER B O 1
ATOM 5573 N N . ILE B 1 331 ? -1.137 21.938 31 1 94.06 331 ILE B N 1
ATOM 5574 C CA . ILE B 1 331 ? 0.102 21.484 30.375 1 94.06 331 ILE B CA 1
ATOM 5575 C C . ILE B 1 331 ? -0.199 20.359 29.391 1 94.06 331 ILE B C 1
ATOM 5577 O O . ILE B 1 331 ? -0.956 19.438 29.703 1 94.06 331 ILE B O 1
ATOM 5581 N N . ARG B 1 332 ? 0.326 20.484 28.203 1 94.5 332 ARG B N 1
ATOM 5582 C CA . ARG B 1 332 ? 0.189 19.391 27.234 1 94.5 332 ARG B CA 1
ATOM 5583 C C . ARG B 1 332 ? 1.541 19.016 26.641 1 94.5 332 ARG B C 1
ATOM 5585 O O . ARG B 1 332 ? 2.422 19.859 26.5 1 94.5 332 ARG B O 1
ATOM 5592 N N . PHE B 1 333 ? 1.705 17.703 26.359 1 94 333 PHE B N 1
ATOM 5593 C CA . PHE B 1 333 ? 2.879 17.203 25.656 1 94 333 PHE B CA 1
ATOM 5594 C C . PHE B 1 333 ? 2.611 15.82 25.078 1 94 333 PHE B C 1
ATOM 5596 O O . PHE B 1 333 ? 1.615 15.188 25.406 1 94 333 PHE B O 1
ATOM 5603 N N . ASP B 1 334 ? 3.432 15.508 24.125 1 93.5 334 ASP B N 1
ATOM 5604 C CA . ASP B 1 334 ? 3.334 14.211 23.469 1 93.5 334 ASP B CA 1
ATOM 5605 C C . ASP B 1 334 ? 4.539 13.336 23.812 1 93.5 334 ASP B C 1
ATOM 5607 O O . ASP B 1 334 ? 5.625 13.844 24.094 1 93.5 334 ASP B O 1
ATOM 5611 N N . ILE B 1 335 ? 4.285 12.055 23.859 1 93.56 335 ILE B N 1
ATOM 5612 C CA . ILE B 1 335 ? 5.371 11.109 24.109 1 93.56 335 ILE B CA 1
ATOM 5613 C C . ILE B 1 335 ? 5.305 9.969 23.094 1 93.56 335 ILE B C 1
ATOM 5615 O O . ILE B 1 335 ? 4.262 9.742 22.469 1 93.56 335 ILE B O 1
ATOM 5619 N N . ILE B 1 336 ? 6.441 9.391 22.875 1 92.81 336 ILE B N 1
ATOM 5620 C CA . ILE B 1 336 ? 6.523 8.18 22.078 1 92.81 336 ILE B CA 1
ATOM 5621 C C . ILE B 1 336 ? 7.035 7.023 22.938 1 92.81 336 ILE B C 1
ATOM 5623 O O . ILE B 1 336 ? 8.078 7.141 23.578 1 92.81 336 ILE B O 1
ATOM 5627 N N . ILE B 1 337 ? 6.242 6.004 22.969 1 91.94 337 ILE B N 1
ATOM 5628 C CA . ILE B 1 337 ? 6.633 4.801 23.703 1 91.94 337 ILE B CA 1
ATOM 5629 C C . ILE B 1 337 ? 7.047 3.715 22.719 1 91.94 337 ILE B C 1
ATOM 5631 O O . ILE B 1 337 ? 6.367 3.488 21.703 1 91.94 337 ILE B O 1
ATOM 5635 N N . ASP B 1 338 ? 8.055 3.045 23.016 1 90.75 338 ASP B N 1
ATOM 5636 C CA . ASP B 1 338 ? 8.617 1.99 22.172 1 90.75 338 ASP B CA 1
ATOM 5637 C C . ASP B 1 338 ? 7.613 0.851 21.984 1 90.75 338 ASP B C 1
ATOM 5639 O O . ASP B 1 338 ? 6.949 0.442 22.938 1 90.75 338 ASP B O 1
ATOM 5643 N N . TYR B 1 339 ? 7.578 0.326 20.844 1 89 339 TYR B N 1
ATOM 5644 C CA . TYR B 1 339 ? 6.637 -0.744 20.531 1 89 339 TYR B CA 1
ATOM 5645 C C . TYR B 1 339 ? 7.023 -2.033 21.25 1 89 339 TYR B C 1
ATOM 5647 O O . TYR B 1 339 ? 6.188 -2.924 21.422 1 89 339 TYR B O 1
ATOM 5655 N N . SER B 1 340 ? 8.227 -2.176 21.562 1 86.5 340 SER B N 1
ATOM 5656 C CA . SER B 1 340 ? 8.711 -3.391 22.203 1 86.5 340 SER B CA 1
ATOM 5657 C C . SER B 1 340 ? 8.156 -3.518 23.625 1 86.5 340 SER B C 1
ATOM 5659 O O . SER B 1 340 ? 8.195 -4.598 24.219 1 86.5 340 SER B O 1
ATOM 5661 N N . ILE B 1 341 ? 7.598 -2.443 24.062 1 85.69 341 ILE B N 1
ATOM 5662 C CA . ILE B 1 341 ? 7.066 -2.441 25.422 1 85.69 341 ILE B CA 1
ATOM 5663 C C . ILE B 1 341 ? 5.621 -2.926 25.422 1 85.69 341 ILE B C 1
ATOM 5665 O O . ILE B 1 341 ? 4.785 -2.387 24.688 1 85.69 341 ILE B O 1
ATOM 5669 N N . LYS B 1 342 ? 5.305 -3.938 26.141 1 79 342 LYS B N 1
ATOM 5670 C CA . LYS B 1 342 ? 3.984 -4.562 26.156 1 79 342 LYS B CA 1
ATOM 5671 C C . LYS B 1 342 ? 3.002 -3.76 27 1 79 342 LYS B C 1
ATOM 5673 O O . LYS B 1 342 ? 1.812 -3.688 26.688 1 79 342 LYS B O 1
ATOM 5678 N N . ASN B 1 343 ? 3.447 -3.1 28.062 1 84.81 343 ASN B N 1
ATOM 5679 C CA . ASN B 1 343 ? 2.555 -2.396 28.984 1 84.81 343 ASN B CA 1
ATOM 5680 C C . ASN B 1 343 ? 2.59 -0.888 28.75 1 84.81 343 ASN B C 1
ATOM 5682 O O . ASN B 1 343 ? 2.836 -0.12 29.688 1 84.81 343 ASN B O 1
ATOM 5686 N N . ARG B 1 344 ? 2.223 -0.409 27.609 1 87.94 344 ARG B N 1
ATOM 5687 C CA . ARG B 1 344 ? 2.305 0.998 27.234 1 87.94 344 ARG B CA 1
ATOM 5688 C C . ARG B 1 344 ? 1.348 1.846 28.062 1 87.94 344 ARG B C 1
ATOM 5690 O O . ARG B 1 344 ? 1.667 2.98 28.422 1 87.94 344 ARG B O 1
ATOM 5697 N N . GLU B 1 345 ? 0.2 1.274 28.406 1 89.88 345 GLU B N 1
ATOM 5698 C CA . GLU B 1 345 ? -0.787 1.991 29.203 1 89.88 345 GLU B CA 1
ATOM 5699 C C . GLU B 1 345 ? -0.272 2.246 30.609 1 89.88 345 GLU B C 1
ATOM 5701 O O . GLU B 1 345 ? -0.549 3.293 31.203 1 89.88 345 GLU B O 1
ATOM 5706 N N . GLU B 1 346 ? 0.433 1.305 31.078 1 92.56 346 GLU B N 1
ATOM 5707 C CA . GLU B 1 346 ? 0.994 1.455 32.406 1 92.56 346 GLU B CA 1
ATOM 5708 C C . GLU B 1 346 ? 2.027 2.578 32.469 1 92.56 346 GLU B C 1
ATOM 5710 O O . GLU B 1 346 ? 2.098 3.326 33.438 1 92.56 346 GLU B O 1
ATOM 5715 N N . ILE B 1 347 ? 2.783 2.594 31.422 1 92.75 347 ILE B N 1
ATOM 5716 C CA . ILE B 1 347 ? 3.799 3.637 31.344 1 92.75 347 ILE B CA 1
ATOM 5717 C C . ILE B 1 347 ? 3.127 5.004 31.25 1 92.75 347 ILE B C 1
ATOM 5719 O O . ILE B 1 347 ? 3.553 5.957 31.906 1 92.75 347 ILE B O 1
ATOM 5723 N N . TYR B 1 348 ? 2.117 5.098 30.453 1 93.88 348 TYR B N 1
ATOM 5724 C CA . TYR B 1 348 ? 1.339 6.324 30.312 1 93.88 348 TYR B CA 1
ATOM 5725 C C . TYR B 1 348 ? 0.799 6.773 31.672 1 93.88 348 TYR B C 1
ATOM 5727 O O . TYR B 1 348 ? 0.953 7.934 32.062 1 93.88 348 TYR B O 1
ATOM 5735 N N . ASP B 1 349 ? 0.212 5.855 32.375 1 95.12 349 ASP B N 1
ATOM 5736 C CA . ASP B 1 349 ? -0.39 6.172 33.688 1 95.12 349 ASP B CA 1
ATOM 5737 C C . ASP B 1 349 ? 0.673 6.594 34.688 1 95.12 349 ASP B C 1
ATOM 5739 O O . ASP B 1 349 ? 0.449 7.508 35.5 1 95.12 349 ASP B O 1
ATOM 5743 N N . LYS B 1 350 ? 1.715 5.898 34.625 1 95.38 350 LYS B N 1
ATOM 5744 C CA . LYS B 1 350 ? 2.814 6.238 35.531 1 95.38 350 LYS B CA 1
ATOM 5745 C C . LYS B 1 350 ? 3.309 7.66 35.281 1 95.38 350 LYS B C 1
ATOM 5747 O O . LYS B 1 350 ? 3.475 8.438 36.219 1 95.38 350 LYS B O 1
ATOM 5752 N N . ILE B 1 351 ? 3.518 7.977 34.062 1 95.06 351 ILE B N 1
ATOM 5753 C CA . ILE B 1 351 ? 4.008 9.297 33.688 1 95.06 351 ILE B CA 1
ATOM 5754 C C . ILE B 1 351 ? 2.986 10.359 34.094 1 95.06 351 ILE B C 1
ATOM 5756 O O . ILE B 1 351 ? 3.344 11.383 34.656 1 95.06 351 ILE B O 1
ATOM 5760 N N . LEU B 1 352 ? 1.745 10.109 33.75 1 95.81 352 LEU B N 1
ATOM 5761 C CA . LEU B 1 352 ? 0.673 11.039 34.062 1 95.81 352 LEU B CA 1
ATOM 5762 C C . LEU B 1 352 ? 0.638 11.305 35.562 1 95.81 352 LEU B C 1
ATOM 5764 O O . LEU B 1 352 ? 0.549 12.453 36 1 95.81 352 LEU B O 1
ATOM 5768 N N . ASN B 1 353 ? 0.788 10.266 36.375 1 96.62 353 ASN B N 1
ATOM 5769 C CA . ASN B 1 353 ? 0.743 10.383 37.812 1 96.62 353 ASN B CA 1
ATOM 5770 C C . ASN B 1 353 ? 1.959 11.125 38.344 1 96.62 353 ASN B C 1
ATOM 5772 O O . ASN B 1 353 ? 1.839 11.938 39.281 1 96.62 353 ASN B O 1
ATOM 5776 N N . GLU B 1 354 ? 3.088 10.828 37.844 1 96.62 354 GLU B N 1
ATOM 5777 C CA . GLU B 1 354 ? 4.316 11.492 38.25 1 96.62 354 GLU B CA 1
ATOM 5778 C C . GLU B 1 354 ? 4.266 12.992 37.969 1 96.62 354 GLU B C 1
ATOM 5780 O O . GLU B 1 354 ? 4.652 13.797 38.844 1 96.62 354 GLU B O 1
ATOM 5785 N N . VAL B 1 355 ? 3.811 13.328 36.844 1 96.44 355 VAL B N 1
ATOM 5786 C CA . VAL B 1 355 ? 3.748 14.734 36.469 1 96.44 355 VAL B CA 1
ATOM 5787 C C . VAL B 1 355 ? 2.678 15.445 37.281 1 96.44 355 VAL B C 1
ATOM 5789 O O . VAL B 1 355 ? 2.885 16.578 37.75 1 96.44 355 VAL B O 1
ATOM 5792 N N . LYS B 1 356 ? 1.546 14.789 37.469 1 96 356 LYS B N 1
ATOM 5793 C CA . LYS B 1 356 ? 0.464 15.359 38.281 1 96 356 LYS B CA 1
ATOM 5794 C C . LYS B 1 356 ? 0.903 15.578 39.719 1 96 356 LYS B C 1
ATOM 5796 O O . LYS B 1 356 ? 0.469 16.531 40.375 1 96 356 LYS B O 1
ATOM 5801 N N . LYS B 1 357 ? 1.667 14.703 40.188 1 96.06 357 LYS B N 1
ATOM 5802 C CA . LYS B 1 357 ? 2.186 14.82 41.531 1 96.06 357 LYS B CA 1
ATOM 5803 C C . LYS B 1 357 ? 3.098 16.031 41.688 1 96.06 357 LYS B C 1
ATOM 5805 O O . LYS B 1 357 ? 3.062 16.734 42.688 1 96.06 357 LYS B O 1
ATOM 5810 N N . GLU B 1 358 ? 3.885 16.266 40.719 1 94.25 358 GLU B N 1
ATOM 5811 C CA . GLU B 1 358 ? 4.828 17.375 40.75 1 94.25 358 GLU B CA 1
ATOM 5812 C C . GLU B 1 358 ? 4.117 18.703 40.5 1 94.25 358 GLU B C 1
ATOM 5814 O O . GLU B 1 358 ? 4.551 19.75 41 1 94.25 358 GLU B O 1
ATOM 5819 N N . TYR B 1 359 ? 3.115 18.641 39.688 1 94.12 359 TYR B N 1
ATOM 5820 C CA . TYR B 1 359 ? 2.381 19.844 39.344 1 94.12 359 TYR B CA 1
ATOM 5821 C C . TYR B 1 359 ? 0.88 19.641 39.5 1 94.12 359 TYR B C 1
ATOM 5823 O O . TYR B 1 359 ? 0.127 19.688 38.531 1 94.12 359 TYR B O 1
ATOM 5831 N N . PRO B 1 360 ? 0.36 19.641 40.656 1 94.56 360 PRO B N 1
ATOM 5832 C CA . PRO B 1 360 ? -1.032 19.297 40.969 1 94.56 360 PRO B CA 1
ATOM 5833 C C . PRO B 1 360 ? -2.014 20.391 40.562 1 94.56 360 PRO B C 1
ATOM 5835 O O . PRO B 1 360 ? -3.199 20.125 40.344 1 94.56 360 PRO B O 1
ATOM 5838 N N . ASP B 1 361 ? -1.56 21.594 40.406 1 94.31 361 ASP B N 1
ATOM 5839 C CA . ASP B 1 361 ? -2.443 22.719 40.125 1 94.31 361 ASP B CA 1
ATOM 5840 C C . ASP B 1 361 ? -2.748 22.781 38.625 1 94.31 361 ASP B C 1
ATOM 5842 O O . ASP B 1 361 ? -3.574 23.594 38.188 1 94.31 361 ASP B O 1
ATOM 5846 N N . TYR B 1 362 ? -2.049 21.969 37.844 1 94.75 362 TYR B N 1
ATOM 5847 C CA . TYR B 1 362 ? -2.211 22.031 36.375 1 94.75 362 TYR B CA 1
ATOM 5848 C C . TYR B 1 362 ? -3.014 20.828 35.875 1 94.75 362 TYR B C 1
ATOM 5850 O O . TYR B 1 362 ? -2.918 19.734 36.438 1 94.75 362 TYR B O 1
ATOM 5858 N N . THR B 1 363 ? -3.855 21.078 34.875 1 95.62 363 THR B N 1
ATOM 5859 C CA . THR B 1 363 ? -4.434 19.984 34.094 1 95.62 363 THR B CA 1
ATOM 5860 C C . THR B 1 363 ? -3.418 19.422 33.125 1 95.62 363 THR B C 1
ATOM 5862 O O . THR B 1 363 ? -2.844 20.172 32.312 1 95.62 363 THR B O 1
ATOM 5865 N N . ILE B 1 364 ? -3.193 18.125 33.156 1 94.81 364 ILE B N 1
ATOM 5866 C CA . ILE B 1 364 ? -2.15 17.516 32.344 1 94.81 364 ILE B CA 1
ATOM 5867 C C . ILE B 1 364 ? -2.783 16.734 31.203 1 94.81 364 ILE B C 1
ATOM 5869 O O . ILE B 1 364 ? -3.631 15.859 31.438 1 94.81 364 ILE B O 1
ATOM 5873 N N . ASN B 1 365 ? -2.447 17.031 30 1 93.94 365 ASN B N 1
ATOM 5874 C CA . ASN B 1 365 ? -2.891 16.312 28.797 1 93.94 365 ASN B CA 1
ATOM 5875 C C . ASN B 1 365 ? -1.718 15.672 28.062 1 93.94 365 ASN B C 1
ATOM 5877 O O . ASN B 1 365 ? -0.884 16.375 27.484 1 93.94 365 ASN B O 1
ATOM 5881 N N . ILE B 1 366 ? -1.703 14.383 28.094 1 94.19 366 ILE B N 1
ATOM 5882 C CA . ILE B 1 366 ? -0.626 13.648 27.438 1 94.19 366 ILE B CA 1
ATOM 5883 C C . ILE B 1 366 ? -1.183 12.875 26.25 1 94.19 366 ILE B C 1
ATOM 5885 O O . ILE B 1 366 ? -2.219 12.211 26.359 1 94.19 366 ILE B O 1
ATOM 5889 N N . LYS B 1 367 ? -0.56 12.977 25.141 1 93.19 367 LYS B N 1
ATOM 5890 C CA . LYS B 1 367 ? -0.896 12.18 23.969 1 93.19 367 LYS B CA 1
ATOM 5891 C C . LYS B 1 367 ? 0.226 11.203 23.625 1 93.19 367 LYS B C 1
ATOM 5893 O O . LYS B 1 367 ? 1.4 11.578 23.609 1 93.19 367 LYS B O 1
ATOM 5898 N N . VAL B 1 368 ? -0.084 10 23.438 1 91.31 368 VAL B N 1
ATOM 5899 C CA . VAL B 1 368 ? 0.896 9.008 23.016 1 91.31 368 VAL B CA 1
ATOM 5900 C C . VAL B 1 368 ? 0.909 8.906 21.5 1 91.31 368 VAL B C 1
ATOM 5902 O O . VAL B 1 368 ? -0.06 8.438 20.891 1 91.31 368 VAL B O 1
ATOM 5905 N N . ASP B 1 369 ? 2.035 9.281 20.922 1 89.81 369 ASP B N 1
ATOM 5906 C CA . ASP B 1 369 ? 2.172 9.266 19.469 1 89.81 369 ASP B CA 1
ATOM 5907 C C . ASP B 1 369 ? 2.729 7.926 19 1 89.81 369 ASP B C 1
ATOM 5909 O O . ASP B 1 369 ? 3.242 7.137 19.797 1 89.81 369 ASP B O 1
ATOM 5913 N N . ILE B 1 370 ? 2.568 7.742 17.719 1 87.88 370 ILE B N 1
ATOM 5914 C CA . ILE B 1 370 ? 3.018 6.512 17.078 1 87.88 370 ILE B CA 1
ATOM 5915 C C . ILE B 1 370 ? 4.539 6.523 16.938 1 87.88 370 ILE B C 1
ATOM 5917 O O . ILE B 1 370 ? 5.129 7.547 16.594 1 87.88 370 ILE B O 1
ATOM 5921 N N . ASP B 1 371 ? 5.125 5.395 17.219 1 85.06 371 ASP B N 1
ATOM 5922 C CA . ASP B 1 371 ? 6.562 5.23 17.016 1 85.06 371 ASP B CA 1
ATOM 5923 C C . ASP B 1 371 ? 6.887 4.977 15.547 1 85.06 371 ASP B C 1
ATOM 5925 O O . ASP B 1 371 ? 6.883 3.832 15.094 1 85.06 371 ASP B O 1
ATOM 5929 N N . ILE B 1 372 ? 7.199 6 14.883 1 85.25 372 ILE B N 1
ATOM 5930 C CA . ILE B 1 372 ? 7.461 5.891 13.453 1 85.25 372 ILE B CA 1
ATOM 5931 C C . ILE B 1 372 ? 8.914 6.266 13.164 1 85.25 372 ILE B C 1
ATOM 5933 O O . ILE B 1 372 ? 9.516 7.059 13.891 1 85.25 372 ILE B O 1
#

Foldseek 3Di:
DPPPPPPDLLVLLLVLLVVLLVLLQVLLVVLCVVCVVVVPVVSNVLSVLSVVLNVLSVLQNVLSVQQPDAADPVGNQGQALSLLVSLLVLLVSLLVVLVVLLVVLVVCVVVPDDDDDDPVNLVSLVVLLVSLLVSLVVQLVSCVVSVRLSSVSSSVSSNLSSVLSVLQNVQVVCCVVPVDRCNSVSSNVSSVVSNVVSVVSNVVSVCLVVFHDDDPVLVVVLFVQLCPDPQWPGKDDWAWRDNHPLETETEIETEGEQPDDPVRVVVSVVVSQVSSCVPRVYGYPYYHYQYDYDPDVVVVVVVVVLVCLLVVDPQWDDKASWDADPVQQEIEIEIEGHPVDPPVVVSVVSSCVVSCVVPVVYHYYYHYDYDD/DPPPPPPDLLVLLLVLLVVLLVLLQVLLVVLCVCCVVVVPVVSNVLSVLSVVLNVLSVLQNVLSVQQPDAADPVGNQGQALSLLVSLLVLLVSLLVVLVVLLVVLVVCVVVPDDDDDDPVNLVSLVVLLVSLLVSLVVQLVSCVVSVRLSSVSSSVSSNLSSVLSVLQNVQVVCCVVPVDRCNSVSSNVSSVVSNVVSVVSNVVSVCLVVFHDDDPVLVVVLFVQLCPDPQWPGKDDWAWRDNHPLETETEIETEGEQPDDPVRVVVSVVVSQVSSCVPRVYGYPYYHYQYDYDPDPVVVVVVVVLVCLLVVDPQWDDKASWDADPVQQEIEIEIEGHPVDPPVVVSVVSSCVVSCVVPVVYHYYYHYDYDD

pLDDT: mean 89.83, std 9.9, range [23.05, 98.38]

Nearest PDB structures (foldseek):
  3h90-assembly2_D  TM=7.866E-01  e=1.010E-12  Escherichia coli K-12
  8j80-assembly1_A  TM=7.133E-01  e=4.570E-13  Homo sapiens
  8f6e-assembly1_B  TM=6.792E-01  e=6.464E-13  Shewanella oneidensis
  7y5g-assembly1_A  TM=7.366E-01  e=4.249E-10  Xenopus tropicalis
  8xn1-assembly1_B  TM=6.418E-01  e=5.056E-09  Homo sapiens

InterPro domains:
  IPR002524 Cation efflux [TIGR01297] (15-282)
  IPR027469 Cation efflux transmembrane domain superfamily [G3DSA:1.20.1510.10] (12-209)
  IPR027469 Cation efflux transmembrane domain superfamily [SSF161111] (11-211)
  IPR027470 Cation efflux protein, cytoplasmic domain [PF16916] (215-282)
  IPR036837 Cation efflux protein, cytoplasmic domain superfamily [G3DSA:3.30.70.1350] (212-290)
  IPR036837 Cation efflux protein, cytoplasmic domain superfamily [SSF160240] (214-289)
  IPR050291 Cation-efflux pump FieF-like [PTHR43840] (9-275)
  IPR058533 Cation efflux protein, transmembrane domain [PF01545] (18-210)

Radius of gyration: 31.68 Å; Cα contacts (8 Å, |Δi|>4): 1208; chains: 2; bounding box: 71×91×71 Å

Secondary structure (DSSP, 8-state):
--------HHHHHHHHHHHHHHHHHHHHHHHHHHHHHHT-HHHHHHHHHHHHHHHHHHHHHHHHHHHTSPP-SS-TT-STTHHHHHHHHHHHHHHHHHHHHHHHHHHHHHS-------HHHHHHHHHHHHHHHHHHHHHHHHHHHTT-HHHHHHHHHHHHHHHHHHHHHHHHHHHHHH----HHHHHHHHHHHHHHHHHHHHHHHHHHHHTPPPPHHHHHHHHHHHHTSTT--EEEEEEEEESSTT-EEEEEEEEEETT-BHHHHHHHHHHHHHHHHHHH-EEEEEEEEEEE--S-THHHHHHHHHHHHHHTSTTEEEEEEEEEETTTTEEEEEEEE-TT-S-HHHHHHHHHHHHHHH-TTSEEEEEEE---/--------HHHHHHHHHHHHHHHHHHHHHHHHHHHHHHT-HHHHHHHHHHHHHHHHHHHHHHHHHHHTSPP-SS-TT-STTHHHHHHHHHHHHHHHHHHHHHHHHHHHHHS-------HHHHHHHHHHHHHHHHHHHHHHHHHHHTT-HHHHHHHHHHHHHHHHHHHHHHHHHHHHHH----HHHHHHHHHHHHHHHHHHHHHHHHHHHHTPPPPHHHHHHHHHHHHTSTT--EEEEEEEEESSTT-EEEEEEEEEETT-BHHHHHHHHHHHHHHHHHHH-EEEEEEEEEEE--S-THHHHHHHHHHHHHHTSTTEEEEEEEEEETTTTEEEEEEEE-TT-S-HHHHHHHHHHHHHHH-TTSEEEEEEE---

Sequence (744 aa):
MKKIKEEKREKVIVRTSVIGIFINLLLVIFKAIIGLISNSIAILLDAVNNLSDALSSIVTIISTKIADLEPDKKHPLGHGRIEYLSAMIVAGIIFYAGITSLIESIKKIFNPVKVEYSNITFIILVVSIILKLLLGKYVKNIGEKFNSPSLVASGSDATFDAILSFSVLVSVILYIFTDINIEAYVGVLISIFIIKSGIEIFMDAVNEILGKRVDKETINEIKKTICKIENVYGAYDLMLHNYGPNRYVGSVHIEIPDSMTAEDIDPLERKITNIVLEKHNIYLTGITIYSMNTKNMDIVKLRYKIYKIVMSNDGVLEFHGFYLEEKNKSIRFDIIIDYSIKNREEIYDKILNEVKKEYPDYTINIKVDIDIMKKIKEEKREKVIVRTSVIGIFINLLLVIFKAIIGLISNSIAILLDAVNNLSDALSSIVTIISTKIADLEPDKKHPLGHGRIEYLSAMIVAGIIFYAGITSLIESIKKIFNPVKVEYSNITFIILVVSIILKLLLGKYVKNIGEKFNSPSLVASGSDATFDAILSFSVLVSVILYIFTDINIEAYVGVLISIFIIKSGIEIFMDAVNEILGKRVDKETINEIKKTICKIENVYGAYDLMLHNYGPNRYVGSVHIEIPDSMTAEDIDPLERKITNIVLEKHNIYLTGITIYSMNTKNMDIVKLRYKIYKIVMSNDGVLEFHGFYLEEKNKSIRFDIIIDYSIKNREEIYDKILNEVKKEYPDYTINIKVDIDI

Organism: Fusobacterium vincentii (NCBI:txid155615)

Solvent-accessible surface area (backbone atoms only — not comparable to full-atom values): 37241 Å² total; per-residue (Å²): 131,78,75,74,75,72,73,57,68,60,57,55,52,40,51,52,30,51,51,50,28,51,54,25,49,52,48,22,52,53,28,40,51,49,13,61,75,64,67,32,65,70,41,36,53,49,17,50,51,29,47,52,51,28,49,45,27,49,47,40,37,54,27,46,54,52,26,67,40,75,52,34,70,60,24,47,76,20,31,25,36,41,34,38,54,37,16,29,51,42,14,49,52,37,28,50,52,15,50,54,42,29,53,52,16,51,51,33,63,78,51,71,66,88,79,83,79,49,74,67,58,50,54,52,50,53,53,51,28,50,52,25,40,54,46,9,53,54,36,24,50,50,10,62,74,66,56,31,59,32,37,31,43,52,10,49,46,32,34,50,51,19,49,52,50,47,50,46,50,52,24,50,55,42,23,75,75,68,72,46,81,48,39,32,60,52,35,36,55,48,17,52,53,38,29,53,48,15,49,49,49,29,46,54,29,49,39,55,71,40,41,46,58,75,58,65,67,62,53,51,52,51,36,51,59,52,40,69,39,88,74,34,79,37,59,42,74,62,45,73,45,77,42,24,76,89,34,39,37,28,23,26,30,36,28,28,53,27,80,42,26,27,61,56,45,27,58,49,52,52,50,49,36,51,50,42,27,73,76,67,54,31,49,56,60,10,46,23,63,27,27,29,82,75,86,54,74,69,51,56,58,52,51,50,52,50,48,50,60,51,58,68,37,88,55,45,75,47,81,45,62,50,36,74,41,74,93,76,34,32,36,35,32,33,34,23,51,44,61,90,49,84,60,55,65,57,52,51,52,50,45,52,50,55,50,38,67,75,40,68,86,40,49,78,46,77,43,80,46,77,58,111,132,80,75,74,74,74,72,57,68,60,56,55,54,41,51,51,30,51,52,49,28,52,54,23,48,50,47,22,52,53,29,39,52,49,13,61,75,65,68,33,65,70,41,36,52,51,17,50,52,29,47,52,50,28,50,43,28,48,47,40,37,53,26,46,54,51,25,66,40,73,52,35,69,59,25,46,75,18,31,26,37,41,34,38,54,38,16,30,50,44,15,48,52,38,28,49,53,13,49,55,42,29,53,52,16,52,51,33,62,77,50,70,68,86,79,83,79,49,72,65,58,49,54,51,49,52,52,51,29,52,51,25,41,52,46,10,52,52,38,24,51,51,12,62,73,66,57,30,60,32,36,32,42,52,10,48,46,32,34,51,52,19,50,51,51,45,50,45,52,52,23,51,56,43,23,76,74,68,72,46,78,49,39,31,60,52,35,35,54,50,17,52,52,37,29,53,49,15,51,50,48,26,47,54,28,48,38,53,71,40,41,46,58,75,57,65,66,62,52,50,52,53,38,51,59,54,40,69,38,88,73,31,79,38,60,43,73,61,44,73,43,76,42,24,74,88,34,39,37,26,23,26,30,35,29,29,54,27,80,43,25,28,62,56,45,26,58,51,54,52,50,50,34,49,51,41,29,71,76,66,53,30,49,55,60,11,43,23,62,27,28,30,82,75,88,56,74,70,51,56,56,53,50,50,52,50,49,49,60,50,59,68,39,87,54,45,72,45,80,46,61,48,38,73,41,73,92,75,34,31,38,36,34,33,35,23,52,44,62,88,49,85,60,57,66,56,52,51,51,49,45,53,49,55,51,38,68,76,40,68,85,41,50,78,46,77,42,80,47,78,59,111